Protein AF-A0A2D8C4B6-F1 (afdb_monomer)

Solvent-accessible surface area (backbone atoms only — not comparable to full-atom values): 29744 Å² total; per-residue (Å²): 131,62,69,65,59,53,53,49,54,47,50,56,59,67,65,56,64,78,70,74,74,51,71,46,60,62,66,51,91,71,86,24,43,54,84,73,37,39,62,54,29,17,54,45,27,72,69,41,35,65,36,34,26,53,53,53,36,48,62,48,42,48,58,98,50,59,65,84,66,37,66,82,27,47,24,57,49,52,38,45,37,72,76,62,70,50,77,62,52,63,80,53,50,50,68,47,99,85,73,47,79,45,44,67,30,56,78,80,38,37,78,52,48,49,70,76,39,32,59,29,40,44,50,40,58,74,41,15,62,63,54,37,63,67,43,50,62,37,50,52,44,34,73,71,36,56,98,87,34,67,63,20,55,52,22,51,51,52,53,35,54,56,35,34,28,40,39,83,30,42,68,39,46,11,25,32,51,35,24,46,46,72,53,34,50,44,53,64,49,66,80,56,37,71,80,50,55,92,59,45,77,85,62,70,52,55,43,64,49,99,86,67,50,61,40,73,61,79,41,45,51,67,43,98,86,42,41,29,51,71,38,80,67,16,54,53,49,52,52,49,51,55,50,40,51,42,53,53,8,58,75,67,75,38,50,57,57,48,34,17,47,50,44,50,30,53,50,30,37,52,52,21,47,36,65,45,43,65,62,51,32,39,36,29,38,62,90,72,51,75,45,81,45,81,35,69,66,57,76,72,72,60,95,78,64,86,60,73,52,58,66,50,45,76,73,38,55,74,70,56,42,19,41,56,54,38,59,61,59,35,43,85,72,39,67,47,50,55,82,64,46,64,65,58,44,55,60,59,51,72,78,70,64,81,86,85,80,89,86,92,87,88,85,82,87,80,84,90,78,83,81,81,78,75,76,79,88,78,82,80,87,84,73,88,78,60,69,43,89,38,30,29,32,38,48,36,48,59,96,71,21,33,51,34,37,26,52,68,86,57,96,71,39,44,41,53,44,40,43,61,25,43,80,91,49,54,65,72,53,30,35,46,51,31,30,29,60,48,27,56,32,44,69,32,79,69,39,72,46,81,98,53,70,57,89,52,35,41,41,26,34,24,33,79,60,61,80,68,84,42,65,28,94,65,37,70,49,73,47,76,38,36,67,81,56,49,76,74,47,61,51,52,69,71,54,53,53,52,44,33,51,69,72,68,75,54,82,86,82,80,83,78,84,81,79,83,81,85,132

Secondary structure (DSSP, 8-state):
--HHHHHHHHHHHHS---PPPPEEETTSPP-SSHHHHHHHHHHHHTT-HHHHHHHHHHHHHTTT--HHHHTTTHHHHHHHHHHHSS---TT-EEE-TTS-EEESS-TTTGGGG-THHHHHHHHHHHTHHHHHHHHHHHHHHHHHS-TT-HHHHHHHHHHHHHHHHSTTTHHHHHHHHHHHHHS-S----TTTHHHHGGGSGGG-SEEE-TT--EEEPP-EEEPTTS-EEE-HHHHHHHHHHHHHHHHHHHHHT--HHHHHHHHHHHHHHHHHHHHH-SSPEEEE-TTS-EEEEP--SSTT--TT--SSHHHHHHHHTTT--HHHHHHTT-HHHHTS--TTHHHHHHHHHTTS--S-----------------PPPP---------PEEEEEEEEEEEETTEEEEEEETT-TT-EE-S--EEETTS-HHHHHHHHHHHHHSPPEEEEEEEEEEEETTEEEEEEEE-S------TTEEEEEEEEHHHHTTS-B-HHHHHHHHHHTT-S-------------

Foldseek 3Di:
DDPVVVVVVVVVVVVVPVDPFAAAELLDDFDQQLVPALVLLQCQLLVDLLSVLLLLLLLLLPPPDQLVLCLVQSLVVLVCCVQAVADDDQPPWDQDPVRDTDGPRPPSNVSSCDDQSVLLSRCSSNCSVVLSVVLNVLSVQLVPDDPPDPSNVVSLLVQLVSLCQGFRQFQQSSQCSSCSNRVFGHHDDQLNCVVLVVLQVPCLQWDADPVRRIDGDGQADQDPSRGGDGDPVSSVNNVSSLVSLCSLQVLSVHHRSVSSVSNLSSVLQVSLCLQQDQAWYWYQHNVGDIDTRGNPSNVDDDPPPPDVPPVCCVVPHNNDGSNNSSVSSNCVSRVPNDPCCVVVVCVVVVVPDDDDDDDDDDDDDDDDDDPDDDDDDDDDDDDPQDFDPAKEFEQEDDPQWTKWFAFDDDPQWIGGFITTDTPPDDRVRRRQVRCCQAWVWGWAPWAWLPPADDDRYTYTYTYTPDDGGDGDNGTDDMDTDHLVRVVVINHDPSVNVSNCSNVVNDDDDDPDPDDDDDD

Sequence (519 aa):
MNPIIKKWKQFLKEQEEQEPAPVLDLSKELDSGFCDFNPLINQYAQSSPDGLAEMLIFVVATQQMRWYDVVPKFPLLMQHLREKDILLDPEDAFVNDQGKTIYNIPKSIAQLTLGPRKNAIQYMWENREGIYSTLKPMFSTYNKGGEDSLAKEEALFNIYLEFIKLPGLGLPKAAFAAQLIVGRLGCIDSINLNLYKGLDPEGQLITYDKTGRPSFKTPGKTKKTGIVQITKGGVKLAQKYVQFLKHIAEMTGTTEASVSKQLWNSWVELVALKINKKDDITVIMPGGKEYTVPNDYSKNISKADVNPSAAFRKKYIGRITGKDISRQHDPRKMFEGAKKWDKYVKGLINEALPFGGYEPAAIGGVSNRGVELQPHPGNMETGVEEDTTQSIKAVMHQNGKVLLLKCNEDKRGWDLPGGHIKEDENSLQALRREVFEETGLQIINPKIIHGYRHKNKIFAEGGFGGGEVQLSEEHDSHAFMSLEEIKKQPISEAFLKAIELALGEAEETRKVKIKIIMG

Structure (mmCIF, N/CA/C/O backbone):
data_AF-A0A2D8C4B6-F1
#
_entry.id   AF-A0A2D8C4B6-F1
#
loop_
_atom_site.group_PDB
_atom_site.id
_atom_site.type_symbol
_atom_site.label_atom_id
_atom_site.label_alt_id
_atom_site.label_comp_id
_atom_site.label_asym_id
_atom_site.label_entity_id
_atom_site.label_seq_id
_atom_site.pdbx_PDB_ins_code
_atom_site.Cartn_x
_atom_site.Cartn_y
_atom_site.Cartn_z
_atom_site.occupancy
_atom_site.B_iso_or_equiv
_atom_site.auth_seq_id
_atom_site.auth_comp_id
_atom_site.auth_asym_id
_atom_site.auth_atom_id
_atom_site.pdbx_PDB_model_num
ATOM 1 N N . MET A 1 1 ? 20.238 -52.961 0.044 1.00 52.50 1 MET A N 1
ATOM 2 C CA . MET A 1 1 ? 19.467 -51.954 -0.727 1.00 52.50 1 MET A CA 1
ATOM 3 C C . MET A 1 1 ? 19.339 -52.457 -2.163 1.00 52.50 1 MET A C 1
ATOM 5 O O . MET A 1 1 ? 20.360 -52.802 -2.741 1.00 52.50 1 MET A O 1
ATOM 9 N N . ASN A 1 2 ? 18.121 -52.598 -2.697 1.00 68.00 2 ASN A N 1
ATOM 10 C CA . ASN A 1 2 ? 17.860 -53.267 -3.982 1.00 68.00 2 ASN A CA 1
ATOM 11 C C . ASN A 1 2 ? 18.578 -52.544 -5.159 1.00 68.00 2 ASN A C 1
ATOM 13 O O . ASN A 1 2 ? 18.395 -51.331 -5.303 1.00 68.00 2 ASN A O 1
ATOM 17 N N . PRO A 1 3 ? 19.372 -53.244 -5.999 1.00 66.00 3 PRO A N 1
ATOM 18 C CA . PRO A 1 3 ? 20.084 -52.665 -7.148 1.00 66.00 3 PRO A CA 1
ATOM 19 C C . PRO A 1 3 ? 19.178 -51.908 -8.128 1.00 66.00 3 PRO A C 1
ATOM 21 O O . PRO A 1 3 ? 19.590 -50.900 -8.702 1.00 66.00 3 PRO A O 1
ATOM 24 N N . ILE A 1 4 ? 17.923 -52.346 -8.260 1.00 56.72 4 ILE A N 1
ATOM 25 C CA . ILE A 1 4 ? 16.900 -51.713 -9.097 1.00 56.72 4 ILE A CA 1
ATOM 26 C C . ILE A 1 4 ? 16.508 -50.354 -8.514 1.00 56.72 4 ILE A C 1
ATOM 28 O O . ILE A 1 4 ? 16.446 -49.376 -9.244 1.00 56.72 4 ILE A O 1
ATOM 32 N N . ILE A 1 5 ? 16.353 -50.247 -7.190 1.00 57.09 5 ILE A N 1
ATOM 33 C CA . ILE A 1 5 ? 16.050 -48.974 -6.513 1.00 57.09 5 ILE A CA 1
ATOM 34 C C . ILE A 1 5 ? 17.219 -47.988 -6.655 1.00 57.09 5 ILE A C 1
ATOM 36 O O . ILE A 1 5 ? 16.997 -46.786 -6.783 1.00 57.09 5 ILE A O 1
ATOM 40 N N . LYS A 1 6 ? 18.469 -48.473 -6.667 1.00 71.31 6 LYS A N 1
ATOM 41 C CA . LYS A 1 6 ? 19.652 -47.623 -6.880 1.00 71.31 6 LYS A CA 1
ATOM 42 C C . LYS A 1 6 ? 19.709 -47.091 -8.317 1.00 71.31 6 LYS A C 1
ATOM 44 O O . LYS A 1 6 ? 19.886 -45.890 -8.490 1.00 71.31 6 LYS A O 1
ATOM 49 N N . LYS A 1 7 ? 19.474 -47.950 -9.319 1.00 66.69 7 LYS A N 1
ATOM 50 C CA . LYS A 1 7 ? 19.364 -47.542 -10.731 1.00 66.69 7 LYS A CA 1
ATOM 51 C C . LYS A 1 7 ? 18.173 -46.619 -10.984 1.00 66.69 7 LYS A C 1
ATOM 53 O O . LYS A 1 7 ? 18.315 -45.665 -11.728 1.00 66.69 7 LYS A O 1
ATOM 58 N N . TRP A 1 8 ? 17.038 -46.843 -10.326 1.00 52.38 8 TRP A N 1
ATOM 59 C CA . TRP A 1 8 ? 15.847 -46.000 -10.469 1.00 52.38 8 TRP A CA 1
ATOM 60 C C . TRP A 1 8 ? 16.046 -44.613 -9.845 1.00 52.38 8 TRP A C 1
ATOM 62 O O . TRP A 1 8 ? 15.687 -43.608 -10.443 1.00 52.38 8 TRP A O 1
ATOM 72 N N . LYS A 1 9 ? 16.708 -44.529 -8.682 1.00 63.41 9 LYS A N 1
ATOM 73 C CA . LYS A 1 9 ? 17.109 -43.242 -8.086 1.00 63.41 9 LYS A CA 1
ATOM 74 C C . LYS A 1 9 ? 18.158 -42.504 -8.915 1.00 63.41 9 LYS A C 1
ATOM 76 O O . LYS A 1 9 ? 18.138 -41.283 -8.931 1.00 63.41 9 LYS A O 1
ATOM 81 N N . GLN A 1 10 ? 19.069 -43.229 -9.561 1.00 63.97 10 GLN A N 1
ATOM 82 C CA . GLN A 1 10 ? 20.065 -42.651 -10.459 1.00 63.97 10 GLN A CA 1
ATOM 83 C C . GLN A 1 10 ? 19.419 -42.151 -11.758 1.00 63.97 10 GLN A C 1
ATOM 85 O O . GLN A 1 10 ? 19.652 -41.011 -12.125 1.00 63.97 10 GLN A O 1
ATOM 90 N N . PHE A 1 11 ? 18.510 -42.929 -12.349 1.00 58.88 11 PHE A N 1
ATOM 91 C CA . PHE A 1 11 ? 17.679 -42.520 -13.481 1.00 58.88 11 PHE A CA 1
ATOM 92 C C . PHE A 1 11 ? 16.847 -41.271 -13.156 1.00 58.88 11 PHE A C 1
ATOM 94 O O . PHE A 1 11 ? 16.858 -40.326 -13.926 1.00 58.88 11 PHE A O 1
ATOM 101 N N . LEU A 1 12 ? 16.203 -41.195 -11.984 1.00 53.97 12 LEU A N 1
ATOM 102 C CA . LEU A 1 12 ? 15.509 -39.972 -11.555 1.00 53.97 12 LEU A CA 1
ATOM 103 C C . LEU A 1 12 ? 16.442 -38.763 -11.385 1.00 53.97 12 LEU A C 1
ATOM 105 O O . LEU A 1 12 ? 16.010 -37.640 -11.604 1.00 53.97 12 LEU A O 1
ATOM 109 N N . LYS A 1 13 ? 17.699 -38.990 -10.991 1.00 54.69 13 LYS A N 1
ATOM 110 C CA . LYS A 1 13 ? 18.729 -37.947 -10.867 1.00 54.69 13 LYS A CA 1
ATOM 111 C C . LYS A 1 13 ? 19.281 -37.500 -12.223 1.00 54.69 13 LYS A C 1
ATOM 113 O O . LYS A 1 13 ? 19.708 -36.367 -12.356 1.00 54.69 13 LYS A O 1
ATOM 118 N N . GLU A 1 14 ? 19.304 -38.404 -13.197 1.00 46.69 14 GLU A N 1
ATOM 119 C CA . GLU A 1 14 ? 19.725 -38.155 -14.581 1.00 46.69 14 GLU A CA 1
ATOM 120 C C . GLU A 1 14 ? 18.584 -37.541 -15.419 1.00 46.69 14 GLU A C 1
ATOM 122 O O . GLU A 1 14 ? 18.853 -36.880 -16.413 1.00 46.69 14 GLU A O 1
ATOM 127 N N . GLN A 1 15 ? 17.324 -37.723 -15.001 1.00 43.22 15 GLN A N 1
ATOM 128 C CA . GLN A 1 15 ? 16.123 -37.074 -15.553 1.00 43.22 15 GLN A CA 1
ATOM 129 C C . GLN A 1 15 ? 15.807 -35.716 -14.893 1.00 43.22 15 GLN A C 1
ATOM 131 O O . GLN A 1 15 ? 14.904 -35.017 -15.349 1.00 43.22 15 GLN A O 1
ATOM 136 N N . GLU A 1 16 ? 16.545 -35.308 -13.852 1.00 44.22 16 GLU A N 1
ATOM 137 C CA . GLU A 1 16 ? 16.685 -33.888 -13.499 1.00 44.22 16 GLU A CA 1
ATOM 138 C C . GLU A 1 16 ? 17.575 -33.228 -14.567 1.00 44.22 16 GLU A C 1
ATOM 140 O O . GLU A 1 16 ? 18.715 -32.846 -14.302 1.00 44.22 16 GLU A O 1
ATOM 145 N N . GLU A 1 17 ? 17.074 -33.115 -15.804 1.00 44.41 17 GLU A N 1
ATOM 146 C CA . GLU A 1 17 ? 17.587 -32.107 -16.731 1.00 44.41 17 GLU A CA 1
ATOM 147 C C . GLU A 1 17 ? 17.590 -30.788 -15.958 1.00 44.41 17 GLU A C 1
ATOM 149 O O . GLU A 1 17 ? 16.560 -30.386 -15.407 1.00 44.41 17 GLU A O 1
ATOM 154 N N . GLN A 1 18 ? 18.759 -30.151 -15.844 1.00 47.94 18 GLN A N 1
ATOM 155 C CA . GLN A 1 18 ? 18.836 -28.788 -15.340 1.00 47.94 18 GLN A CA 1
ATOM 156 C C . GLN A 1 18 ? 17.936 -27.952 -16.241 1.00 47.94 18 GLN A C 1
ATOM 158 O O . GLN A 1 18 ? 18.320 -27.610 -17.360 1.00 47.94 18 GLN A O 1
ATOM 163 N N . GLU A 1 19 ? 16.717 -27.674 -15.769 1.00 55.88 19 GLU A N 1
ATOM 164 C CA . GLU A 1 19 ? 15.856 -26.698 -16.410 1.00 55.88 19 GLU A CA 1
ATOM 165 C C . GLU A 1 19 ? 16.716 -25.451 -16.635 1.00 55.88 19 GLU A C 1
ATOM 167 O O . GLU A 1 19 ? 17.432 -25.038 -15.712 1.00 55.88 19 GLU A O 1
ATOM 172 N N . PRO A 1 20 ? 16.703 -24.874 -17.848 1.00 61.69 20 PRO A N 1
ATOM 173 C CA . PRO A 1 20 ? 17.529 -23.718 -18.141 1.00 61.69 20 PRO A CA 1
ATOM 174 C C . PRO A 1 20 ? 17.276 -22.645 -17.084 1.00 61.69 20 PRO A C 1
ATOM 176 O O . PRO A 1 20 ? 16.135 -22.463 -16.634 1.00 61.69 20 PRO A O 1
ATOM 179 N N . ALA A 1 21 ? 18.353 -21.969 -16.673 1.00 71.06 21 ALA A N 1
ATOM 180 C CA . ALA A 1 21 ? 18.285 -20.926 -15.661 1.00 71.06 21 ALA A CA 1
ATOM 181 C C . ALA A 1 21 ? 17.137 -19.957 -15.992 1.00 71.06 21 ALA A C 1
ATOM 183 O O . ALA A 1 21 ? 16.945 -19.619 -17.163 1.00 71.06 21 ALA A O 1
ATOM 184 N N . PRO A 1 22 ? 16.333 -19.535 -15.003 1.00 86.94 22 PRO A N 1
ATOM 185 C CA . PRO A 1 22 ? 15.197 -18.673 -15.280 1.00 86.94 22 PRO A CA 1
ATOM 186 C C . PRO A 1 22 ? 15.663 -17.341 -15.871 1.00 86.94 22 PRO A C 1
ATOM 188 O O . PRO A 1 22 ? 16.424 -16.617 -15.234 1.00 86.94 22 PRO A O 1
ATOM 191 N N . VAL A 1 23 ? 15.180 -17.015 -17.074 1.00 90.25 23 VAL A N 1
ATOM 192 C CA . VAL A 1 23 ? 15.501 -15.769 -17.784 1.00 90.25 23 VAL A CA 1
ATOM 193 C C . VAL A 1 23 ? 14.272 -14.863 -17.854 1.00 90.25 23 VAL A C 1
ATOM 195 O O . VAL A 1 23 ? 13.198 -15.300 -18.265 1.00 90.25 23 VAL A O 1
ATOM 198 N N . LEU A 1 24 ? 14.448 -13.590 -17.499 1.00 90.19 24 LEU A N 1
ATOM 199 C CA . LEU A 1 24 ? 13.513 -12.499 -17.760 1.00 90.19 24 LEU A CA 1
ATOM 200 C C . LEU A 1 24 ? 14.126 -11.549 -18.789 1.00 90.19 24 LEU A C 1
ATOM 202 O O . LEU A 1 24 ? 15.085 -10.839 -18.498 1.00 90.19 24 LEU A O 1
ATOM 206 N N . ASP A 1 25 ? 13.561 -11.518 -19.987 1.00 89.25 25 ASP A N 1
ATOM 207 C CA . ASP A 1 25 ? 14.059 -10.695 -21.085 1.00 89.25 25 ASP A CA 1
ATOM 208 C C . ASP A 1 25 ? 13.227 -9.416 -21.222 1.00 89.25 25 ASP A C 1
ATOM 210 O O . ASP A 1 25 ? 12.123 -9.433 -21.764 1.00 89.25 25 ASP A O 1
ATOM 214 N N . LEU A 1 26 ? 13.754 -8.306 -20.701 1.00 85.31 26 LEU A N 1
ATOM 215 C CA . LEU A 1 26 ? 13.101 -6.995 -20.712 1.00 85.31 26 LEU A CA 1
ATOM 216 C C . LEU A 1 26 ? 13.246 -6.263 -22.051 1.00 85.31 26 LEU A C 1
ATOM 218 O O . LEU A 1 26 ? 12.665 -5.190 -22.208 1.00 85.31 26 LEU A O 1
ATOM 222 N N . SER A 1 27 ? 14.004 -6.817 -23.006 1.00 80.31 27 SER A N 1
ATOM 223 C CA . SER A 1 27 ? 14.026 -6.314 -24.385 1.00 80.31 27 SER A CA 1
ATOM 224 C C . SER A 1 27 ? 12.769 -6.703 -25.167 1.00 80.31 27 SER A C 1
ATOM 226 O O . SER A 1 27 ? 12.462 -6.092 -26.190 1.00 80.31 27 SER A O 1
ATOM 228 N N . LYS A 1 28 ? 12.025 -7.702 -24.680 1.00 83.94 28 LYS A N 1
ATOM 229 C CA . LYS A 1 28 ? 10.774 -8.161 -25.279 1.00 83.94 28 LYS A CA 1
ATOM 230 C C . LYS A 1 28 ? 9.586 -7.421 -24.691 1.00 83.94 28 LYS A C 1
ATOM 232 O O . LYS A 1 28 ? 9.580 -7.039 -23.520 1.00 83.94 28 LYS A O 1
ATOM 237 N N . GLU A 1 29 ? 8.542 -7.275 -25.501 1.00 80.31 29 GLU A N 1
ATOM 238 C CA . GLU A 1 29 ? 7.258 -6.832 -24.981 1.00 80.31 29 GLU A CA 1
ATOM 239 C C . GLU A 1 29 ? 6.691 -7.911 -24.053 1.00 80.31 29 GLU A C 1
ATOM 241 O O . GLU A 1 29 ? 6.531 -9.074 -24.426 1.00 80.31 29 GLU A O 1
ATOM 246 N N . LEU A 1 30 ? 6.401 -7.504 -22.823 1.00 83.06 30 LEU A N 1
ATOM 247 C CA . LEU A 1 30 ? 5.712 -8.319 -21.837 1.00 83.06 30 LEU A CA 1
ATOM 248 C C . LEU A 1 30 ? 4.261 -7.841 -21.791 1.00 83.06 30 LEU A C 1
ATOM 250 O O . LEU A 1 30 ? 4.031 -6.643 -21.630 1.00 83.06 30 LEU A O 1
ATOM 254 N N . ASP A 1 31 ? 3.290 -8.747 -21.880 1.00 78.81 31 ASP A N 1
ATOM 255 C CA . ASP A 1 31 ? 1.899 -8.451 -21.525 1.00 78.81 31 ASP A CA 1
ATOM 256 C C . ASP A 1 31 ? 1.499 -9.252 -20.292 1.00 78.81 31 ASP A C 1
ATOM 258 O O . ASP A 1 31 ? 1.074 -10.405 -20.361 1.00 78.81 31 ASP A O 1
ATOM 262 N N . SER A 1 32 ? 1.625 -8.609 -19.140 1.00 77.62 32 SER A N 1
ATOM 263 C CA . SER A 1 32 ? 1.235 -9.197 -17.869 1.00 77.62 32 SER A CA 1
ATOM 264 C C . SER A 1 32 ? -0.043 -8.572 -17.304 1.00 77.62 32 SER A C 1
ATOM 266 O O . SER A 1 32 ? -0.360 -8.782 -16.135 1.00 77.62 32 SER A O 1
ATOM 268 N N . GLY A 1 33 ? -0.814 -7.829 -18.108 1.00 83.06 33 GLY A N 1
AT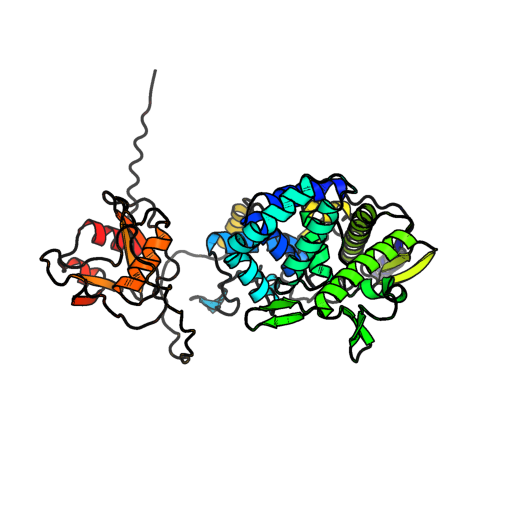OM 269 C CA . GLY A 1 33 ? -2.146 -7.350 -17.727 1.00 83.06 33 GLY A CA 1
ATOM 270 C C . GLY A 1 33 ? -2.201 -6.031 -16.950 1.00 83.06 33 GLY A C 1
ATOM 271 O O . GLY A 1 33 ? -3.226 -5.753 -16.333 1.00 83.06 33 GLY A O 1
ATOM 272 N N . PHE A 1 34 ? -1.164 -5.186 -16.971 1.00 88.31 34 PHE A N 1
ATOM 273 C CA . PHE A 1 34 ? -1.253 -3.840 -16.375 1.00 88.31 34 PHE A CA 1
ATOM 274 C C . PHE A 1 34 ? -2.485 -3.069 -16.878 1.00 88.31 34 PHE A C 1
ATOM 276 O O . PHE A 1 34 ? -3.273 -2.574 -16.078 1.00 88.31 34 PHE A O 1
ATOM 283 N N . CYS A 1 35 ? -2.700 -3.037 -18.197 1.00 88.19 35 CYS A N 1
ATOM 284 C CA . CYS A 1 35 ? -3.837 -2.351 -18.817 1.00 88.19 35 CYS A CA 1
ATOM 285 C C . CYS A 1 35 ? -5.193 -3.003 -18.492 1.00 88.19 35 CYS A C 1
ATOM 287 O O . CYS A 1 35 ? -6.210 -2.319 -18.527 1.00 88.19 35 CYS A O 1
ATOM 289 N N . ASP A 1 36 ? -5.207 -4.292 -18.138 1.00 86.12 36 ASP A N 1
ATOM 290 C CA . ASP A 1 36 ? -6.426 -5.012 -17.754 1.00 86.12 36 ASP A CA 1
ATOM 291 C C . ASP A 1 36 ? -6.842 -4.685 -16.310 1.00 86.12 36 ASP A C 1
ATOM 293 O O . ASP A 1 36 ? -8.030 -4.580 -16.003 1.00 86.12 36 ASP A O 1
ATOM 297 N N . PHE A 1 37 ? -5.867 -4.552 -15.401 1.00 85.88 37 PHE A N 1
ATOM 298 C CA . PHE A 1 37 ? -6.120 -4.493 -13.958 1.00 85.88 37 PHE A CA 1
ATOM 299 C C . PHE A 1 37 ? -5.926 -3.106 -13.345 1.00 85.88 37 PHE A C 1
ATOM 301 O O . PHE A 1 37 ? -6.662 -2.763 -12.422 1.00 85.88 37 PHE A O 1
ATOM 308 N N . ASN A 1 38 ? -5.000 -2.285 -13.848 1.00 91.19 38 ASN A N 1
ATOM 309 C CA . ASN A 1 38 ? -4.770 -0.944 -13.311 1.00 91.19 38 ASN A CA 1
ATOM 310 C C . ASN A 1 38 ? -6.031 -0.063 -13.345 1.00 91.19 38 ASN A C 1
ATOM 312 O O . ASN A 1 38 ? -6.340 0.511 -12.305 1.00 91.19 38 ASN A O 1
ATOM 316 N N . PRO A 1 39 ? -6.841 -0.025 -14.425 1.00 90.25 39 PRO A N 1
ATOM 317 C CA . PRO A 1 39 ? -8.082 0.753 -14.418 1.00 90.25 39 PRO A CA 1
ATOM 318 C C . PRO A 1 39 ? -9.057 0.347 -13.303 1.00 90.25 39 PRO A C 1
ATOM 320 O O . PRO A 1 39 ? -9.707 1.209 -12.716 1.00 90.25 39 PRO A O 1
ATOM 323 N N . LEU A 1 40 ? -9.124 -0.948 -12.966 1.00 87.81 40 LEU A N 1
ATOM 324 C CA . LEU A 1 40 ? -9.969 -1.454 -11.879 1.00 87.81 40 LEU A CA 1
ATOM 325 C C . LEU A 1 40 ? -9.452 -0.992 -10.511 1.00 87.81 40 LEU A C 1
ATOM 327 O O . LEU A 1 40 ? -10.242 -0.583 -9.661 1.00 87.81 40 LEU A O 1
ATOM 331 N N . ILE A 1 41 ? -8.132 -1.039 -10.306 1.00 89.19 41 ILE A N 1
ATOM 332 C CA . ILE A 1 41 ? -7.482 -0.584 -9.068 1.00 89.19 41 ILE A CA 1
ATOM 333 C C . ILE A 1 41 ? -7.659 0.928 -8.910 1.00 89.19 41 ILE A C 1
ATOM 335 O O . ILE A 1 41 ? -8.090 1.375 -7.849 1.00 89.19 41 ILE A O 1
ATOM 339 N N . ASN A 1 42 ? -7.415 1.696 -9.977 1.00 90.75 42 ASN A N 1
ATOM 340 C CA . ASN A 1 42 ? -7.594 3.147 -10.017 1.00 90.75 42 ASN A CA 1
ATOM 341 C C . ASN A 1 42 ? -9.026 3.524 -9.619 1.00 90.75 42 ASN A C 1
ATOM 343 O O . ASN A 1 42 ? -9.232 4.344 -8.725 1.00 90.75 42 ASN A O 1
ATOM 347 N N . GLN A 1 43 ? -10.019 2.892 -10.256 1.00 90.25 43 GLN A N 1
ATOM 348 C CA . GLN A 1 43 ? -11.432 3.145 -9.983 1.00 90.25 43 GLN A CA 1
ATOM 349 C C . GLN A 1 43 ? -11.788 2.834 -8.527 1.00 90.25 43 GLN A C 1
ATOM 351 O O . GLN A 1 43 ? -12.480 3.622 -7.886 1.00 90.25 43 GLN A O 1
ATOM 356 N N . TYR A 1 44 ? -11.307 1.708 -7.995 1.00 90.62 44 TYR A N 1
ATOM 357 C CA . TYR A 1 44 ? -11.553 1.322 -6.610 1.00 90.62 44 TYR A CA 1
ATOM 358 C C . TYR A 1 44 ? -10.930 2.310 -5.620 1.00 90.62 44 TYR A C 1
ATOM 360 O O . TYR A 1 44 ? -11.626 2.845 -4.757 1.00 90.62 44 TYR A O 1
ATOM 368 N N . ALA A 1 45 ? -9.639 2.603 -5.782 1.00 93.12 45 ALA A N 1
ATOM 369 C CA . ALA A 1 45 ? -8.891 3.462 -4.874 1.00 93.12 45 ALA A CA 1
ATOM 370 C C . ALA A 1 45 ? -9.427 4.900 -4.846 1.00 93.12 45 ALA A C 1
ATOM 372 O O . ALA A 1 45 ? -9.384 5.556 -3.813 1.00 93.12 45 ALA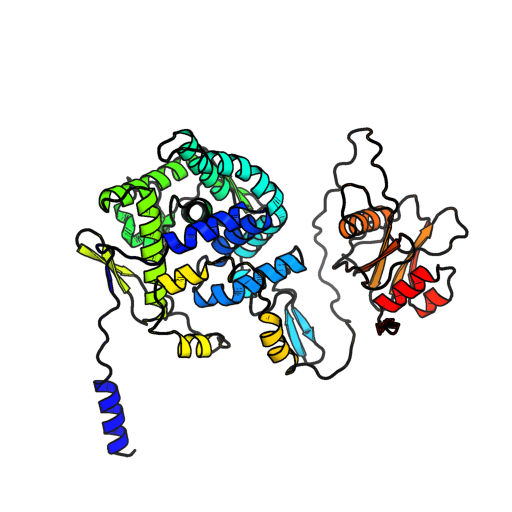 A O 1
ATOM 373 N N . GLN A 1 46 ? -9.964 5.394 -5.964 1.00 94.75 46 GLN A N 1
ATOM 374 C CA . GLN A 1 46 ? -10.538 6.738 -6.045 1.00 94.75 46 GLN A CA 1
ATOM 375 C C . GLN A 1 46 ? -12.035 6.792 -5.691 1.00 94.75 46 GLN A C 1
ATOM 377 O O . GLN A 1 46 ? -12.617 7.872 -5.729 1.00 94.75 46 GLN A O 1
ATOM 382 N N . SER A 1 47 ? -12.680 5.661 -5.376 1.00 92.31 47 SER A N 1
ATOM 383 C CA . SER A 1 47 ? -14.130 5.621 -5.127 1.00 92.31 47 SER A CA 1
ATOM 384 C C . SER A 1 47 ? -14.531 6.089 -3.727 1.00 92.31 47 SER A C 1
ATOM 386 O O . SER A 1 47 ? -15.621 6.637 -3.550 1.00 92.31 47 SER A O 1
ATOM 388 N N . SER A 1 48 ? -13.668 5.884 -2.729 1.00 93.69 48 SER A N 1
ATOM 389 C CA . SER A 1 48 ? -13.967 6.166 -1.327 1.00 93.69 48 SER A CA 1
ATOM 390 C C . SER A 1 48 ? -12.694 6.327 -0.482 1.00 93.69 48 SER A C 1
ATOM 392 O O . SER A 1 48 ? -11.623 5.861 -0.887 1.00 93.69 48 SER A O 1
ATOM 394 N N . PRO A 1 49 ? -12.809 6.942 0.710 1.00 94.69 49 PRO A N 1
ATOM 395 C CA . PRO A 1 49 ? -11.740 6.981 1.709 1.00 94.69 49 PRO A CA 1
ATOM 396 C C . PRO A 1 49 ? -11.184 5.596 2.048 1.00 94.69 49 PRO A C 1
ATOM 398 O O . PRO A 1 49 ? -9.968 5.398 2.039 1.00 94.69 49 PRO A O 1
ATOM 401 N N . ASP A 1 50 ? -12.071 4.622 2.261 1.00 91.12 50 ASP A N 1
ATOM 402 C CA . ASP A 1 50 ? -11.703 3.226 2.495 1.00 91.12 50 ASP A CA 1
ATOM 403 C C . ASP A 1 50 ? -10.910 2.651 1.318 1.00 91.12 50 ASP A C 1
ATOM 405 O O . ASP A 1 50 ? -9.829 2.105 1.516 1.00 91.12 50 ASP A O 1
ATOM 409 N N . GLY A 1 51 ? -11.403 2.804 0.083 1.00 91.44 51 GLY A N 1
ATOM 410 C CA . GLY A 1 51 ? -10.736 2.260 -1.101 1.00 91.44 51 GLY A CA 1
ATOM 411 C C . GLY A 1 51 ? -9.314 2.801 -1.270 1.00 91.44 51 GLY A C 1
ATOM 412 O O . GLY A 1 51 ? -8.389 2.046 -1.583 1.00 91.44 51 GLY A O 1
ATOM 413 N N . LEU A 1 52 ? -9.120 4.096 -1.003 1.00 95.50 52 LEU A N 1
ATOM 414 C CA . LEU A 1 52 ? -7.801 4.720 -1.026 1.00 95.50 52 LEU A CA 1
ATOM 415 C C . LEU A 1 52 ? -6.890 4.160 0.072 1.00 95.50 52 LEU A C 1
ATOM 417 O O . LEU A 1 52 ? -5.742 3.802 -0.204 1.00 95.50 52 LEU A O 1
ATOM 421 N N . ALA A 1 53 ? -7.391 4.076 1.306 1.00 94.94 53 ALA A N 1
ATOM 422 C CA . ALA A 1 53 ? -6.626 3.573 2.441 1.00 94.94 53 ALA A CA 1
ATOM 423 C C . ALA A 1 53 ? -6.200 2.118 2.241 1.00 94.94 53 ALA A C 1
ATOM 425 O O . ALA A 1 53 ? -5.038 1.792 2.468 1.00 94.94 53 ALA A O 1
ATOM 426 N N . GLU A 1 54 ? -7.087 1.254 1.753 1.00 92.62 54 GLU A N 1
ATOM 427 C CA . GLU A 1 54 ? -6.766 -0.150 1.491 1.00 92.62 54 GLU A CA 1
ATOM 428 C C . GLU A 1 54 ? -5.667 -0.306 0.439 1.00 92.62 54 GLU A C 1
ATOM 430 O O . GLU A 1 54 ? -4.750 -1.107 0.624 1.00 92.62 54 GLU A O 1
ATOM 435 N N . MET A 1 55 ? -5.694 0.496 -0.629 1.00 94.62 55 MET A N 1
ATOM 436 C CA . MET A 1 55 ? -4.635 0.489 -1.639 1.00 94.62 55 MET A CA 1
ATOM 437 C C . MET A 1 55 ? -3.295 0.952 -1.037 1.00 94.62 55 MET A C 1
ATOM 439 O O . MET A 1 55 ? -2.260 0.309 -1.225 1.00 94.62 55 MET A O 1
ATOM 443 N N . LEU A 1 56 ? -3.290 2.027 -0.245 1.00 95.62 56 LEU A N 1
ATOM 444 C CA . LEU A 1 56 ? -2.071 2.522 0.407 1.00 95.62 56 LEU A CA 1
ATOM 445 C C . LEU A 1 56 ? -1.512 1.511 1.421 1.00 95.62 56 LEU A C 1
ATOM 447 O O . LEU A 1 56 ? -0.307 1.241 1.442 1.00 95.62 56 LEU A O 1
ATOM 451 N N . ILE A 1 57 ? -2.388 0.886 2.206 1.00 94.00 57 ILE A N 1
ATOM 452 C CA . ILE A 1 57 ? -2.032 -0.181 3.142 1.00 94.00 57 ILE A CA 1
ATOM 453 C C . ILE A 1 57 ? -1.487 -1.391 2.385 1.00 94.00 57 ILE A C 1
ATOM 455 O O . ILE A 1 57 ? -0.514 -1.996 2.833 1.00 94.00 57 ILE A O 1
ATOM 459 N N . PHE A 1 58 ? -2.037 -1.719 1.218 1.00 91.38 58 PHE A N 1
ATOM 460 C CA . PHE A 1 58 ? -1.521 -2.782 0.365 1.00 91.38 58 PHE A CA 1
ATOM 461 C C . PHE A 1 58 ? -0.064 -2.536 -0.050 1.00 91.38 58 PHE A C 1
ATOM 463 O O . PHE A 1 58 ? 0.790 -3.421 0.083 1.00 91.38 58 PHE A O 1
ATOM 470 N N . VAL A 1 59 ? 0.261 -1.308 -0.459 1.00 92.25 59 VAL A N 1
ATOM 471 C CA . VAL A 1 59 ? 1.638 -0.903 -0.781 1.00 92.25 59 VAL A CA 1
ATOM 472 C C . VAL A 1 59 ? 2.585 -1.060 0.413 1.00 92.25 59 VAL A C 1
ATOM 474 O O . VAL A 1 59 ? 3.737 -1.453 0.228 1.00 92.25 59 VAL A O 1
ATOM 477 N N . VAL A 1 60 ? 2.134 -0.775 1.636 1.00 90.94 60 VAL A N 1
ATOM 478 C CA . VAL A 1 60 ? 2.949 -0.926 2.856 1.00 90.94 60 VAL A CA 1
ATOM 479 C C . VAL A 1 60 ? 3.083 -2.392 3.273 1.00 90.94 60 VAL A C 1
ATOM 481 O O . VAL A 1 60 ? 4.188 -2.865 3.551 1.00 90.94 60 VAL A O 1
ATOM 484 N N . ALA A 1 61 ? 1.979 -3.137 3.281 1.00 86.50 61 ALA A N 1
ATOM 485 C CA . ALA A 1 61 ? 1.922 -4.538 3.690 1.00 86.50 61 ALA A CA 1
ATOM 486 C C . ALA A 1 61 ? 2.767 -5.450 2.782 1.00 86.50 61 ALA A C 1
ATOM 488 O O . ALA A 1 61 ? 3.255 -6.489 3.226 1.00 86.50 61 ALA A O 1
ATOM 489 N N . THR A 1 62 ? 2.972 -5.060 1.520 1.00 84.25 62 THR A N 1
ATOM 490 C CA . THR A 1 62 ? 3.782 -5.806 0.541 1.00 84.25 62 THR A CA 1
ATOM 491 C C . THR A 1 62 ? 5.289 -5.571 0.654 1.00 84.25 62 THR A C 1
ATOM 493 O O . THR A 1 62 ? 6.073 -6.299 0.040 1.00 84.25 62 THR A O 1
ATOM 496 N N . GLN A 1 63 ? 5.743 -4.583 1.427 1.00 83.94 63 GLN A N 1
ATOM 497 C CA . GLN A 1 63 ? 7.165 -4.245 1.491 1.00 83.94 63 GLN A CA 1
ATOM 498 C C . GLN A 1 63 ? 7.980 -5.367 2.126 1.00 83.94 63 GLN A C 1
ATOM 500 O O . GLN A 1 63 ? 7.696 -5.770 3.250 1.00 83.94 63 GLN A O 1
ATOM 505 N N . GLN A 1 64 ? 9.026 -5.826 1.429 1.00 76.75 64 GLN A N 1
ATOM 506 C CA . GLN A 1 64 ? 9.932 -6.886 1.900 1.00 76.75 64 GLN A CA 1
ATOM 507 C C . GLN A 1 64 ? 9.197 -8.178 2.309 1.00 76.75 64 GLN A C 1
ATOM 509 O O . GLN A 1 64 ? 9.643 -8.907 3.192 1.00 76.75 64 GLN A O 1
ATOM 514 N N . MET A 1 65 ? 8.055 -8.457 1.675 1.00 77.88 65 MET A N 1
ATOM 515 C CA . MET A 1 65 ? 7.275 -9.672 1.887 1.00 77.88 65 MET A CA 1
ATOM 516 C C . MET A 1 65 ? 7.265 -10.519 0.621 1.00 77.88 65 MET A C 1
ATOM 518 O O . MET A 1 65 ? 7.274 -10.006 -0.499 1.00 77.88 65 MET A O 1
ATOM 522 N N . ARG A 1 66 ? 7.195 -11.840 0.794 1.00 77.44 66 ARG A N 1
ATOM 523 C CA . ARG A 1 66 ? 6.959 -12.746 -0.332 1.00 77.44 66 ARG A CA 1
ATOM 524 C C . ARG A 1 66 ? 5.500 -12.637 -0.745 1.00 77.44 66 ARG A C 1
ATOM 526 O O . ARG A 1 66 ? 4.604 -12.581 0.093 1.00 77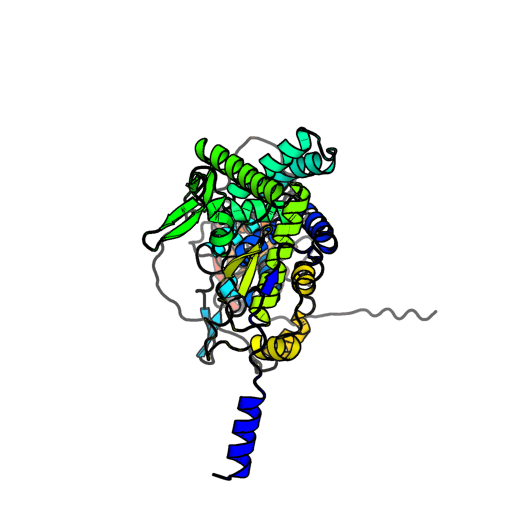.44 66 ARG A O 1
ATOM 533 N N . TRP A 1 67 ? 5.256 -12.656 -2.042 1.00 77.19 67 TRP A N 1
ATOM 534 C CA . TRP A 1 67 ? 3.941 -12.390 -2.604 1.00 77.19 67 TRP A CA 1
ATOM 535 C C . TRP A 1 67 ? 2.844 -13.329 -2.075 1.00 77.19 67 TRP A C 1
ATOM 537 O O . TRP A 1 67 ? 1.785 -12.883 -1.634 1.00 77.19 67 TRP A O 1
ATOM 547 N N . TYR A 1 68 ? 3.129 -14.632 -2.004 1.00 70.44 68 TYR A N 1
ATOM 548 C CA . TYR A 1 68 ? 2.199 -15.629 -1.462 1.00 70.44 68 TYR A CA 1
ATOM 549 C C . TYR A 1 68 ? 2.020 -15.555 0.062 1.00 70.44 68 TYR A C 1
ATOM 551 O O . TYR A 1 68 ? 1.111 -16.195 0.587 1.00 70.44 68 TYR A O 1
ATOM 559 N N . ASP A 1 69 ? 2.860 -14.803 0.781 1.00 72.38 69 ASP A N 1
ATOM 560 C CA . ASP A 1 69 ? 2.584 -14.478 2.177 1.00 72.38 69 ASP A CA 1
ATOM 561 C C . ASP A 1 69 ? 1.550 -13.360 2.266 1.00 72.38 69 ASP A C 1
ATOM 563 O O . ASP A 1 69 ? 0.714 -13.410 3.152 1.00 72.38 69 ASP A O 1
ATOM 567 N N . VAL A 1 70 ? 1.553 -12.389 1.353 1.00 74.94 70 VAL A N 1
ATOM 568 C CA . VAL A 1 70 ? 0.668 -11.219 1.436 1.00 74.94 70 VAL A CA 1
ATOM 569 C C . VAL A 1 70 ? -0.735 -11.523 0.933 1.00 74.94 70 VAL A C 1
ATOM 571 O O . VAL A 1 70 ? -1.700 -11.329 1.668 1.00 74.94 70 VAL A O 1
ATOM 574 N N . VAL A 1 71 ? -0.859 -12.040 -0.292 1.00 74.38 71 VAL A N 1
ATOM 575 C CA . VAL A 1 71 ? -2.147 -12.199 -0.993 1.00 74.38 71 VAL A CA 1
ATOM 576 C C . VAL A 1 71 ? -3.235 -12.905 -0.168 1.00 74.38 71 VAL A C 1
ATOM 578 O O . VAL A 1 71 ? -4.342 -12.378 -0.098 1.00 74.38 71 VAL A O 1
ATOM 581 N N . PRO A 1 72 ? -2.992 -14.060 0.487 1.00 69.38 72 PRO A N 1
ATOM 582 C CA . PRO A 1 72 ? -4.041 -14.723 1.266 1.00 69.38 72 PRO A CA 1
ATOM 583 C C . PRO A 1 72 ? -4.347 -14.033 2.604 1.00 69.38 72 PRO A C 1
ATOM 585 O O . PRO A 1 72 ? -5.409 -14.268 3.175 1.00 69.38 72 PRO A O 1
ATOM 588 N N . LYS A 1 73 ? -3.422 -13.218 3.124 1.00 76.06 73 LYS A N 1
ATOM 589 C CA . LYS A 1 73 ? -3.524 -12.562 4.436 1.00 76.06 73 LYS A CA 1
ATOM 590 C C . LYS A 1 73 ? -4.121 -11.160 4.339 1.00 76.06 73 LYS A C 1
ATOM 592 O O . LYS A 1 73 ? -4.726 -10.691 5.295 1.00 76.06 73 LYS A O 1
ATOM 597 N N . PHE A 1 74 ? -3.964 -10.495 3.198 1.00 79.81 74 PHE A N 1
ATOM 598 C CA . PHE A 1 74 ? -4.374 -9.108 3.027 1.00 79.81 74 PHE A CA 1
ATOM 599 C C . PHE A 1 74 ? -5.890 -8.878 3.190 1.00 79.81 74 PHE A C 1
ATOM 601 O O . PHE A 1 74 ? -6.254 -7.999 3.968 1.00 79.81 74 PHE A O 1
ATOM 608 N N . PRO A 1 75 ? -6.792 -9.690 2.595 1.00 76.19 75 PRO A N 1
ATOM 609 C CA . PRO A 1 75 ? -8.231 -9.512 2.807 1.00 76.19 75 PRO A CA 1
ATOM 610 C C . PRO A 1 75 ? -8.644 -9.662 4.278 1.00 76.19 75 PRO A C 1
ATOM 612 O O . PRO A 1 75 ? -9.578 -9.009 4.731 1.00 76.19 75 PRO A O 1
ATOM 615 N N . LEU A 1 76 ? -7.933 -10.508 5.034 1.00 73.25 76 LEU A N 1
ATOM 616 C CA . LEU A 1 76 ? -8.169 -10.713 6.466 1.00 73.25 76 LEU A CA 1
ATOM 617 C C . LEU A 1 76 ? -7.731 -9.496 7.289 1.00 73.25 76 LEU A C 1
ATOM 619 O O . LEU A 1 76 ? -8.395 -9.134 8.254 1.00 73.25 76 LEU A O 1
ATOM 623 N N . LEU A 1 77 ? -6.630 -8.854 6.892 1.00 80.50 77 LEU A N 1
ATOM 624 C CA . LEU A 1 77 ? -6.191 -7.595 7.482 1.00 80.50 77 LEU A CA 1
ATOM 625 C C . LEU A 1 77 ? -7.224 -6.485 7.258 1.00 80.50 77 LEU A C 1
ATOM 627 O O . LEU A 1 77 ? -7.552 -5.771 8.200 1.00 80.50 77 LEU A O 1
ATOM 631 N N . MET A 1 78 ? -7.761 -6.363 6.040 1.00 83.75 78 MET A N 1
ATOM 632 C CA . MET A 1 78 ? -8.765 -5.336 5.731 1.00 83.75 78 MET A CA 1
ATOM 633 C C . MET A 1 78 ? -10.076 -5.606 6.462 1.00 83.75 78 MET A C 1
ATOM 635 O O . MET A 1 78 ? -10.665 -4.691 7.026 1.00 83.75 78 MET A O 1
ATOM 639 N N . GLN A 1 79 ? -10.501 -6.871 6.533 1.00 75.19 79 GLN A N 1
ATOM 640 C CA . GLN A 1 79 ? -11.659 -7.262 7.333 1.00 75.19 79 GLN A CA 1
ATOM 641 C C . GLN A 1 79 ? -11.475 -6.890 8.811 1.00 75.19 79 GLN A C 1
ATOM 643 O O . GLN A 1 79 ? -12.370 -6.290 9.395 1.00 75.19 79 GLN A O 1
ATOM 648 N N . HIS A 1 80 ? -10.312 -7.186 9.400 1.00 74.25 80 HIS A N 1
ATOM 649 C CA . HIS A 1 80 ? -10.014 -6.815 10.783 1.00 74.25 80 HIS A CA 1
ATOM 650 C C . HIS A 1 80 ? -10.110 -5.303 11.006 1.00 74.25 80 HIS A C 1
ATOM 652 O O . HIS A 1 80 ? -10.785 -4.867 11.934 1.00 74.25 80 HIS A O 1
ATOM 658 N N . LEU A 1 81 ? -9.482 -4.507 10.136 1.00 78.44 81 LEU A N 1
ATOM 659 C CA . LEU A 1 81 ? -9.535 -3.047 10.219 1.00 78.44 81 LEU A CA 1
ATOM 660 C C . LEU A 1 81 ? -10.965 -2.513 10.067 1.00 78.44 81 LEU A C 1
ATOM 662 O O . LEU A 1 81 ? -11.363 -1.639 10.822 1.00 78.44 81 LEU A O 1
ATOM 666 N N . ARG A 1 82 ? -11.780 -3.081 9.173 1.00 76.25 82 ARG A N 1
ATOM 667 C CA . ARG A 1 82 ? -13.198 -2.703 9.025 1.00 76.25 82 ARG A CA 1
ATOM 668 C C . ARG A 1 82 ? -14.050 -3.063 10.242 1.00 76.25 82 ARG A C 1
ATOM 670 O O . ARG A 1 82 ? -14.974 -2.331 10.571 1.00 76.25 82 ARG A O 1
ATOM 677 N N . GLU A 1 83 ? -13.769 -4.190 10.890 1.00 68.00 83 GLU A N 1
ATOM 678 C CA . GLU A 1 83 ? -14.532 -4.666 12.051 1.00 68.00 83 GLU A CA 1
ATOM 679 C C . GLU A 1 83 ? -14.128 -3.982 13.361 1.00 68.00 83 GLU A C 1
ATOM 681 O O . GLU A 1 83 ? -14.957 -3.831 14.258 1.00 68.00 83 GLU A O 1
ATOM 686 N N . LYS A 1 84 ? -12.847 -3.636 13.509 1.00 61.78 84 LYS A N 1
ATOM 687 C CA . LYS A 1 84 ? -12.274 -3.121 14.761 1.00 61.78 84 LYS A CA 1
ATOM 688 C C . LYS A 1 84 ? -11.959 -1.633 14.721 1.00 61.78 84 LYS A C 1
ATOM 690 O O . LYS A 1 84 ? -11.816 -1.040 15.781 1.00 61.78 84 LYS A O 1
ATOM 695 N N . ASP A 1 85 ? -11.827 -1.059 13.528 1.00 64.31 85 ASP A N 1
ATOM 696 C CA . ASP A 1 85 ? -11.377 0.314 13.245 1.00 64.31 85 ASP A CA 1
ATOM 697 C C . ASP A 1 85 ? -9.981 0.667 13.798 1.00 64.31 85 ASP A C 1
ATOM 699 O O . ASP A 1 85 ? -9.499 1.784 13.643 1.00 64.31 85 ASP A O 1
ATOM 703 N N . ILE A 1 86 ? -9.290 -0.312 14.390 1.00 61.12 86 ILE A N 1
ATOM 704 C CA . ILE A 1 86 ? -7.925 -0.224 14.900 1.00 61.12 86 ILE A CA 1
ATOM 705 C C . ILE A 1 86 ? -7.174 -1.528 14.628 1.00 61.12 86 ILE A C 1
ATOM 707 O O . ILE A 1 86 ? -7.760 -2.608 14.540 1.00 61.12 86 ILE A O 1
ATOM 711 N N . LEU A 1 87 ? -5.854 -1.431 14.527 1.00 58.75 87 LEU A N 1
ATOM 712 C CA . LEU A 1 87 ? -4.936 -2.553 14.438 1.00 58.75 87 LEU A CA 1
ATOM 713 C C . LEU A 1 87 ? -4.519 -2.961 15.858 1.00 58.75 87 LEU A C 1
ATOM 715 O O . LEU A 1 87 ? -3.706 -2.283 16.489 1.00 58.75 87 LEU A O 1
ATOM 719 N N . LEU A 1 88 ? -5.086 -4.056 16.371 1.00 51.66 88 LEU A N 1
ATOM 720 C CA . LEU A 1 88 ? -4.790 -4.544 17.728 1.00 51.66 88 LEU A CA 1
ATOM 721 C C . LEU A 1 88 ? -3.315 -4.980 17.878 1.00 51.66 88 LEU A C 1
ATOM 723 O O . LEU A 1 88 ? -2.630 -5.227 16.886 1.00 51.66 88 LEU A O 1
ATOM 727 N N . ASP A 1 89 ? -2.772 -5.072 19.096 1.00 51.44 89 ASP A N 1
ATOM 728 C CA . ASP A 1 89 ? -1.371 -5.476 19.253 1.00 51.44 89 ASP A CA 1
ATOM 729 C C . ASP A 1 89 ? -1.187 -6.981 18.965 1.00 51.44 89 ASP A C 1
ATOM 731 O O . ASP A 1 89 ? -1.895 -7.805 19.549 1.00 51.44 89 ASP A O 1
ATOM 735 N N . PRO A 1 90 ? -0.250 -7.402 18.091 1.00 43.28 90 PRO A N 1
ATOM 736 C CA . PRO A 1 90 ? 0.136 -8.810 18.006 1.00 43.28 90 PRO A CA 1
ATOM 737 C C . PRO A 1 90 ? 0.736 -9.364 19.311 1.00 43.28 90 PRO A C 1
ATOM 739 O O . PRO A 1 90 ? 0.776 -10.585 19.457 1.00 43.28 90 PRO A O 1
ATOM 742 N N . GLU A 1 91 ? 1.206 -8.512 20.228 1.00 43.44 91 GLU A N 1
ATOM 743 C CA . GLU A 1 91 ? 1.722 -8.917 21.546 1.00 43.44 91 GLU A CA 1
ATOM 744 C C . GLU A 1 91 ? 0.632 -9.114 22.605 1.00 43.44 91 GLU A C 1
ATOM 746 O O . GLU A 1 91 ? 0.882 -9.785 23.607 1.00 43.44 91 GLU A O 1
ATOM 751 N N . ASP A 1 92 ? -0.591 -8.637 22.358 1.00 42.34 92 ASP A N 1
ATOM 752 C CA . ASP A 1 92 ? -1.733 -8.935 23.214 1.00 42.34 92 ASP A CA 1
ATOM 753 C C . ASP A 1 92 ? -2.199 -10.366 22.927 1.00 42.34 92 ASP A C 1
ATOM 755 O O . ASP A 1 92 ? -3.119 -10.633 22.142 1.00 42.34 92 ASP A O 1
ATOM 759 N N . ALA A 1 93 ? -1.480 -11.315 23.512 1.00 42.78 93 ALA A N 1
ATOM 760 C CA . ALA A 1 93 ? -1.800 -12.718 23.446 1.00 42.78 93 ALA A CA 1
ATOM 761 C C . ALA A 1 93 ? -2.195 -13.215 24.835 1.00 42.78 93 ALA A C 1
ATOM 763 O O . ALA A 1 93 ? -1.419 -13.113 25.782 1.00 42.78 93 ALA A O 1
ATOM 764 N N . PHE A 1 94 ? -3.392 -13.776 24.961 1.00 42.31 94 PHE A N 1
ATOM 765 C CA . PHE A 1 94 ? -3.852 -14.398 26.197 1.00 42.31 94 PHE A CA 1
ATOM 766 C C . PHE A 1 94 ? -3.793 -15.918 26.073 1.00 42.31 94 PHE A C 1
ATOM 768 O O . PHE A 1 94 ? -3.871 -16.476 24.981 1.00 42.31 94 PHE A O 1
ATOM 775 N N . VAL A 1 95 ? -3.610 -16.615 27.187 1.00 41.59 95 VAL A N 1
ATOM 776 C CA . VAL A 1 95 ? -3.595 -18.080 27.220 1.00 41.59 95 VAL A CA 1
ATOM 777 C C . VAL A 1 95 ? -4.992 -18.541 27.616 1.00 41.59 95 VAL A C 1
ATOM 779 O O . VAL A 1 95 ? -5.511 -18.086 28.628 1.00 41.59 95 VAL A O 1
ATOM 782 N N . ASN A 1 96 ? -5.621 -19.390 26.803 1.00 42.66 96 ASN A N 1
ATOM 783 C CA . ASN A 1 96 ? -6.919 -19.966 27.155 1.00 42.66 96 ASN A CA 1
ATOM 784 C C . ASN A 1 96 ? -6.776 -21.067 28.223 1.00 42.66 96 ASN A C 1
ATOM 786 O O . ASN A 1 96 ? -5.670 -21.524 28.515 1.00 42.66 96 ASN A O 1
ATOM 790 N N . ASP A 1 97 ? -7.901 -21.569 28.724 1.00 35.19 97 ASP A N 1
ATOM 791 C CA . ASP A 1 97 ? -7.957 -22.573 29.804 1.00 35.19 97 ASP A CA 1
ATOM 792 C C . ASP A 1 97 ? -7.306 -23.924 29.448 1.00 35.19 97 ASP A C 1
ATOM 794 O O . ASP A 1 97 ? -7.070 -24.769 30.306 1.00 35.19 97 ASP A O 1
ATOM 798 N N . GLN A 1 98 ? -6.977 -24.133 28.170 1.00 43.59 98 GLN A N 1
ATOM 799 C CA . GLN A 1 98 ? -6.265 -25.306 27.659 1.00 43.59 98 GLN A CA 1
ATOM 800 C C . GLN A 1 98 ? -4.751 -25.063 27.508 1.00 43.59 98 GLN A C 1
ATOM 802 O O . GLN A 1 98 ? -4.045 -25.893 26.934 1.00 43.59 98 GLN A O 1
ATOM 807 N N . GLY A 1 99 ? -4.236 -23.917 27.966 1.00 37.69 99 GLY A N 1
ATOM 808 C CA . GLY A 1 99 ? -2.823 -23.552 27.844 1.00 37.69 99 GLY A CA 1
ATOM 809 C C . GLY A 1 99 ? -2.417 -23.058 26.449 1.00 37.69 99 GLY A C 1
ATOM 810 O O . GLY A 1 99 ? -1.226 -22.976 26.147 1.00 37.69 99 GLY A O 1
ATOM 811 N N . LYS A 1 100 ? -3.376 -22.729 25.571 1.00 38.38 100 LYS A N 1
ATOM 812 C CA . LYS A 1 100 ? -3.119 -22.289 24.192 1.00 38.38 100 LYS A CA 1
ATOM 813 C C . LYS A 1 100 ? -3.125 -20.765 24.092 1.00 38.38 100 LYS A C 1
ATOM 815 O O . LYS A 1 100 ? -4.116 -20.115 24.403 1.00 38.38 100 LYS A O 1
ATOM 820 N N . THR A 1 101 ? -2.035 -20.203 23.578 1.00 44.06 101 THR A N 1
ATOM 821 C CA . THR A 1 101 ? -1.905 -18.770 23.280 1.00 44.06 101 THR A CA 1
ATOM 822 C C . THR A 1 101 ? -2.840 -18.342 22.137 1.00 44.06 101 THR A C 1
ATOM 824 O O . THR A 1 101 ? -2.745 -18.857 21.018 1.00 44.06 101 THR A O 1
ATOM 827 N N . ILE A 1 102 ? -3.718 -17.381 22.413 1.00 40.53 102 ILE A N 1
ATOM 828 C CA . ILE A 1 102 ? -4.649 -16.716 21.498 1.00 40.53 102 ILE A CA 1
ATOM 829 C C . ILE A 1 102 ? -4.183 -15.273 21.317 1.00 40.53 102 ILE A C 1
ATOM 831 O O . ILE A 1 102 ? -3.997 -14.568 22.295 1.00 40.53 102 ILE A O 1
ATOM 835 N N . TYR A 1 103 ? -3.997 -14.841 20.072 1.00 45.12 103 TYR A N 1
ATOM 836 C CA . TYR A 1 103 ? -3.496 -13.508 19.722 1.00 45.12 103 TYR A CA 1
ATOM 837 C C . TYR A 1 103 ? -4.653 -12.571 19.328 1.00 45.12 103 TYR A C 1
ATOM 839 O O . TYR A 1 103 ? -5.545 -13.006 18.593 1.00 45.12 103 TYR A O 1
ATOM 847 N N . ASN A 1 104 ? -4.611 -11.295 19.734 1.00 48.66 104 ASN A N 1
ATOM 848 C CA . ASN A 1 104 ? -5.605 -10.269 19.361 1.00 48.66 104 ASN A CA 1
ATOM 849 C C . ASN A 1 104 ? -5.647 -9.973 17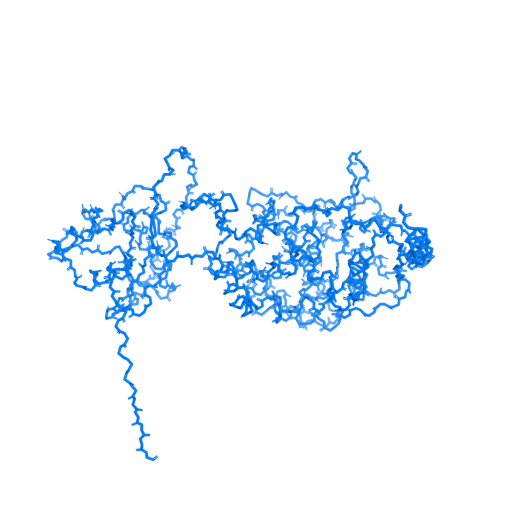.854 1.00 48.66 104 ASN A C 1
ATOM 851 O O . ASN A 1 104 ? -6.701 -9.668 17.290 1.00 48.66 104 ASN A O 1
ATOM 855 N N . ILE A 1 105 ? -4.509 -10.121 17.181 1.00 50.88 105 ILE A N 1
ATOM 856 C CA . ILE A 1 105 ? -4.436 -10.264 15.731 1.00 50.88 105 ILE A CA 1
ATOM 857 C C . ILE A 1 105 ? -4.279 -11.754 15.416 1.00 50.88 105 ILE A C 1
ATOM 859 O O . ILE A 1 105 ? -3.349 -12.371 15.939 1.00 50.88 105 ILE A O 1
ATOM 863 N N . PRO A 1 106 ? -5.082 -12.354 14.513 1.00 54.47 106 PRO A N 1
ATOM 864 C CA . PRO A 1 106 ? -4.841 -13.721 14.073 1.00 54.47 106 PRO A CA 1
ATOM 865 C C . PRO A 1 106 ? -3.368 -13.914 13.692 1.00 54.47 106 PRO A C 1
ATOM 867 O O . PRO A 1 106 ? -2.833 -13.173 12.865 1.00 54.47 106 PRO A O 1
ATOM 870 N N . LYS A 1 107 ? -2.699 -14.936 14.243 1.00 55.69 107 LYS A N 1
ATOM 871 C CA . LYS A 1 107 ? -1.297 -15.272 13.906 1.00 55.69 107 LYS A CA 1
ATOM 872 C C . LYS A 1 107 ? -1.065 -15.348 12.389 1.00 55.69 107 LYS A C 1
ATOM 874 O O . LYS A 1 107 ? 0.037 -15.105 11.901 1.00 55.69 107 LYS A O 1
ATOM 879 N N . SER A 1 108 ? -2.127 -15.665 11.647 1.00 56.50 108 SER A N 1
ATOM 880 C CA . SER A 1 108 ? -2.163 -15.665 10.193 1.00 56.50 108 SER A CA 1
ATOM 881 C C . SER A 1 108 ? -1.912 -14.300 9.557 1.00 56.50 108 SER A C 1
ATOM 883 O O . SER A 1 108 ? -1.350 -14.330 8.478 1.00 56.50 108 SER A O 1
ATOM 885 N N . ILE A 1 109 ? -2.244 -13.149 10.158 1.00 67.06 109 ILE A N 1
ATOM 886 C CA . ILE A 1 109 ? -2.018 -11.805 9.576 1.00 67.06 109 ILE A CA 1
ATOM 887 C C . ILE A 1 109 ? -0.964 -10.966 10.309 1.00 67.06 109 ILE A C 1
ATOM 889 O O . ILE A 1 109 ? -0.459 -10.013 9.722 1.00 67.06 109 ILE A O 1
ATOM 893 N N . ALA A 1 110 ? -0.557 -11.354 11.524 1.00 66.81 110 ALA A N 1
ATOM 894 C CA . ALA A 1 110 ? 0.421 -10.622 12.341 1.00 66.81 110 ALA A CA 1
ATOM 895 C C . ALA A 1 110 ? 1.730 -10.287 11.598 1.00 66.81 110 ALA A C 1
ATOM 897 O O . ALA A 1 110 ? 2.325 -9.239 11.815 1.00 66.81 110 ALA A O 1
ATOM 898 N N . GLN A 1 111 ? 2.165 -11.138 10.661 1.00 70.25 111 GLN A N 1
ATOM 899 C CA . GLN A 1 111 ? 3.362 -10.892 9.844 1.00 70.25 111 GLN A CA 1
ATOM 900 C C . GLN A 1 111 ? 3.260 -9.640 8.953 1.00 70.25 111 GLN A C 1
ATOM 902 O O . GLN A 1 111 ? 4.281 -9.003 8.683 1.00 70.25 111 GLN A O 1
ATOM 907 N N . LEU A 1 112 ? 2.050 -9.282 8.502 1.00 72.62 112 LEU A N 1
ATOM 908 C CA . LEU A 1 112 ? 1.809 -8.073 7.702 1.00 72.62 112 LEU A CA 1
ATOM 909 C C . LEU A 1 112 ? 1.909 -6.797 8.542 1.00 72.62 112 LEU A C 1
ATOM 911 O O . LEU A 1 112 ? 2.182 -5.726 8.008 1.00 72.62 112 LEU A O 1
ATOM 915 N N . THR A 1 113 ? 1.742 -6.924 9.856 1.00 72.75 113 THR A N 1
ATOM 916 C CA . THR A 1 113 ? 1.616 -5.819 10.807 1.00 72.75 113 THR A CA 1
ATOM 917 C C . THR A 1 113 ? 2.825 -5.709 11.738 1.00 72.75 113 THR A C 1
ATOM 919 O O . THR A 1 113 ? 2.718 -5.143 12.819 1.00 72.75 113 THR A O 1
ATOM 922 N N . LEU A 1 114 ? 3.988 -6.247 11.348 1.00 70.88 114 LEU A N 1
ATOM 923 C CA . LEU A 1 114 ? 5.216 -6.172 12.152 1.00 70.88 114 LEU A CA 1
ATOM 924 C C . LEU A 1 114 ? 6.003 -4.878 11.927 1.00 70.88 114 LEU A C 1
ATOM 926 O O . LEU A 1 114 ? 6.138 -4.394 10.797 1.00 70.88 114 LEU A O 1
ATOM 930 N N . GLY A 1 115 ? 6.621 -4.398 13.008 1.00 71.88 115 GLY A N 1
ATOM 931 C CA . GLY A 1 115 ? 7.590 -3.307 12.984 1.00 71.88 115 GLY A CA 1
ATOM 932 C C . GLY A 1 115 ? 6.993 -1.984 12.483 1.00 71.88 115 GLY A C 1
ATOM 933 O O . GLY A 1 115 ? 5.820 -1.707 12.729 1.00 71.88 115 GLY A O 1
ATOM 934 N N . PRO A 1 116 ? 7.762 -1.162 11.743 1.00 73.12 116 PRO A N 1
ATOM 935 C CA . PRO A 1 116 ? 7.304 0.144 11.257 1.00 73.12 116 PRO A CA 1
ATOM 936 C C . PRO A 1 116 ? 6.047 0.106 10.369 1.00 73.12 116 PRO A C 1
ATOM 938 O O . PRO A 1 116 ? 5.368 1.124 10.240 1.00 73.12 116 PRO A O 1
ATOM 941 N N . ARG A 1 117 ? 5.712 -1.055 9.779 1.00 82.56 117 ARG A N 1
ATOM 942 C CA . ARG A 1 117 ? 4.492 -1.234 8.972 1.00 82.56 117 ARG A CA 1
ATOM 943 C C . ARG A 1 117 ? 3.226 -1.095 9.813 1.00 82.56 117 ARG A C 1
ATOM 945 O O . ARG A 1 117 ? 2.269 -0.520 9.316 1.00 82.56 117 ARG A O 1
ATOM 952 N N . LYS A 1 118 ? 3.239 -1.544 11.077 1.00 82.06 118 LYS A N 1
ATOM 953 C CA . LYS A 1 118 ? 2.117 -1.402 12.026 1.00 82.06 118 LYS A CA 1
ATOM 954 C C . LYS A 1 118 ? 1.613 0.036 12.062 1.00 82.06 118 LYS A C 1
ATOM 956 O O . LYS A 1 118 ? 0.464 0.310 11.737 1.00 82.06 118 LYS A O 1
ATOM 961 N N . ASN A 1 119 ? 2.525 0.948 12.383 1.00 83.12 119 ASN A N 1
ATOM 962 C CA . ASN A 1 119 ? 2.215 2.360 12.574 1.00 83.12 119 ASN A CA 1
ATOM 963 C C . ASN A 1 119 ? 1.776 3.017 11.264 1.00 83.12 119 ASN A C 1
ATOM 965 O O . ASN A 1 119 ? 0.877 3.848 11.269 1.00 83.12 119 ASN A O 1
ATOM 969 N N . ALA A 1 120 ? 2.388 2.634 10.140 1.00 89.00 120 ALA A N 1
ATOM 970 C CA . ALA A 1 120 ? 1.994 3.144 8.834 1.00 89.00 120 ALA A CA 1
ATOM 971 C C . ALA A 1 120 ? 0.574 2.707 8.445 1.00 89.00 120 ALA A C 1
ATOM 973 O O . ALA A 1 120 ? -0.213 3.534 7.993 1.00 89.00 120 ALA A O 1
ATOM 974 N N . ILE A 1 121 ? 0.241 1.432 8.666 1.00 90.38 121 ILE A N 1
ATOM 975 C CA . ILE A 1 121 ? -1.087 0.876 8.391 1.00 90.38 121 ILE A CA 1
ATOM 976 C C . ILE A 1 121 ? -2.140 1.538 9.281 1.00 90.38 121 ILE A C 1
ATOM 978 O O . ILE A 1 121 ? -3.152 2.004 8.764 1.00 90.38 121 ILE A O 1
ATOM 982 N N . GLN A 1 122 ? -1.876 1.630 10.589 1.00 86.44 122 GLN A N 1
ATOM 983 C CA . GLN A 1 122 ? -2.773 2.282 11.543 1.00 86.44 122 GLN A CA 1
ATOM 984 C C . GLN A 1 122 ? -3.036 3.735 11.141 1.00 86.44 122 GLN A C 1
ATOM 986 O O . GLN A 1 122 ? -4.184 4.138 10.998 1.00 86.44 122 GLN A O 1
ATOM 991 N N . TYR A 1 123 ? -1.971 4.488 10.850 1.00 90.50 123 TYR A N 1
ATOM 992 C CA . TYR A 1 123 ? -2.079 5.881 10.434 1.00 90.50 123 TYR A CA 1
ATOM 993 C C . TYR A 1 123 ? -2.935 6.046 9.172 1.00 90.50 123 TYR A C 1
ATOM 995 O O . TYR A 1 123 ? -3.816 6.903 9.135 1.00 90.50 123 TYR A O 1
ATOM 1003 N N . MET A 1 124 ? -2.688 5.233 8.139 1.00 93.56 124 MET A N 1
ATOM 1004 C CA . MET A 1 124 ? -3.449 5.289 6.886 1.00 93.56 124 MET A CA 1
ATOM 1005 C C . MET A 1 124 ? -4.928 4.969 7.100 1.00 93.56 124 MET A C 1
ATOM 1007 O O . MET A 1 124 ? -5.769 5.594 6.461 1.00 93.56 124 MET A O 1
ATOM 1011 N N . TRP A 1 125 ? -5.239 4.027 7.994 1.00 92.69 125 TRP A N 1
ATOM 1012 C CA . TRP A 1 125 ? -6.615 3.662 8.308 1.00 92.69 125 TRP A CA 1
ATOM 1013 C C . TRP A 1 125 ? -7.332 4.762 9.095 1.00 92.69 125 TRP A C 1
ATOM 1015 O O . TRP A 1 125 ? -8.379 5.234 8.661 1.00 92.69 125 TRP A O 1
ATOM 1025 N N . GLU A 1 126 ? -6.756 5.230 10.202 1.00 89.56 126 GLU A N 1
ATOM 1026 C CA . GLU A 1 126 ? -7.353 6.262 11.066 1.00 89.56 126 GLU A CA 1
ATOM 1027 C C . GLU A 1 126 ? -7.548 7.601 10.343 1.00 89.56 126 GLU A C 1
ATOM 1029 O O . GLU A 1 126 ? -8.518 8.311 10.586 1.00 89.56 126 GLU A O 1
ATOM 1034 N N . ASN A 1 127 ? -6.638 7.953 9.429 1.00 92.38 127 ASN A N 1
ATOM 1035 C CA . ASN A 1 127 ? -6.634 9.252 8.750 1.00 92.38 127 ASN A CA 1
ATOM 1036 C C . ASN A 1 127 ? -7.212 9.186 7.326 1.00 92.38 127 ASN A C 1
ATOM 1038 O O . ASN A 1 127 ? -7.060 10.142 6.560 1.00 92.38 127 ASN A O 1
ATOM 1042 N N . ARG A 1 128 ? -7.861 8.075 6.949 1.00 94.94 128 ARG A N 1
ATOM 1043 C CA . ARG A 1 128 ? -8.329 7.809 5.576 1.00 94.94 128 ARG A CA 1
ATOM 1044 C C . ARG A 1 128 ? -9.201 8.918 4.990 1.00 94.94 128 ARG A C 1
ATOM 1046 O O . ARG A 1 128 ? -8.997 9.305 3.842 1.00 94.94 128 ARG A O 1
ATOM 1053 N N . GLU A 1 129 ? -10.095 9.489 5.794 1.00 95.25 129 GLU A N 1
ATOM 1054 C CA . GLU A 1 129 ? -10.971 10.602 5.401 1.00 95.25 129 GLU A CA 1
ATOM 1055 C C . GLU A 1 129 ? -10.177 11.870 5.046 1.00 95.25 129 GLU A C 1
ATOM 1057 O O . GLU A 1 129 ? -10.368 12.482 3.991 1.00 95.25 129 GLU A O 1
ATOM 1062 N N . GLY A 1 130 ? -9.218 12.247 5.897 1.00 95.56 130 GLY A N 1
ATOM 1063 C CA . GLY A 1 130 ? -8.356 13.412 5.681 1.00 95.56 130 GLY A CA 1
ATOM 1064 C C . GLY A 1 130 ? -7.417 13.237 4.485 1.00 95.56 130 GLY A C 1
ATOM 1065 O O . GLY A 1 130 ? -7.236 14.150 3.676 1.00 95.56 130 GLY A O 1
ATOM 1066 N N . ILE A 1 131 ? -6.855 12.036 4.328 1.00 96.25 131 ILE A N 1
ATOM 1067 C CA . ILE A 1 131 ? -6.000 11.688 3.187 1.00 96.25 131 ILE A CA 1
ATOM 1068 C C . ILE A 1 131 ? -6.812 11.766 1.887 1.00 96.25 131 ILE A C 1
ATOM 1070 O O . ILE A 1 131 ? -6.382 12.399 0.919 1.00 96.25 131 ILE A O 1
ATOM 1074 N N . TYR A 1 132 ? -8.007 11.175 1.869 1.00 97.69 132 TYR A N 1
ATOM 1075 C CA . TYR A 1 132 ? -8.873 11.163 0.695 1.00 97.69 132 TYR A CA 1
ATOM 1076 C C . TYR A 1 132 ? -9.374 12.555 0.319 1.00 97.69 132 TYR A C 1
ATOM 1078 O O . TYR A 1 132 ? -9.291 12.936 -0.849 1.00 97.69 132 TYR A O 1
ATOM 1086 N N . SER A 1 133 ? -9.837 13.348 1.287 1.00 97.06 133 SER A N 1
ATOM 1087 C CA . SER A 1 133 ? -10.301 14.718 1.035 1.00 97.06 133 SER A CA 1
ATOM 1088 C C . SER A 1 133 ? -9.198 15.611 0.457 1.00 97.06 133 SER A C 1
ATOM 1090 O O . SER A 1 133 ? -9.463 16.381 -0.466 1.00 97.06 133 SER A O 1
ATOM 1092 N N . THR A 1 134 ? -7.951 15.439 0.910 1.00 96.88 134 THR A N 1
ATOM 1093 C CA . THR A 1 134 ? -6.776 16.148 0.375 1.00 96.88 134 THR A CA 1
ATOM 1094 C C . THR A 1 134 ? -6.491 15.782 -1.085 1.00 96.88 134 THR A C 1
ATOM 1096 O O . THR A 1 134 ? -6.184 16.650 -1.902 1.00 96.88 134 THR A O 1
ATOM 1099 N N . LEU A 1 135 ? -6.595 14.498 -1.437 1.00 97.62 135 LEU A N 1
ATOM 1100 C CA . LEU A 1 135 ? -6.201 13.984 -2.753 1.00 97.62 135 LEU A CA 1
ATOM 1101 C C . LEU A 1 135 ? -7.309 14.060 -3.811 1.00 97.62 135 LEU A C 1
ATOM 1103 O O . LEU A 1 135 ? -7.017 14.207 -4.999 1.00 97.62 135 LEU A O 1
ATOM 1107 N N . LYS A 1 136 ? -8.581 13.994 -3.408 1.00 96.62 136 LYS A N 1
ATOM 1108 C CA . LYS A 1 136 ? -9.740 13.966 -4.316 1.00 96.62 136 LYS A CA 1
ATOM 1109 C C . LYS A 1 136 ? -9.757 15.113 -5.344 1.00 96.62 136 LYS A C 1
ATOM 1111 O O . LYS A 1 136 ? -10.020 14.829 -6.518 1.00 96.62 136 LYS A O 1
ATOM 1116 N N . PRO A 1 137 ? -9.448 16.381 -4.996 1.00 96.38 137 PRO A N 1
ATOM 1117 C CA . PRO A 1 137 ? -9.349 17.451 -5.988 1.00 96.38 137 PRO A CA 1
ATOM 1118 C C . PRO A 1 137 ? -8.246 17.195 -7.023 1.00 96.38 137 PRO A C 1
ATOM 1120 O O . PRO A 1 137 ? -8.460 17.419 -8.212 1.00 96.38 137 PRO A O 1
ATOM 1123 N N . MET A 1 138 ? -7.096 16.666 -6.593 1.00 96.25 138 MET A N 1
ATOM 1124 C CA . MET A 1 138 ? -5.971 16.349 -7.478 1.00 96.25 138 MET A CA 1
ATOM 1125 C C . MET A 1 138 ? -6.328 15.209 -8.435 1.00 96.25 138 MET A C 1
ATOM 1127 O O . MET A 1 138 ? -6.038 15.304 -9.625 1.00 96.25 138 MET A O 1
ATOM 1131 N N . PHE A 1 139 ? -7.030 14.177 -7.954 1.00 95.00 139 PHE A N 1
ATOM 1132 C CA . PHE A 1 139 ? -7.563 13.108 -8.804 1.00 95.00 139 PHE A CA 1
ATOM 1133 C C . PHE A 1 139 ? -8.545 13.647 -9.846 1.00 95.00 139 PHE A C 1
ATOM 1135 O O . PHE A 1 139 ? -8.436 13.318 -11.024 1.00 95.00 139 PHE A O 1
ATOM 1142 N N . SER A 1 140 ? -9.465 14.532 -9.446 1.00 93.75 140 SER A N 1
ATOM 1143 C CA . SER A 1 140 ? -10.385 15.182 -10.387 1.00 93.75 140 SER A CA 1
ATOM 1144 C C . SER A 1 140 ? -9.630 15.962 -11.467 1.00 93.75 140 SER A C 1
ATOM 1146 O O . SER A 1 140 ? -9.968 15.842 -12.644 1.00 93.75 140 SER A O 1
ATOM 1148 N N . THR A 1 141 ? -8.614 16.747 -11.098 1.00 94.06 141 THR A N 1
ATOM 1149 C CA . THR A 1 141 ? -7.783 17.484 -12.065 1.00 94.06 141 THR A CA 1
ATOM 1150 C C . THR A 1 141 ? -7.043 16.533 -13.002 1.00 94.06 141 THR A C 1
ATOM 1152 O O . THR A 1 141 ? -7.097 16.706 -14.218 1.00 94.06 141 THR A O 1
ATOM 1155 N N . TYR A 1 142 ? -6.417 15.490 -12.455 1.00 93.38 142 TYR A N 1
ATOM 1156 C CA . TYR A 1 142 ? -5.681 14.494 -13.228 1.00 93.38 142 TYR A CA 1
ATOM 1157 C C . TYR A 1 142 ? -6.575 13.769 -14.249 1.00 93.38 142 TYR A C 1
ATOM 1159 O O . TYR A 1 142 ? -6.211 13.637 -15.418 1.00 93.38 142 TYR A O 1
ATOM 1167 N N . ASN A 1 143 ? -7.769 13.343 -13.827 1.00 91.50 143 ASN A N 1
ATOM 1168 C CA . ASN A 1 143 ? -8.703 12.585 -14.662 1.00 91.50 143 ASN A CA 1
ATOM 1169 C C . ASN A 1 143 ? -9.386 13.446 -15.739 1.00 91.50 143 ASN A C 1
ATOM 1171 O O . ASN A 1 143 ? -9.765 12.919 -16.780 1.00 91.50 143 ASN A O 1
ATOM 1175 N N . LYS A 1 144 ? -9.561 14.755 -15.500 1.00 88.88 144 LYS A N 1
ATOM 1176 C CA . LYS A 1 144 ? -10.152 15.695 -16.473 1.00 88.88 144 LYS A CA 1
ATOM 1177 C C . LYS A 1 144 ? -9.133 16.253 -17.469 1.00 88.88 144 LYS A C 1
ATOM 1179 O O . LYS A 1 144 ? -9.529 16.733 -18.528 1.00 88.88 144 LYS A O 1
ATOM 1184 N N . GLY A 1 145 ? -7.845 16.235 -17.128 1.00 77.25 145 GLY A N 1
ATOM 1185 C CA . GLY A 1 145 ? -6.782 16.750 -17.984 1.00 77.25 145 GLY A CA 1
ATOM 1186 C C . GLY A 1 145 ? -6.540 15.875 -19.218 1.00 77.25 145 GLY A C 1
ATOM 1187 O O . GLY A 1 145 ? -6.471 14.644 -19.122 1.00 77.25 145 GLY A O 1
ATOM 1188 N N . GLY A 1 146 ? -6.346 16.522 -20.373 1.00 74.56 146 GLY A N 1
ATOM 1189 C CA . GLY A 1 146 ? -5.809 15.866 -21.570 1.00 74.56 146 GLY A CA 1
ATOM 1190 C C . GLY A 1 146 ? -4.423 15.264 -21.303 1.00 74.56 146 GLY A C 1
ATOM 1191 O O . GLY A 1 146 ? -3.742 15.696 -20.368 1.00 74.56 146 GLY A O 1
ATOM 1192 N N . GLU A 1 147 ? -4.024 14.264 -22.098 1.00 68.06 147 GLU A N 1
ATOM 1193 C CA . GLU A 1 147 ? -2.792 13.475 -21.896 1.00 68.06 147 GLU A CA 1
ATOM 1194 C C . GLU A 1 147 ? -1.528 14.325 -21.700 1.00 68.06 147 GLU A C 1
ATOM 1196 O O . GLU A 1 147 ? -0.740 13.992 -20.820 1.00 68.06 147 GLU A O 1
ATOM 1201 N N . ASP A 1 148 ? -1.423 15.469 -22.383 1.00 69.81 148 ASP A N 1
ATOM 1202 C CA . ASP A 1 148 ? -0.259 16.370 -22.329 1.00 69.81 148 ASP A CA 1
ATOM 1203 C C . ASP A 1 148 ? -0.530 17.705 -21.611 1.00 69.81 148 ASP A C 1
ATOM 1205 O O . ASP A 1 148 ? 0.185 18.694 -21.789 1.00 69.81 148 ASP A O 1
ATOM 1209 N N . SER A 1 149 ? -1.600 17.787 -20.816 1.00 85.69 149 SER A N 1
ATOM 1210 C CA . SER A 1 149 ? -1.929 19.039 -20.128 1.00 85.69 149 SER A CA 1
ATOM 1211 C C . SER A 1 149 ? -1.013 19.283 -18.925 1.00 85.69 149 SER A C 1
ATOM 1213 O O . SER A 1 149 ? -0.857 18.419 -18.062 1.00 85.69 149 SER A O 1
ATOM 1215 N N . LEU A 1 150 ? -0.470 20.503 -18.816 1.00 88.38 150 LEU A N 1
ATOM 1216 C CA . LEU A 1 150 ? 0.345 20.932 -17.670 1.00 88.38 150 LEU A CA 1
ATOM 1217 C C . LEU A 1 150 ? -0.364 20.657 -16.332 1.00 88.38 150 LEU A C 1
ATOM 1219 O O . LEU A 1 150 ? 0.249 20.162 -15.393 1.00 88.38 150 LEU A O 1
ATOM 1223 N N . ALA A 1 151 ? -1.679 20.884 -16.283 1.00 88.31 151 ALA A N 1
ATOM 1224 C CA . ALA A 1 151 ? -2.504 20.619 -15.108 1.00 88.31 151 ALA A CA 1
ATOM 1225 C C . ALA A 1 151 ? -2.496 19.138 -14.676 1.00 88.31 151 ALA A C 1
ATOM 1227 O O . ALA A 1 151 ? -2.552 18.845 -13.482 1.00 88.31 151 ALA A O 1
ATOM 1228 N N . LYS A 1 152 ? -2.413 18.194 -15.625 1.00 90.44 152 LYS A N 1
ATOM 1229 C CA . LYS A 1 152 ? -2.345 16.755 -15.333 1.00 90.44 152 LYS A CA 1
ATOM 1230 C C . LYS A 1 152 ? -0.993 16.365 -14.747 1.00 90.44 152 LYS A C 1
ATOM 1232 O O . LYS A 1 152 ? -0.952 15.613 -13.776 1.00 90.44 152 LYS A O 1
ATOM 1237 N N . GLU A 1 153 ? 0.092 16.910 -15.288 1.00 91.06 153 GLU A N 1
ATOM 1238 C CA . GLU A 1 153 ? 1.450 16.692 -14.775 1.00 91.06 153 GLU A CA 1
ATOM 1239 C C . GLU A 1 153 ? 1.643 17.319 -13.385 1.00 91.06 153 GLU A C 1
ATOM 1241 O O . GLU A 1 153 ? 2.212 16.693 -12.489 1.00 91.06 153 GLU A O 1
ATOM 1246 N N . GLU A 1 154 ? 1.095 18.515 -13.157 1.00 92.25 154 GLU A N 1
ATOM 1247 C CA . GLU A 1 154 ? 1.076 19.152 -11.836 1.00 92.25 154 GLU A CA 1
ATOM 1248 C C . GLU A 1 154 ? 0.264 18.337 -10.825 1.00 92.25 154 GLU A C 1
ATOM 1250 O O . GLU A 1 154 ? 0.725 18.099 -9.706 1.00 92.25 154 GLU A O 1
ATOM 1255 N N . ALA A 1 155 ? -0.923 17.860 -11.212 1.00 94.69 155 ALA A N 1
ATOM 1256 C CA . ALA A 1 155 ? -1.741 17.003 -10.361 1.00 94.69 155 ALA A CA 1
ATOM 1257 C C . ALA A 1 155 ? -1.018 15.694 -10.015 1.00 94.69 155 ALA A C 1
ATOM 1259 O O . ALA A 1 155 ? -0.972 15.322 -8.844 1.00 94.69 155 ALA A O 1
ATOM 1260 N N . LEU A 1 156 ? -0.399 15.034 -11.001 1.00 95.19 156 LEU A N 1
ATOM 1261 C CA . LEU A 1 156 ? 0.402 13.825 -10.794 1.00 95.19 156 LEU A CA 1
ATOM 1262 C C . LEU A 1 156 ? 1.537 14.065 -9.795 1.00 95.19 156 LEU A C 1
ATOM 1264 O O . LEU A 1 156 ? 1.725 13.280 -8.863 1.00 95.19 156 LEU A O 1
ATOM 1268 N N . PHE A 1 157 ? 2.288 15.155 -9.967 1.00 96.12 157 PHE A N 1
ATOM 1269 C CA . PHE A 1 157 ? 3.409 15.460 -9.087 1.00 96.12 157 PHE A CA 1
ATOM 1270 C C . PHE A 1 157 ? 2.945 15.804 -7.665 1.00 96.12 157 PHE A C 1
ATOM 1272 O O . PHE A 1 157 ? 3.557 15.351 -6.699 1.00 96.12 157 PHE A O 1
ATOM 1279 N N . ASN A 1 158 ? 1.833 16.526 -7.515 1.00 96.75 158 ASN A N 1
ATOM 1280 C CA . ASN A 1 158 ? 1.255 16.828 -6.204 1.00 96.75 158 ASN A CA 1
ATOM 1281 C C . ASN A 1 158 ? 0.744 15.568 -5.494 1.00 96.75 158 ASN A C 1
ATOM 1283 O O . ASN A 1 158 ? 1.052 15.374 -4.320 1.00 96.75 158 ASN A O 1
ATOM 1287 N N . ILE A 1 159 ? 0.067 14.665 -6.211 1.00 97.56 159 ILE A N 1
ATOM 1288 C CA . ILE A 1 159 ? -0.334 13.346 -5.692 1.00 97.56 159 ILE A CA 1
ATOM 1289 C C . ILE A 1 159 ? 0.896 12.585 -5.182 1.00 97.56 159 ILE A C 1
ATOM 1291 O O . ILE A 1 159 ? 0.900 12.065 -4.065 1.00 97.56 159 ILE A O 1
ATOM 1295 N N . TYR A 1 160 ? 1.969 12.562 -5.974 1.00 97.81 160 TYR A N 1
ATOM 1296 C CA . TYR A 1 160 ? 3.216 11.907 -5.593 1.00 97.81 160 TYR A CA 1
ATOM 1297 C C . TYR A 1 160 ? 3.840 12.525 -4.330 1.00 97.81 160 TYR A C 1
ATOM 1299 O O . TYR A 1 160 ? 4.265 11.794 -3.432 1.00 97.81 160 TYR A O 1
ATOM 1307 N N . LEU A 1 161 ? 3.855 13.857 -4.214 1.00 96.62 161 LEU A N 1
ATOM 1308 C CA . LEU A 1 161 ? 4.335 14.545 -3.014 1.00 96.62 161 LEU A CA 1
ATOM 1309 C C . LEU A 1 161 ? 3.486 14.231 -1.779 1.00 96.62 161 LEU A C 1
ATOM 1311 O O . LEU A 1 161 ? 4.059 14.021 -0.712 1.00 96.62 161 LEU A O 1
ATOM 1315 N N . GLU A 1 162 ? 2.159 14.165 -1.893 1.00 97.12 162 GLU A N 1
ATOM 1316 C CA . GLU A 1 162 ? 1.302 13.771 -0.769 1.00 97.12 162 GLU A CA 1
ATOM 1317 C C . GLU A 1 162 ? 1.583 12.331 -0.323 1.00 97.12 162 GLU A C 1
ATOM 1319 O O . GLU A 1 162 ? 1.739 12.080 0.872 1.00 97.12 162 GLU A O 1
ATOM 1324 N N . PHE A 1 163 ? 1.777 11.393 -1.255 1.00 97.12 163 PHE A N 1
ATOM 1325 C CA . PHE A 1 163 ? 2.156 10.024 -0.894 1.00 97.12 163 PHE A CA 1
ATOM 1326 C C . PHE A 1 163 ? 3.524 9.939 -0.219 1.00 97.12 163 PHE A C 1
ATOM 1328 O O . PHE A 1 163 ? 3.689 9.163 0.719 1.00 97.12 163 PHE A O 1
ATOM 1335 N N . ILE A 1 164 ? 4.503 10.759 -0.610 1.00 95.69 164 ILE A N 1
ATOM 1336 C CA . ILE A 1 164 ? 5.807 10.786 0.070 1.00 95.69 164 ILE A CA 1
ATOM 1337 C C . ILE A 1 164 ? 5.668 11.164 1.556 1.00 95.69 164 ILE A C 1
ATOM 1339 O O . ILE A 1 164 ? 6.473 10.708 2.374 1.00 95.69 164 ILE A O 1
ATOM 1343 N N . LYS A 1 165 ? 4.674 11.986 1.921 1.00 94.56 165 LYS A N 1
ATOM 1344 C CA . LYS A 1 165 ? 4.435 12.385 3.319 1.00 94.56 165 LYS A CA 1
ATOM 1345 C C . LYS A 1 165 ? 3.922 11.231 4.178 1.00 94.56 165 LYS A C 1
ATOM 1347 O O . LYS A 1 165 ? 4.082 11.276 5.401 1.00 94.56 165 LYS A O 1
ATOM 1352 N N . LEU A 1 166 ? 3.317 10.215 3.562 1.00 94.81 166 LEU A N 1
ATOM 1353 C CA . LEU A 1 166 ? 2.731 9.095 4.282 1.00 94.81 166 LEU A CA 1
ATOM 1354 C C . LEU A 1 166 ? 3.818 8.169 4.858 1.00 94.81 166 LEU A C 1
ATOM 1356 O O . LEU A 1 166 ? 4.824 7.882 4.194 1.00 94.81 166 LEU A O 1
ATOM 1360 N N . PRO A 1 167 ? 3.625 7.676 6.095 1.00 91.56 167 PRO A N 1
ATOM 1361 C CA . PRO A 1 167 ? 4.578 6.793 6.751 1.00 91.56 167 PRO A CA 1
ATOM 1362 C C . PRO A 1 167 ? 4.841 5.536 5.916 1.00 91.56 167 PRO A C 1
ATOM 1364 O O . PRO A 1 167 ? 3.930 4.900 5.395 1.00 91.56 167 PRO A O 1
ATOM 1367 N N . GLY A 1 168 ? 6.115 5.161 5.807 1.00 88.12 168 GLY A N 1
ATOM 1368 C CA . GLY A 1 168 ? 6.531 3.915 5.164 1.00 88.12 168 GLY A CA 1
ATOM 1369 C C . GLY A 1 168 ? 6.579 3.933 3.634 1.00 88.12 168 GLY A C 1
ATOM 1370 O O . GLY A 1 168 ? 7.060 2.957 3.070 1.00 88.12 168 GLY A O 1
ATOM 1371 N N . LEU A 1 169 ? 6.153 4.996 2.938 1.00 92.19 169 LEU A N 1
ATOM 1372 C CA . LEU A 1 169 ? 6.202 5.015 1.468 1.00 92.19 169 LEU A CA 1
ATOM 1373 C C . LEU A 1 169 ? 7.575 5.451 0.915 1.00 92.19 169 LEU A C 1
ATOM 1375 O O . LEU A 1 169 ? 8.203 4.735 0.130 1.00 92.19 169 LEU A O 1
ATOM 1379 N N . GLY A 1 170 ? 8.085 6.614 1.325 1.00 91.38 170 GLY A N 1
ATOM 1380 C CA . GLY A 1 170 ? 9.302 7.177 0.720 1.00 91.38 170 GLY A CA 1
ATOM 1381 C C . GLY A 1 170 ? 9.167 7.379 -0.801 1.00 91.38 170 GLY A C 1
ATOM 1382 O O . GLY A 1 170 ? 8.069 7.314 -1.339 1.00 91.38 170 GLY A O 1
ATOM 1383 N N . LEU A 1 171 ? 10.274 7.618 -1.514 1.00 92.62 171 LEU A N 1
ATOM 1384 C CA . LEU A 1 171 ? 10.240 7.903 -2.961 1.00 92.62 171 LEU A CA 1
ATOM 1385 C C . LEU A 1 171 ? 9.655 6.742 -3.800 1.00 92.62 171 LEU A C 1
ATOM 1387 O O . LEU A 1 171 ? 8.610 6.919 -4.425 1.00 92.62 171 LEU A O 1
ATOM 1391 N N . PRO A 1 172 ? 10.248 5.530 -3.804 1.00 92.31 172 PRO A N 1
ATOM 1392 C CA . PRO A 1 172 ? 9.829 4.495 -4.747 1.00 92.31 172 PRO A CA 1
ATOM 1393 C C . PRO A 1 172 ? 8.428 3.939 -4.467 1.00 92.31 172 PRO A C 1
ATOM 1395 O O . PRO A 1 172 ? 7.721 3.588 -5.409 1.00 92.31 172 PRO A O 1
ATOM 1398 N N . LYS A 1 173 ? 7.989 3.848 -3.201 1.00 93.38 173 LYS A N 1
ATOM 1399 C CA . LYS A 1 173 ? 6.649 3.317 -2.896 1.00 93.38 173 LYS A CA 1
ATOM 1400 C C . LYS A 1 173 ? 5.557 4.373 -2.989 1.00 93.38 173 LYS A C 1
ATOM 1402 O O . LYS A 1 173 ? 4.433 4.007 -3.307 1.00 93.38 173 LYS A O 1
ATOM 1407 N N . ALA A 1 174 ? 5.871 5.658 -2.821 1.00 96.00 174 ALA A N 1
ATOM 1408 C CA . ALA A 1 174 ? 4.933 6.715 -3.191 1.00 96.00 174 ALA A CA 1
ATOM 1409 C C . ALA A 1 174 ? 4.695 6.738 -4.711 1.00 96.00 174 ALA A C 1
ATOM 1411 O O . ALA A 1 174 ? 3.557 6.876 -5.150 1.00 96.00 174 ALA A O 1
ATOM 1412 N N . ALA A 1 175 ? 5.738 6.511 -5.516 1.00 95.62 175 ALA A N 1
ATOM 1413 C CA . ALA A 1 175 ? 5.594 6.371 -6.964 1.00 95.62 175 ALA A CA 1
ATOM 1414 C C . ALA A 1 175 ? 4.832 5.091 -7.346 1.00 95.62 175 ALA A C 1
ATOM 1416 O O . ALA A 1 175 ? 4.046 5.104 -8.287 1.00 95.62 175 ALA A O 1
ATOM 1417 N N . PHE A 1 176 ? 4.997 4.003 -6.584 1.00 94.94 176 PHE A N 1
ATOM 1418 C CA . PHE A 1 176 ? 4.174 2.801 -6.744 1.00 94.94 176 PHE A CA 1
ATOM 1419 C C . PHE A 1 176 ? 2.694 3.047 -6.426 1.00 94.94 176 PHE A C 1
ATOM 1421 O O . PHE A 1 176 ? 1.827 2.610 -7.172 1.00 94.94 176 PHE A O 1
ATOM 1428 N N . ALA A 1 177 ? 2.397 3.773 -5.345 1.00 96.44 177 ALA A N 1
ATOM 1429 C CA . ALA A 1 177 ? 1.031 4.160 -5.007 1.00 96.44 177 ALA A CA 1
ATOM 1430 C C . ALA A 1 177 ? 0.408 5.030 -6.113 1.00 96.44 177 ALA A C 1
ATOM 1432 O O . ALA A 1 177 ? -0.728 4.792 -6.513 1.00 96.44 177 ALA A O 1
ATOM 1433 N N . ALA A 1 178 ? 1.168 5.977 -6.674 1.00 96.50 178 ALA A N 1
ATOM 1434 C CA . ALA A 1 178 ? 0.735 6.748 -7.838 1.00 96.50 178 ALA A CA 1
ATOM 1435 C C . ALA A 1 178 ? 0.484 5.850 -9.062 1.00 96.50 178 ALA A C 1
ATOM 1437 O O . ALA A 1 178 ? -0.565 5.963 -9.694 1.00 96.50 178 ALA A O 1
ATOM 1438 N N . GLN A 1 179 ? 1.367 4.889 -9.339 1.00 95.19 179 GLN A N 1
ATOM 1439 C CA . GLN A 1 179 ? 1.171 3.921 -10.419 1.00 95.19 179 GLN A CA 1
ATOM 1440 C C . GLN A 1 179 ? -0.135 3.140 -10.243 1.00 95.19 179 GLN A C 1
ATOM 1442 O O . GLN A 1 179 ? -0.871 2.963 -11.207 1.00 95.19 179 GLN A O 1
ATOM 1447 N N . LEU A 1 180 ? -0.454 2.717 -9.020 1.00 93.06 180 LEU A N 1
ATOM 1448 C CA . LEU A 1 180 ? -1.666 1.957 -8.714 1.00 93.06 180 LEU A CA 1
ATOM 1449 C C . LEU A 1 180 ? -2.960 2.776 -8.701 1.00 93.06 180 LEU A C 1
ATOM 1451 O O . LEU A 1 180 ? -4.015 2.177 -8.857 1.00 93.06 180 LEU A O 1
ATOM 1455 N N . ILE A 1 181 ? -2.905 4.090 -8.460 1.00 93.88 181 ILE A N 1
ATOM 1456 C CA . ILE A 1 181 ? -4.107 4.938 -8.358 1.00 93.88 181 ILE A CA 1
ATOM 1457 C C . ILE A 1 181 ? -4.381 5.695 -9.653 1.00 93.88 181 ILE A C 1
ATOM 1459 O O . ILE A 1 181 ? -5.542 5.896 -10.006 1.00 93.88 181 ILE A O 1
ATOM 1463 N N . VAL A 1 182 ? -3.335 6.171 -10.331 1.00 93.00 182 VAL A N 1
ATOM 1464 C CA . VAL A 1 182 ? -3.448 7.034 -11.517 1.00 93.00 182 VAL A CA 1
ATOM 1465 C C . VAL A 1 182 ? -2.729 6.475 -12.747 1.00 93.00 182 VAL A C 1
ATOM 1467 O O . VAL A 1 182 ? -2.731 7.114 -13.793 1.00 93.00 182 VAL A O 1
ATOM 1470 N N . GLY A 1 183 ? -2.117 5.291 -12.658 1.00 92.31 183 GLY A N 1
ATOM 1471 C CA . GLY A 1 183 ? -1.508 4.607 -13.807 1.00 92.31 183 GLY A CA 1
ATOM 1472 C C . GLY A 1 183 ? -0.171 5.182 -14.293 1.00 92.31 183 GLY A C 1
ATOM 1473 O O . GLY A 1 183 ? 0.327 4.755 -15.332 1.00 92.31 183 GLY A O 1
ATOM 1474 N N . ARG A 1 184 ? 0.418 6.141 -13.565 1.00 93.19 184 ARG A N 1
ATOM 1475 C CA . ARG A 1 184 ? 1.672 6.836 -13.917 1.00 93.19 184 ARG A CA 1
ATOM 1476 C C . ARG A 1 184 ? 2.738 6.683 -12.837 1.00 93.19 184 ARG A C 1
ATOM 1478 O O . ARG A 1 184 ? 2.409 6.487 -11.671 1.00 93.19 184 ARG A O 1
ATOM 1485 N N . LEU A 1 185 ? 4.001 6.884 -13.220 1.00 94.00 185 LEU A N 1
ATOM 1486 C CA . LEU A 1 185 ? 5.198 6.602 -12.419 1.00 94.00 185 LEU A CA 1
ATOM 1487 C C . LEU A 1 185 ? 5.403 5.089 -12.215 1.00 94.00 185 LEU A C 1
ATOM 1489 O O . LEU A 1 185 ? 4.807 4.244 -12.878 1.00 94.00 185 LEU A O 1
ATOM 1493 N N . GLY A 1 186 ? 6.288 4.707 -11.304 1.00 90.19 186 GLY A N 1
ATOM 1494 C CA . GLY A 1 186 ? 6.510 3.303 -11.008 1.00 90.19 186 GLY A CA 1
ATOM 1495 C C . GLY A 1 186 ? 7.472 3.093 -9.861 1.00 90.19 186 GLY A C 1
ATOM 1496 O O . GLY A 1 186 ? 8.163 4.011 -9.426 1.00 90.19 186 GLY A O 1
ATOM 1497 N N . CYS A 1 187 ? 7.494 1.860 -9.366 1.00 89.06 187 CYS A N 1
ATOM 1498 C CA . CYS A 1 187 ? 8.420 1.451 -8.325 1.00 89.06 187 CYS A CA 1
ATOM 1499 C C . CYS A 1 187 ? 9.724 0.954 -8.942 1.00 89.06 187 CYS A C 1
ATOM 1501 O O . CYS A 1 187 ? 9.718 0.044 -9.765 1.00 89.06 187 CYS A O 1
ATOM 1503 N N . ILE A 1 188 ? 10.842 1.436 -8.413 1.00 83.38 188 ILE A N 1
ATOM 1504 C CA . ILE A 1 188 ? 12.129 0.747 -8.498 1.00 83.38 188 ILE A CA 1
ATOM 1505 C C . ILE A 1 188 ? 12.426 0.250 -7.092 1.00 83.38 188 ILE A C 1
ATOM 1507 O O . ILE A 1 188 ? 12.713 1.040 -6.194 1.00 83.38 188 ILE A O 1
ATOM 1511 N N . ASP A 1 189 ? 12.236 -1.045 -6.850 1.00 71.81 189 ASP A N 1
ATOM 1512 C CA . ASP A 1 189 ? 12.550 -1.619 -5.543 1.00 71.81 189 ASP A CA 1
ATOM 1513 C C . ASP A 1 189 ? 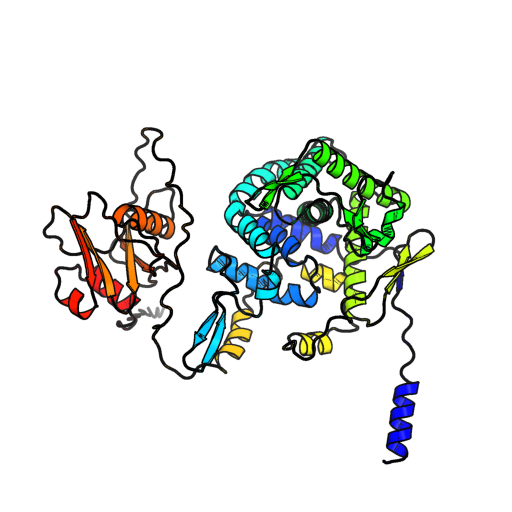14.070 -1.719 -5.321 1.00 71.81 189 ASP A C 1
ATOM 1515 O O . ASP A 1 189 ? 14.866 -1.615 -6.252 1.00 71.81 189 ASP A O 1
ATOM 1519 N N . SER A 1 190 ? 14.492 -1.912 -4.071 1.00 64.81 190 SER A N 1
ATOM 1520 C CA . SER A 1 190 ? 15.913 -1.954 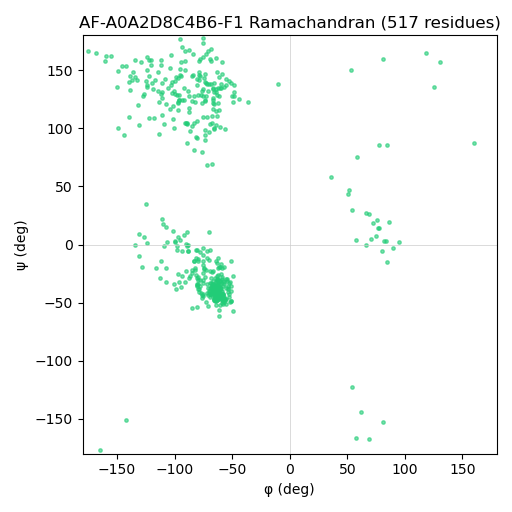-3.703 1.00 64.81 190 SER A CA 1
ATOM 1521 C C . SER A 1 190 ? 16.669 -3.161 -4.269 1.00 64.81 190 SER A C 1
ATOM 1523 O O . SER A 1 190 ? 17.889 -3.105 -4.391 1.00 64.81 190 SER A O 1
ATOM 1525 N N . ILE A 1 191 ? 15.971 -4.253 -4.600 1.00 61.88 191 ILE A N 1
ATOM 1526 C CA . ILE A 1 191 ? 16.578 -5.457 -5.186 1.00 61.88 191 ILE A CA 1
ATOM 1527 C C . ILE A 1 191 ? 16.914 -5.175 -6.655 1.00 61.88 191 ILE A C 1
ATOM 1529 O O . ILE A 1 191 ? 18.026 -5.439 -7.111 1.00 61.88 191 ILE A O 1
ATOM 1533 N N . ASN A 1 192 ? 15.971 -4.553 -7.357 1.00 70.44 192 ASN A N 1
ATOM 1534 C CA . ASN A 1 192 ? 16.060 -4.153 -8.752 1.00 70.44 192 ASN A CA 1
ATOM 1535 C C . ASN A 1 192 ? 16.845 -2.854 -8.945 1.00 70.44 192 ASN A C 1
ATOM 1537 O O . ASN A 1 192 ? 17.286 -2.569 -10.053 1.00 70.44 192 ASN A O 1
ATOM 1541 N N . LEU A 1 193 ? 17.109 -2.094 -7.880 1.00 75.12 193 LEU A N 1
ATOM 1542 C CA . LEU A 1 193 ? 17.922 -0.878 -7.934 1.00 75.12 193 LEU A CA 1
ATOM 1543 C C . LEU A 1 193 ? 19.312 -1.140 -8.528 1.00 75.12 193 LEU A C 1
ATOM 1545 O O . LEU A 1 193 ? 19.860 -0.283 -9.211 1.00 75.12 193 LEU A O 1
ATOM 1549 N N . ASN A 1 194 ? 19.852 -2.348 -8.351 1.00 74.00 194 ASN A N 1
ATOM 1550 C CA . ASN A 1 194 ? 21.110 -2.759 -8.973 1.00 74.00 194 ASN A CA 1
ATOM 1551 C C . ASN A 1 194 ? 21.058 -2.841 -10.506 1.00 74.00 194 ASN A C 1
ATOM 1553 O O . ASN A 1 194 ? 22.094 -2.628 -11.136 1.00 74.00 194 ASN A O 1
ATOM 1557 N N . LEU A 1 195 ? 19.890 -3.122 -11.096 1.00 74.62 195 LEU A N 1
ATOM 1558 C CA . LEU A 1 195 ? 19.687 -3.144 -12.550 1.00 74.62 195 LEU A CA 1
ATOM 1559 C C . LEU A 1 195 ? 19.801 -1.733 -13.137 1.00 74.62 195 LEU A C 1
ATOM 1561 O O . LEU A 1 195 ? 20.358 -1.540 -14.214 1.00 74.62 195 LEU A O 1
ATOM 1565 N N . TYR A 1 196 ? 19.315 -0.744 -12.383 1.00 76.25 196 TYR A N 1
ATOM 1566 C CA . TYR A 1 196 ? 19.180 0.644 -12.826 1.00 76.25 196 TYR A CA 1
ATOM 1567 C C . TYR A 1 196 ? 20.215 1.593 -12.202 1.00 76.25 196 TYR A C 1
ATOM 1569 O O . TYR A 1 196 ? 20.200 2.786 -12.484 1.00 76.25 196 TYR A O 1
ATOM 1577 N N . LYS A 1 197 ? 21.150 1.094 -11.379 1.00 70.69 197 LYS A N 1
ATOM 1578 C CA . LYS A 1 197 ? 22.118 1.932 -10.639 1.00 70.69 197 LYS A CA 1
ATOM 1579 C C . LYS A 1 197 ? 23.002 2.803 -11.533 1.00 70.69 197 LYS A C 1
ATOM 1581 O O . LYS A 1 197 ? 23.418 3.873 -11.112 1.00 70.69 197 LYS A O 1
ATOM 1586 N N . GLY A 1 198 ? 23.289 2.346 -12.755 1.00 68.81 198 GLY A N 1
ATOM 1587 C CA . GLY A 1 198 ? 24.075 3.102 -13.737 1.00 68.81 198 GLY A CA 1
ATOM 1588 C C . GLY A 1 198 ? 23.329 4.295 -14.336 1.00 68.81 198 GLY A C 1
ATOM 1589 O O . GLY A 1 198 ? 23.922 5.043 -15.102 1.00 68.81 198 GLY A O 1
ATOM 1590 N N . LEU A 1 199 ? 22.046 4.450 -14.002 1.00 70.50 199 LEU A N 1
ATOM 1591 C CA . LEU A 1 199 ? 21.153 5.467 -14.543 1.00 70.50 199 LEU A CA 1
ATOM 1592 C C . LEU A 1 199 ? 20.799 6.543 -13.524 1.00 70.50 199 LEU A C 1
ATOM 1594 O O . LEU A 1 199 ? 20.034 7.432 -13.869 1.00 70.50 199 LEU A O 1
ATOM 1598 N N . ASP A 1 200 ? 21.295 6.459 -12.282 1.00 72.12 200 ASP A N 1
ATOM 1599 C CA . ASP A 1 200 ? 21.152 7.547 -11.309 1.00 72.12 200 ASP A CA 1
ATOM 1600 C C . ASP A 1 200 ? 22.025 8.712 -11.785 1.00 72.12 200 ASP A C 1
ATOM 1602 O O . ASP A 1 200 ? 23.255 8.618 -11.669 1.00 72.12 200 ASP A O 1
ATOM 1606 N N . PRO A 1 201 ? 21.433 9.780 -12.356 1.00 56.62 201 PRO A N 1
ATOM 1607 C CA . PRO A 1 201 ? 22.217 10.881 -12.876 1.00 56.62 201 PRO A CA 1
ATOM 1608 C C . PRO A 1 201 ? 22.967 11.505 -11.692 1.00 56.62 201 PRO A C 1
ATOM 1610 O O . PRO A 1 201 ? 22.377 12.086 -10.782 1.00 56.62 201 PRO A O 1
ATOM 1613 N N . GLU A 1 202 ? 24.289 11.323 -11.686 1.00 59.88 202 GLU A N 1
ATOM 1614 C CA . GLU A 1 202 ? 25.233 11.937 -10.744 1.00 59.88 202 GLU A CA 1
ATOM 1615 C C . GLU A 1 202 ? 25.215 11.393 -9.292 1.00 59.88 202 GLU A C 1
ATOM 1617 O O . GLU A 1 202 ? 25.707 12.061 -8.380 1.00 59.88 202 GLU A O 1
ATOM 1622 N N . GLY A 1 203 ? 24.671 10.194 -9.027 1.00 67.25 203 GLY A N 1
ATOM 1623 C CA . GLY A 1 203 ? 24.649 9.620 -7.661 1.00 67.25 203 GLY A CA 1
ATOM 1624 C C . GLY A 1 203 ? 23.763 10.414 -6.686 1.00 67.25 203 GLY A C 1
ATOM 1625 O O . GLY A 1 203 ? 24.010 10.519 -5.472 1.00 67.25 203 GLY A O 1
ATOM 1626 N N . GLN A 1 204 ? 22.755 11.091 -7.232 1.00 79.06 204 GLN A N 1
ATOM 1627 C CA . GLN A 1 204 ? 21.974 12.070 -6.499 1.00 79.06 204 GLN A CA 1
ATOM 1628 C C . GLN A 1 204 ? 20.763 11.463 -5.806 1.00 79.06 204 GLN A C 1
ATOM 1630 O O . GLN A 1 204 ? 20.331 12.048 -4.809 1.00 79.06 204 GLN A O 1
ATOM 1635 N N . LEU A 1 205 ? 20.271 10.310 -6.258 1.00 86.00 205 LEU A N 1
ATOM 1636 C CA . LEU A 1 205 ? 19.120 9.616 -5.681 1.00 86.00 205 LEU A CA 1
ATOM 1637 C C . LEU A 1 205 ? 19.509 8.457 -4.773 1.00 86.00 205 LEU A C 1
ATOM 1639 O O . LEU A 1 205 ? 18.805 8.203 -3.794 1.00 86.00 205 LEU A O 1
ATOM 1643 N N . ILE A 1 206 ? 20.603 7.770 -5.090 1.00 85.81 206 ILE A N 1
ATOM 1644 C CA . ILE A 1 206 ? 21.000 6.528 -4.436 1.00 85.81 206 ILE A CA 1
ATOM 1645 C C . ILE A 1 206 ? 22.120 6.801 -3.427 1.00 85.81 206 ILE A C 1
ATOM 1647 O O . ILE A 1 206 ?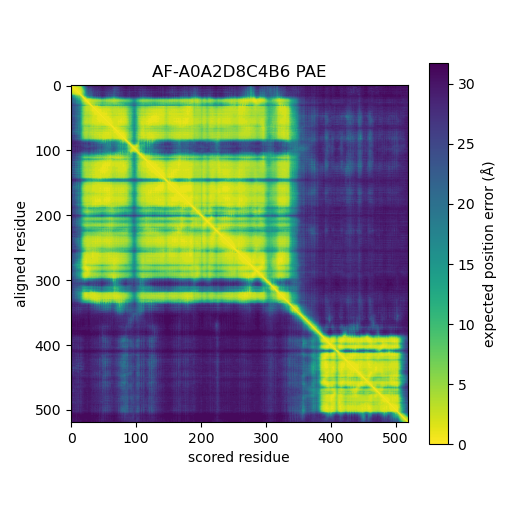 23.035 7.592 -3.648 1.00 85.81 206 ILE A O 1
ATOM 1651 N N . THR A 1 207 ? 22.037 6.138 -2.283 1.00 86.31 207 THR A N 1
ATOM 1652 C CA . THR A 1 207 ? 23.090 6.032 -1.271 1.00 86.31 207 THR A CA 1
ATOM 1653 C C . THR A 1 207 ? 23.455 4.578 -1.057 1.00 86.31 207 THR A C 1
ATOM 1655 O O . THR A 1 207 ? 22.654 3.694 -1.341 1.00 86.31 207 THR A O 1
ATOM 1658 N N . TYR A 1 208 ? 24.646 4.333 -0.521 1.00 84.06 208 TYR A N 1
ATOM 1659 C CA . TYR A 1 208 ? 25.129 2.991 -0.224 1.00 84.06 208 TYR A CA 1
ATOM 1660 C C . TYR A 1 208 ? 25.378 2.863 1.273 1.00 84.06 208 TYR A C 1
ATOM 1662 O O . TYR A 1 208 ? 25.968 3.754 1.888 1.00 84.06 208 TYR A O 1
ATOM 1670 N N . ASP A 1 209 ? 24.909 1.768 1.865 1.00 83.38 209 ASP A N 1
ATOM 1671 C CA . ASP A 1 209 ? 25.255 1.446 3.245 1.00 83.38 209 ASP A CA 1
ATOM 1672 C C . ASP A 1 209 ? 26.699 0.918 3.359 1.00 83.38 209 ASP A C 1
ATOM 1674 O O . ASP A 1 209 ? 27.409 0.736 2.368 1.00 83.38 209 ASP A O 1
ATOM 1678 N N . LYS A 1 210 ? 27.144 0.636 4.591 1.00 84.56 210 LYS A N 1
ATOM 1679 C CA . LYS A 1 210 ? 28.499 0.119 4.868 1.00 84.56 210 LYS A CA 1
ATOM 1680 C C . LYS A 1 210 ? 28.792 -1.230 4.197 1.00 84.56 210 LYS A C 1
ATOM 1682 O O . LYS A 1 210 ? 29.951 -1.604 4.078 1.00 84.56 210 LYS A O 1
ATOM 1687 N N . THR A 1 211 ? 27.755 -1.964 3.796 1.00 81.19 211 THR A N 1
ATOM 1688 C CA . THR A 1 211 ? 27.853 -3.253 3.098 1.00 81.19 211 THR A CA 1
ATOM 1689 C C . THR A 1 211 ? 27.762 -3.102 1.577 1.00 81.19 211 THR A C 1
ATOM 1691 O O . THR A 1 211 ? 27.756 -4.100 0.861 1.00 81.19 211 THR A O 1
ATOM 1694 N N . GLY A 1 212 ? 27.689 -1.864 1.072 1.00 77.56 212 GLY A N 1
ATOM 1695 C CA . GLY A 1 212 ? 27.553 -1.561 -0.348 1.00 77.56 212 GLY A CA 1
ATOM 1696 C C . GLY A 1 212 ? 26.143 -1.787 -0.896 1.00 77.56 212 GLY A C 1
ATOM 1697 O O . GLY A 1 212 ? 25.970 -1.823 -2.114 1.00 77.56 212 GLY A O 1
ATOM 1698 N N . ARG A 1 213 ? 25.122 -1.946 -0.042 1.00 78.94 213 ARG A N 1
ATOM 1699 C CA . ARG A 1 213 ? 23.736 -2.104 -0.506 1.00 78.94 213 ARG A CA 1
ATOM 1700 C C . ARG A 1 213 ? 23.148 -0.740 -0.869 1.00 78.94 213 ARG A C 1
ATOM 1702 O O . ARG A 1 213 ? 23.215 0.172 -0.039 1.00 78.94 213 ARG A O 1
ATOM 1709 N N . PRO A 1 214 ? 22.564 -0.588 -2.072 1.00 83.12 214 PRO A N 1
ATOM 1710 C CA . PRO A 1 214 ? 21.982 0.674 -2.495 1.00 83.12 214 PRO A CA 1
ATOM 1711 C C . PRO A 1 214 ? 20.607 0.905 -1.852 1.00 83.12 214 PRO A C 1
ATOM 1713 O O . PRO A 1 214 ? 19.805 -0.017 -1.687 1.00 83.12 214 PRO A O 1
ATOM 1716 N N . SER A 1 215 ? 20.306 2.159 -1.538 1.00 85.06 215 SER A N 1
ATOM 1717 C CA . SER A 1 215 ? 19.007 2.624 -1.054 1.00 85.06 215 SER A CA 1
ATOM 1718 C C . SER A 1 215 ? 18.716 4.031 -1.573 1.00 85.06 215 SER A C 1
ATOM 1720 O O . SER A 1 215 ? 19.633 4.794 -1.866 1.00 85.06 215 SER A O 1
ATOM 1722 N N . PHE A 1 216 ? 17.441 4.394 -1.699 1.00 87.94 216 PHE A N 1
ATOM 1723 C CA . PHE A 1 216 ? 17.071 5.763 -2.057 1.00 87.94 216 PHE A CA 1
ATOM 1724 C C . PHE A 1 216 ? 17.261 6.715 -0.874 1.00 87.94 216 PHE A C 1
ATOM 1726 O O . PHE A 1 216 ? 16.950 6.370 0.267 1.00 87.94 216 PHE A O 1
ATOM 1733 N N . LYS A 1 217 ? 17.705 7.943 -1.159 1.00 89.62 217 LYS A N 1
ATOM 1734 C CA . LYS A 1 217 ? 17.784 9.024 -0.170 1.00 89.62 217 LYS A CA 1
ATOM 1735 C C . LYS A 1 217 ? 16.404 9.364 0.390 1.00 89.62 217 LYS A C 1
ATOM 1737 O O . LYS A 1 217 ? 15.404 9.393 -0.329 1.00 89.62 217 LYS A O 1
ATOM 1742 N N . THR A 1 218 ? 16.366 9.697 1.675 1.00 87.56 218 THR A N 1
ATOM 1743 C CA . THR A 1 218 ? 15.130 10.079 2.363 1.00 87.56 218 THR A CA 1
ATOM 1744 C C . THR A 1 218 ? 14.733 11.521 2.010 1.00 87.56 218 THR A C 1
ATOM 1746 O O . THR A 1 218 ? 15.547 12.431 2.175 1.00 87.56 218 THR A O 1
ATOM 1749 N N . PRO A 1 219 ? 13.486 11.781 1.572 1.00 87.62 219 PRO A N 1
ATOM 1750 C CA . PRO A 1 219 ? 13.051 13.115 1.141 1.00 87.62 219 PRO A CA 1
ATOM 1751 C C . PRO A 1 219 ? 12.731 14.079 2.299 1.00 87.62 219 PRO A C 1
ATOM 1753 O O . PRO A 1 219 ? 12.478 15.268 2.097 1.00 87.62 219 PRO A O 1
ATOM 1756 N N . GLY A 1 220 ? 12.736 13.614 3.543 1.00 88.31 220 GLY A N 1
ATOM 1757 C CA . GLY A 1 220 ? 12.311 14.440 4.662 1.00 88.31 220 GLY A CA 1
ATOM 1758 C C . GLY A 1 220 ? 12.712 13.893 6.016 1.00 88.31 220 GLY A C 1
ATOM 1759 O O . GLY A 1 220 ? 13.397 12.877 6.123 1.00 88.31 220 GLY A O 1
ATOM 1760 N N . LYS A 1 221 ? 12.269 14.601 7.055 1.00 85.00 221 LYS A N 1
ATOM 1761 C CA . LYS A 1 221 ? 12.393 14.150 8.441 1.00 85.00 221 LYS A CA 1
ATOM 1762 C C . LYS A 1 221 ? 11.092 13.479 8.858 1.00 85.00 221 LYS A C 1
ATOM 1764 O O . LYS A 1 221 ? 10.021 14.066 8.710 1.00 85.00 221 LYS A O 1
ATOM 1769 N N . THR A 1 222 ? 11.196 12.274 9.394 1.00 83.88 222 THR A N 1
ATOM 1770 C CA . THR A 1 222 ? 10.060 11.557 9.973 1.00 83.88 222 THR A CA 1
ATOM 1771 C C . THR A 1 222 ? 9.736 12.159 11.339 1.00 83.88 222 THR A C 1
ATOM 1773 O O . THR A 1 222 ? 10.601 12.225 12.213 1.00 83.88 222 THR A O 1
ATOM 1776 N N . LYS A 1 223 ? 8.503 12.640 11.522 1.00 81.56 223 LYS A N 1
ATOM 1777 C CA . LYS A 1 223 ? 7.991 13.109 12.816 1.00 81.56 223 LYS A CA 1
ATOM 1778 C C . LYS A 1 223 ? 7.777 11.921 13.762 1.00 81.56 223 LYS A C 1
ATOM 1780 O O . LYS A 1 223 ? 7.712 10.777 13.319 1.00 81.56 223 LYS A O 1
ATOM 1785 N N . LYS A 1 224 ? 7.584 12.188 15.062 1.00 73.06 224 LYS A N 1
ATOM 1786 C CA . LYS A 1 224 ? 7.220 11.149 16.052 1.00 73.06 224 LYS A CA 1
ATOM 1787 C C . LYS A 1 224 ? 5.969 10.355 15.647 1.00 73.06 224 LYS A C 1
ATOM 1789 O O . LYS A 1 224 ? 5.881 9.175 15.948 1.00 73.06 224 LYS A O 1
ATOM 1794 N N . THR A 1 225 ? 5.056 10.989 14.914 1.00 67.25 225 THR A N 1
ATOM 1795 C CA . THR A 1 225 ? 3.830 10.388 14.370 1.00 67.25 225 THR A CA 1
ATOM 1796 C C . THR A 1 225 ? 4.060 9.483 13.151 1.00 67.25 225 THR A C 1
ATOM 1798 O O . THR A 1 225 ? 3.109 8.934 12.615 1.00 67.25 225 THR A O 1
ATOM 1801 N N . GLY A 1 226 ? 5.293 9.355 12.648 1.00 74.00 226 GLY A N 1
ATOM 1802 C CA . GLY A 1 226 ? 5.605 8.618 11.416 1.00 74.00 226 GLY A CA 1
ATOM 1803 C C . GLY A 1 226 ? 5.421 9.426 10.125 1.00 74.00 226 GLY A C 1
ATOM 1804 O O . GLY A 1 226 ? 5.962 9.043 9.090 1.00 74.00 226 GLY A O 1
ATOM 1805 N N . ILE A 1 227 ? 4.734 10.572 10.183 1.00 83.69 227 ILE A N 1
ATOM 1806 C CA . ILE A 1 227 ? 4.540 11.470 9.035 1.00 83.69 227 ILE A CA 1
ATOM 1807 C C . ILE A 1 227 ? 5.884 12.038 8.580 1.00 83.69 227 ILE A C 1
ATOM 1809 O O . ILE A 1 227 ? 6.671 12.540 9.389 1.00 83.69 227 ILE A O 1
ATOM 1813 N N . VAL A 1 228 ? 6.130 12.026 7.274 1.00 86.25 228 VAL A N 1
ATOM 1814 C CA . VAL A 1 228 ? 7.328 12.618 6.684 1.00 86.25 228 VAL A CA 1
ATOM 1815 C C . VAL A 1 228 ? 7.080 14.092 6.385 1.00 86.25 228 VAL A C 1
ATOM 1817 O O . VAL A 1 228 ? 6.261 14.462 5.546 1.00 86.25 228 VAL A O 1
ATOM 1820 N N . GLN A 1 229 ? 7.847 14.962 7.040 1.00 90.06 229 GLN A N 1
ATOM 1821 C CA . GLN A 1 229 ? 7.914 16.369 6.673 1.00 90.06 229 GLN A CA 1
ATOM 1822 C C . GLN A 1 229 ? 8.915 16.544 5.529 1.00 90.06 229 GLN A C 1
ATOM 1824 O O . GLN A 1 229 ? 10.133 16.497 5.737 1.00 90.06 229 GLN A O 1
ATOM 1829 N N . ILE A 1 230 ? 8.393 16.739 4.317 1.00 90.81 230 ILE A N 1
ATOM 1830 C CA . ILE A 1 230 ? 9.202 16.944 3.112 1.00 90.81 230 ILE A CA 1
ATOM 1831 C C . ILE A 1 230 ? 9.973 18.263 3.227 1.00 90.81 230 ILE A C 1
ATOM 1833 O O . ILE A 1 230 ? 9.421 19.309 3.566 1.00 90.81 230 ILE A O 1
ATOM 1837 N N . THR A 1 231 ? 11.273 18.211 2.942 1.00 90.81 231 THR A N 1
ATOM 1838 C CA . THR A 1 231 ? 12.132 19.405 2.894 1.00 90.81 231 THR A CA 1
ATOM 1839 C C . THR A 1 231 ? 12.170 19.991 1.480 1.00 90.81 231 THR A C 1
ATOM 1841 O O . THR A 1 231 ? 11.845 19.306 0.513 1.00 90.81 231 THR A O 1
ATOM 1844 N N . LYS A 1 232 ? 12.674 21.224 1.308 1.00 89.94 232 LYS A N 1
ATOM 1845 C CA . LYS A 1 232 ? 12.960 21.769 -0.039 1.00 89.94 232 LYS A CA 1
ATOM 1846 C C . LYS A 1 232 ? 13.873 20.838 -0.858 1.00 89.94 232 LYS A C 1
ATOM 1848 O O . LYS A 1 232 ? 13.676 20.678 -2.058 1.00 89.94 232 LYS A O 1
ATOM 1853 N N . GLY A 1 233 ? 14.851 20.197 -0.209 1.00 89.62 233 GLY A N 1
ATOM 1854 C CA . GLY A 1 233 ? 15.695 19.169 -0.833 1.00 89.62 233 GLY A CA 1
ATOM 1855 C C . GLY A 1 233 ? 14.930 17.885 -1.172 1.00 89.62 233 GLY A C 1
ATOM 1856 O O . GLY A 1 233 ? 15.196 17.269 -2.195 1.00 89.62 233 GLY A O 1
ATOM 1857 N N . GLY A 1 234 ? 13.935 17.528 -0.363 1.00 90.88 234 GLY A N 1
ATOM 1858 C CA . GLY A 1 234 ? 13.008 16.425 -0.603 1.00 90.88 234 GLY A CA 1
ATOM 1859 C C . GLY A 1 234 ? 12.178 16.563 -1.865 1.00 90.88 234 GLY A C 1
ATOM 1860 O O . GLY A 1 234 ? 12.075 15.611 -2.629 1.00 90.88 234 GLY A O 1
ATOM 1861 N N . VAL A 1 235 ? 11.643 17.760 -2.118 1.00 93.56 235 VAL A N 1
ATOM 1862 C CA . VAL A 1 235 ? 10.930 18.052 -3.372 1.00 93.56 235 VAL A CA 1
ATOM 1863 C C . VAL A 1 235 ? 11.871 17.876 -4.566 1.00 93.56 235 VAL A C 1
ATOM 1865 O O . VAL A 1 235 ? 11.509 17.222 -5.540 1.00 93.56 235 VAL A O 1
ATOM 1868 N N . LYS A 1 236 ? 13.119 18.359 -4.465 1.00 92.75 236 LYS A N 1
ATOM 1869 C CA . LYS A 1 236 ? 14.139 18.133 -5.503 1.00 92.75 236 LYS A CA 1
ATOM 1870 C C . LYS A 1 236 ? 14.465 16.648 -5.688 1.00 92.75 236 LYS A C 1
ATOM 1872 O O . LYS A 1 236 ? 14.664 16.212 -6.814 1.00 92.75 236 LYS A O 1
ATOM 1877 N N . LEU A 1 237 ? 14.514 15.858 -4.612 1.00 92.81 237 LEU A N 1
ATOM 1878 C CA . LEU A 1 237 ? 14.693 14.404 -4.702 1.00 92.81 237 LEU A CA 1
ATOM 1879 C C . LEU A 1 237 ? 13.506 13.724 -5.399 1.00 92.81 237 LEU A C 1
ATOM 1881 O O . LEU A 1 237 ? 13.720 12.848 -6.231 1.00 92.81 237 LEU A O 1
ATOM 1885 N N . ALA A 1 238 ? 12.274 14.155 -5.120 1.00 93.88 238 ALA A N 1
ATOM 1886 C CA . ALA A 1 238 ? 11.085 13.668 -5.814 1.00 93.88 238 ALA A CA 1
ATOM 1887 C C . ALA A 1 238 ? 11.144 13.975 -7.321 1.00 93.88 238 ALA A C 1
ATOM 1889 O O . ALA A 1 238 ? 10.920 13.079 -8.130 1.00 93.88 238 ALA A O 1
ATOM 1890 N N . GLN A 1 239 ? 11.533 15.197 -7.704 1.00 92.94 239 GLN A N 1
ATOM 1891 C CA . GLN A 1 239 ? 11.733 15.580 -9.110 1.00 92.94 239 GLN A CA 1
ATOM 1892 C C . GLN A 1 239 ? 12.793 14.715 -9.793 1.00 92.94 239 GLN A C 1
ATOM 1894 O O . GLN A 1 239 ? 12.562 14.204 -10.886 1.00 92.94 239 GLN A O 1
ATOM 1899 N N . LYS A 1 240 ? 13.933 14.499 -9.127 1.00 91.44 240 LYS A N 1
ATOM 1900 C CA . LYS A 1 240 ? 14.994 13.626 -9.640 1.00 91.44 240 LYS A CA 1
ATOM 1901 C C . LYS A 1 240 ? 14.502 12.195 -9.831 1.00 91.44 240 LYS A C 1
ATOM 1903 O O . LYS A 1 240 ? 14.863 11.574 -10.818 1.00 91.44 240 LYS A O 1
ATOM 1908 N N . TYR A 1 241 ? 13.650 11.681 -8.942 1.00 92.38 241 TYR A N 1
ATOM 1909 C CA . TYR A 1 241 ? 13.073 10.346 -9.108 1.00 92.38 241 TYR A CA 1
ATOM 1910 C C . TYR A 1 241 ? 12.186 10.260 -10.358 1.00 92.38 241 TYR A C 1
ATOM 1912 O O . TYR A 1 241 ? 12.286 9.302 -11.114 1.00 92.38 241 TYR A O 1
ATOM 1920 N N . VAL A 1 242 ? 11.365 11.280 -10.624 1.00 91.75 242 VAL A N 1
ATOM 1921 C CA . VAL A 1 242 ? 10.569 11.349 -11.863 1.00 91.75 242 VAL A CA 1
ATOM 1922 C C . VAL A 1 242 ? 11.481 11.418 -13.094 1.00 91.75 242 VAL A C 1
ATOM 1924 O O . VAL A 1 242 ? 11.267 10.685 -14.053 1.00 91.75 242 VAL A O 1
ATOM 1927 N N . GLN A 1 243 ? 12.539 12.236 -13.058 1.00 89.38 243 GLN A N 1
ATOM 1928 C CA . GLN A 1 243 ? 13.542 12.297 -14.132 1.00 89.38 243 GLN A CA 1
ATOM 1929 C C . GLN A 1 243 ? 14.249 10.954 -14.340 1.00 89.38 243 GLN A C 1
ATOM 1931 O O . GLN A 1 243 ? 14.476 10.544 -15.469 1.00 89.38 243 GLN A O 1
ATOM 1936 N N . PHE A 1 244 ? 14.544 10.233 -13.263 1.00 88.81 244 PHE A N 1
ATOM 1937 C CA . PHE A 1 244 ? 15.123 8.897 -13.322 1.00 88.81 244 PHE A CA 1
ATOM 1938 C C . PHE A 1 244 ? 14.203 7.897 -14.035 1.00 88.81 244 PHE A C 1
ATOM 1940 O O . PHE A 1 244 ? 14.672 7.147 -14.887 1.00 88.81 244 PHE A O 1
ATOM 1947 N N . LEU A 1 245 ? 12.892 7.930 -13.767 1.00 90.06 245 LEU A N 1
ATOM 1948 C CA . LEU A 1 245 ? 11.920 7.128 -14.520 1.00 90.06 245 LEU A CA 1
ATOM 1949 C C . LEU A 1 245 ? 11.858 7.533 -16.000 1.00 90.06 245 LEU A C 1
ATOM 1951 O O . LEU A 1 245 ? 11.747 6.659 -16.856 1.00 90.06 245 LEU A O 1
ATOM 1955 N N . LYS A 1 246 ? 11.976 8.830 -16.311 1.00 88.12 246 LYS A N 1
ATOM 1956 C CA . LYS A 1 246 ? 12.044 9.324 -17.696 1.00 88.12 246 LYS A CA 1
ATOM 1957 C C . LYS A 1 246 ? 13.296 8.839 -18.422 1.00 88.12 246 LYS A C 1
ATOM 1959 O O . LYS A 1 246 ? 13.167 8.337 -19.527 1.00 88.12 246 LYS A O 1
ATOM 1964 N N . HIS A 1 247 ? 14.468 8.876 -17.789 1.00 86.25 247 HIS A N 1
ATOM 1965 C CA . HIS A 1 247 ? 15.693 8.321 -18.376 1.00 86.25 247 HIS A CA 1
ATOM 1966 C C . HIS A 1 247 ? 15.582 6.813 -18.626 1.00 86.25 247 HIS A C 1
ATOM 1968 O O . HIS A 1 247 ? 16.055 6.322 -19.649 1.00 86.25 247 HIS A O 1
ATOM 1974 N N . ILE A 1 248 ? 14.939 6.064 -17.716 1.00 85.25 248 ILE A N 1
ATOM 1975 C CA . ILE A 1 248 ? 14.629 4.651 -17.969 1.00 85.25 248 ILE A CA 1
ATOM 1976 C C . ILE A 1 248 ? 13.755 4.542 -19.220 1.00 85.25 248 ILE A C 1
ATOM 1978 O O . ILE A 1 248 ? 14.079 3.757 -20.104 1.00 85.25 248 ILE A O 1
ATOM 1982 N N . ALA A 1 249 ? 12.702 5.356 -19.319 1.00 86.62 249 ALA A N 1
ATOM 1983 C CA . ALA A 1 249 ? 11.797 5.348 -20.459 1.00 86.62 249 ALA A CA 1
ATOM 1984 C C . ALA A 1 249 ? 12.530 5.644 -21.783 1.00 86.62 249 ALA A C 1
ATOM 1986 O O . ALA A 1 249 ? 12.412 4.884 -22.740 1.00 86.62 249 ALA A O 1
ATOM 1987 N N . GLU A 1 250 ? 13.369 6.681 -21.815 1.00 85.12 250 GLU A N 1
ATOM 1988 C CA . GLU A 1 250 ? 14.171 7.076 -22.978 1.00 85.12 250 GLU A CA 1
ATOM 1989 C C . GLU A 1 250 ? 15.110 5.959 -23.441 1.00 85.12 250 GLU A C 1
ATOM 1991 O O . GLU A 1 250 ? 15.151 5.639 -24.628 1.00 85.12 250 GLU A O 1
ATOM 1996 N N . MET A 1 251 ? 15.820 5.311 -22.513 1.00 80.00 251 MET A N 1
ATOM 1997 C CA . MET A 1 251 ? 16.699 4.199 -22.873 1.00 80.00 251 MET A CA 1
ATOM 1998 C C . MET A 1 251 ? 15.947 2.974 -23.390 1.00 80.00 251 MET A C 1
ATOM 2000 O O . MET A 1 251 ? 16.494 2.215 -24.190 1.00 80.00 251 MET A O 1
ATOM 2004 N N . THR A 1 252 ? 14.725 2.737 -22.911 1.00 78.00 252 THR A N 1
ATOM 2005 C CA . THR A 1 252 ? 13.905 1.613 -23.374 1.00 78.00 252 THR A CA 1
ATOM 2006 C C . THR A 1 252 ? 13.050 1.959 -24.593 1.00 78.00 252 THR A C 1
ATOM 2008 O O . THR A 1 252 ? 12.350 1.083 -25.097 1.00 78.00 252 THR A O 1
ATOM 2011 N N . GLY A 1 253 ? 13.113 3.200 -25.094 1.00 81.44 253 GLY A N 1
ATOM 2012 C CA . GLY A 1 253 ? 12.285 3.675 -26.205 1.00 81.44 253 GLY A CA 1
ATOM 2013 C C . GLY A 1 253 ? 10.800 3.799 -25.846 1.00 81.44 253 GLY A C 1
ATOM 2014 O O . GLY A 1 253 ? 9.940 3.672 -26.715 1.00 81.44 253 GLY A O 1
ATOM 2015 N N . THR A 1 254 ? 10.483 4.006 -24.567 1.00 82.56 254 THR A N 1
ATOM 2016 C CA . THR A 1 254 ? 9.119 4.098 -24.036 1.00 82.56 254 THR A CA 1
ATOM 2017 C C . THR A 1 254 ? 8.792 5.515 -23.546 1.00 82.56 254 THR A C 1
ATOM 2019 O O . THR A 1 254 ? 9.671 6.323 -23.262 1.00 82.56 254 THR A O 1
ATOM 2022 N N . THR A 1 255 ? 7.503 5.849 -23.456 1.00 82.06 255 THR A N 1
ATOM 2023 C CA . THR A 1 255 ? 7.017 7.085 -22.813 1.00 82.06 255 THR A CA 1
ATOM 2024 C C . THR A 1 255 ? 6.812 6.871 -21.311 1.00 82.06 255 THR A C 1
ATOM 2026 O O . THR A 1 255 ? 6.759 5.734 -20.860 1.00 82.06 255 THR A O 1
ATOM 2029 N N . GLU A 1 256 ? 6.620 7.918 -20.501 1.00 77.56 256 GLU A N 1
ATOM 2030 C CA . GLU A 1 256 ? 6.437 7.768 -19.041 1.00 77.56 256 GLU A CA 1
ATOM 2031 C C . GLU A 1 256 ? 5.194 6.927 -18.652 1.00 77.56 256 GLU A C 1
ATOM 2033 O O . GLU A 1 256 ? 5.210 6.137 -17.705 1.00 77.56 256 GLU A O 1
ATOM 2038 N N . ALA A 1 257 ? 4.097 7.028 -19.404 1.00 79.81 257 ALA A N 1
ATOM 2039 C CA . ALA A 1 257 ? 2.952 6.135 -19.209 1.00 79.81 257 ALA A CA 1
ATOM 2040 C C . ALA A 1 257 ? 3.314 4.675 -19.547 1.00 79.81 257 ALA A C 1
ATOM 2042 O O . ALA A 1 257 ? 2.961 3.748 -18.818 1.00 79.81 257 ALA A O 1
ATOM 2043 N N . SER A 1 258 ? 4.096 4.470 -20.608 1.00 85.88 258 SER A N 1
ATOM 2044 C CA . SER A 1 258 ? 4.565 3.145 -21.014 1.00 85.88 258 SER A CA 1
ATOM 2045 C C . SER A 1 258 ? 5.630 2.573 -20.064 1.00 85.88 258 SER A C 1
ATOM 2047 O O . SER A 1 258 ? 5.587 1.383 -19.760 1.00 85.88 258 SER A O 1
ATOM 2049 N N . VAL A 1 259 ? 6.508 3.399 -19.477 1.00 88.00 259 VAL A N 1
ATOM 2050 C CA . VAL A 1 259 ? 7.483 2.949 -18.468 1.00 88.00 259 VAL A CA 1
ATOM 2051 C C . VAL A 1 259 ? 6.772 2.446 -17.217 1.00 88.00 259 VAL A C 1
ATOM 2053 O O . VAL A 1 259 ? 7.211 1.481 -16.603 1.00 88.00 259 VAL A O 1
ATOM 2056 N N . SER A 1 260 ? 5.615 3.028 -16.885 1.00 91.31 260 SER A N 1
ATOM 2057 C CA . SER A 1 260 ? 4.761 2.553 -15.792 1.00 91.31 260 SER A CA 1
ATOM 2058 C C . SER A 1 260 ? 4.306 1.108 -16.054 1.00 91.31 260 SER A C 1
ATOM 2060 O O . SER A 1 260 ? 4.556 0.215 -15.239 1.00 91.31 260 SER A O 1
ATOM 2062 N N . LYS A 1 261 ? 3.747 0.851 -17.247 1.00 90.56 261 LYS A N 1
ATOM 2063 C CA . LYS A 1 261 ? 3.396 -0.500 -17.722 1.00 90.56 261 LYS A CA 1
ATOM 2064 C C . LYS A 1 261 ? 4.614 -1.429 -17.718 1.00 90.56 261 LYS A C 1
ATOM 2066 O O . LYS A 1 261 ? 4.526 -2.543 -17.217 1.00 90.56 261 LYS A O 1
ATOM 2071 N N . GLN A 1 262 ? 5.757 -0.992 -18.240 1.00 88.31 262 GLN A N 1
ATOM 2072 C CA . GLN A 1 262 ? 6.961 -1.820 -18.334 1.00 88.31 262 GLN A CA 1
ATOM 2073 C C . GLN A 1 262 ? 7.493 -2.228 -16.955 1.00 88.31 262 GLN A C 1
ATOM 2075 O O . GLN A 1 262 ? 7.814 -3.397 -16.745 1.00 88.31 262 GLN A O 1
ATOM 2080 N N . LEU A 1 263 ? 7.558 -1.290 -16.007 1.00 88.94 263 LEU A N 1
ATOM 2081 C CA . LEU A 1 263 ? 8.004 -1.560 -14.640 1.00 88.94 263 LEU A CA 1
ATOM 2082 C C . LEU A 1 263 ? 7.053 -2.509 -13.915 1.00 88.94 263 LEU A C 1
ATOM 2084 O O . LEU A 1 263 ? 7.514 -3.431 -13.242 1.00 88.94 263 LEU A O 1
ATOM 2088 N N . TRP A 1 264 ? 5.741 -2.333 -14.100 1.00 90.19 264 TRP A N 1
ATOM 2089 C CA . TRP A 1 264 ? 4.755 -3.294 -13.615 1.00 90.19 264 TRP A CA 1
ATOM 2090 C C . TRP A 1 264 ? 5.005 -4.680 -14.202 1.00 90.19 264 TRP A C 1
ATOM 2092 O O . TRP A 1 264 ? 5.116 -5.655 -13.459 1.00 90.19 264 TRP A O 1
ATOM 2102 N N . ASN A 1 265 ? 5.139 -4.761 -15.528 1.00 89.44 265 ASN A N 1
ATOM 2103 C CA . ASN A 1 265 ? 5.268 -6.025 -16.235 1.00 89.44 265 ASN A CA 1
ATOM 2104 C C . ASN A 1 265 ? 6.541 -6.774 -15.842 1.00 89.44 265 ASN A C 1
ATOM 2106 O O . ASN A 1 265 ? 6.484 -7.959 -15.524 1.00 89.44 265 ASN A O 1
ATOM 2110 N N . SER A 1 266 ? 7.663 -6.059 -15.768 1.00 88.44 266 SER A N 1
ATOM 2111 C CA . SER A 1 266 ? 8.927 -6.584 -15.259 1.00 88.44 266 SER A CA 1
ATOM 2112 C C . SER A 1 266 ? 8.770 -7.140 -13.843 1.00 88.44 266 SER A C 1
ATOM 2114 O O . SER A 1 266 ? 9.178 -8.271 -13.576 1.00 88.44 266 SER A O 1
ATOM 2116 N N . TRP A 1 267 ? 8.136 -6.384 -12.942 1.00 89.12 267 TRP A N 1
ATOM 2117 C CA . TRP A 1 267 ? 7.971 -6.799 -11.554 1.00 89.12 267 TRP A CA 1
ATOM 2118 C C . TRP A 1 267 ? 7.096 -8.052 -11.408 1.00 89.12 267 TRP A C 1
ATOM 2120 O O . TRP A 1 267 ? 7.507 -8.996 -10.731 1.00 89.12 267 TRP A O 1
ATOM 2130 N N . VAL A 1 268 ? 5.922 -8.110 -12.048 1.00 87.81 268 VAL A N 1
ATOM 2131 C CA . VAL A 1 268 ? 5.028 -9.273 -11.902 1.00 87.81 268 VAL A CA 1
ATOM 2132 C C . VAL A 1 268 ? 5.601 -10.544 -12.526 1.00 87.81 268 VAL A C 1
ATOM 2134 O O . VAL A 1 268 ? 5.431 -11.621 -11.954 1.00 87.81 268 VAL A O 1
ATOM 2137 N N . GLU A 1 269 ? 6.322 -10.437 -13.645 1.00 89.31 269 GLU A N 1
ATOM 2138 C CA . GLU A 1 269 ? 7.007 -11.585 -14.247 1.00 89.31 269 GLU A CA 1
ATOM 2139 C C . GLU A 1 269 ? 8.174 -12.053 -13.376 1.00 89.31 269 GLU A C 1
ATOM 2141 O O . GLU A 1 269 ? 8.345 -13.250 -13.143 1.00 89.31 269 GLU A O 1
ATOM 2146 N N . LEU A 1 270 ? 8.935 -11.121 -12.794 1.00 88.62 270 LEU A N 1
ATOM 2147 C CA . LEU A 1 270 ? 9.995 -11.461 -11.850 1.00 88.62 270 LEU A CA 1
ATOM 2148 C C . LEU A 1 270 ? 9.439 -12.176 -10.608 1.00 88.62 270 LEU A C 1
ATOM 2150 O O . LEU A 1 270 ? 10.017 -13.164 -10.156 1.00 88.62 270 LEU A O 1
ATOM 2154 N N . VAL A 1 271 ? 8.310 -11.715 -10.061 1.00 86.00 271 VAL A N 1
ATOM 2155 C CA . VAL A 1 271 ? 7.621 -12.390 -8.948 1.00 86.00 271 VAL A CA 1
ATOM 2156 C C . VAL A 1 271 ? 7.163 -13.789 -9.364 1.00 86.00 271 VAL A C 1
ATOM 2158 O O . VAL A 1 271 ? 7.386 -14.743 -8.618 1.00 86.00 271 VAL A O 1
ATOM 2161 N N . ALA A 1 272 ? 6.569 -13.942 -10.549 1.00 84.50 272 ALA A N 1
ATOM 2162 C CA . ALA A 1 272 ? 6.146 -15.240 -11.069 1.00 84.50 272 ALA A CA 1
ATOM 2163 C C . ALA A 1 272 ? 7.329 -16.218 -11.199 1.00 84.50 272 ALA A C 1
ATOM 2165 O O . ALA A 1 272 ? 7.254 -17.348 -10.706 1.00 84.50 272 ALA A O 1
ATOM 2166 N N . LEU A 1 273 ? 8.455 -15.770 -11.766 1.00 87.31 273 LEU A N 1
ATOM 2167 C CA . LEU A 1 273 ? 9.688 -16.554 -11.869 1.00 87.31 273 LEU A CA 1
ATOM 2168 C C . LEU A 1 273 ? 10.230 -16.951 -10.493 1.00 87.31 273 LEU A C 1
ATOM 2170 O O . LEU A 1 273 ? 10.518 -18.127 -10.278 1.00 87.31 273 LEU A O 1
ATOM 2174 N N . LYS A 1 274 ? 10.288 -16.017 -9.534 1.00 85.12 274 LYS A N 1
ATOM 2175 C CA . LYS A 1 274 ? 10.720 -16.295 -8.152 1.00 85.12 274 LYS A CA 1
ATOM 2176 C C . LYS A 1 274 ? 9.851 -17.337 -7.446 1.00 85.12 274 LYS A C 1
ATOM 2178 O O . LYS A 1 274 ? 10.351 -18.092 -6.618 1.00 85.12 274 LYS A O 1
ATOM 2183 N N . ILE A 1 275 ? 8.553 -17.394 -7.751 1.00 79.38 275 ILE A N 1
ATOM 2184 C CA . ILE A 1 275 ? 7.652 -18.413 -7.193 1.00 79.38 275 ILE A CA 1
ATOM 2185 C C . ILE A 1 275 ? 7.850 -19.767 -7.883 1.00 79.38 275 ILE A C 1
ATOM 2187 O O . ILE A 1 275 ? 7.818 -20.806 -7.220 1.00 79.38 275 ILE A O 1
ATOM 2191 N N . ASN A 1 276 ? 8.015 -19.765 -9.206 1.00 79.44 276 ASN A N 1
ATOM 2192 C CA . ASN A 1 276 ? 8.082 -20.985 -10.005 1.00 79.44 276 ASN A CA 1
ATOM 2193 C C . ASN A 1 276 ? 9.439 -21.693 -9.925 1.00 79.44 276 ASN A C 1
ATOM 2195 O O . ASN A 1 276 ? 9.490 -22.910 -10.083 1.00 79.44 276 ASN A O 1
ATOM 2199 N N . LYS A 1 277 ? 10.527 -20.946 -9.725 1.00 83.25 277 LYS A N 1
ATOM 2200 C CA . LYS A 1 277 ? 11.905 -21.424 -9.881 1.00 83.25 277 LYS A CA 1
ATOM 2201 C C . LYS A 1 277 ? 12.664 -21.272 -8.566 1.00 83.25 277 LYS A C 1
ATOM 2203 O O . LYS A 1 277 ? 12.287 -20.467 -7.718 1.00 83.25 277 LYS A O 1
ATOM 2208 N N . LYS A 1 278 ? 13.702 -22.087 -8.357 1.00 79.75 278 LYS A N 1
ATOM 2209 C CA . LYS A 1 278 ? 14.514 -22.061 -7.124 1.00 79.75 278 LYS A CA 1
ATOM 2210 C C . LYS A 1 278 ? 15.775 -21.217 -7.271 1.00 79.75 278 LYS A C 1
ATOM 2212 O O . LYS A 1 278 ? 16.206 -20.611 -6.288 1.00 79.75 278 LYS A O 1
ATOM 2217 N N . ASP A 1 279 ? 16.323 -21.202 -8.478 1.00 85.69 279 ASP A N 1
ATOM 2218 C CA . ASP A 1 279 ? 17.566 -20.534 -8.839 1.00 85.69 279 ASP A CA 1
ATOM 2219 C C . ASP A 1 279 ? 17.391 -19.022 -8.955 1.00 85.69 279 ASP A C 1
ATOM 2221 O O . ASP A 1 279 ? 16.269 -18.512 -9.073 1.00 85.69 279 ASP A O 1
ATOM 2225 N N . ASP A 1 280 ? 18.522 -18.320 -8.898 1.00 88.62 280 ASP A N 1
ATOM 2226 C CA . ASP A 1 280 ? 18.601 -16.892 -9.181 1.00 88.62 280 ASP A CA 1
ATOM 2227 C C . ASP A 1 280 ? 18.207 -16.627 -10.653 1.00 88.62 280 ASP A C 1
ATOM 2229 O O . ASP A 1 280 ? 18.401 -17.470 -11.528 1.00 88.62 280 ASP A O 1
ATOM 2233 N N . ILE A 1 281 ? 17.610 -15.463 -10.914 1.00 90.19 281 ILE A N 1
ATOM 2234 C CA . ILE A 1 281 ? 17.007 -15.110 -12.204 1.00 90.19 281 ILE A CA 1
ATOM 2235 C C . ILE A 1 281 ? 17.988 -14.264 -13.011 1.00 90.19 281 ILE A C 1
ATOM 2237 O O . ILE A 1 281 ? 18.463 -13.239 -12.523 1.00 90.19 281 ILE A O 1
ATOM 2241 N N . THR A 1 282 ? 18.245 -14.641 -14.260 1.00 91.94 282 THR A N 1
ATOM 2242 C CA . THR A 1 282 ? 18.970 -13.797 -15.217 1.00 91.94 282 THR A CA 1
ATOM 2243 C C . THR A 1 282 ? 18.002 -12.801 -15.845 1.00 91.94 282 THR A C 1
ATOM 2245 O O . THR A 1 282 ? 17.003 -13.187 -16.442 1.00 91.94 282 THR A O 1
ATOM 2248 N N . VAL A 1 283 ? 18.286 -11.510 -15.722 1.00 90.00 283 VAL A N 1
ATOM 2249 C CA . VAL A 1 283 ? 17.518 -10.423 -16.332 1.00 90.00 283 VAL A CA 1
ATOM 2250 C C . VAL A 1 283 ? 18.321 -9.835 -17.486 1.00 90.00 283 VAL A C 1
ATOM 2252 O O . VAL A 1 283 ? 19.427 -9.339 -17.275 1.00 90.00 283 VAL A O 1
ATOM 2255 N N . ILE A 1 284 ? 17.757 -9.866 -18.691 1.00 89.25 284 ILE A N 1
ATOM 2256 C CA . ILE A 1 284 ? 18.338 -9.259 -19.893 1.00 89.25 284 ILE A CA 1
ATOM 2257 C C . ILE A 1 284 ? 17.695 -7.886 -20.077 1.00 89.25 284 ILE A C 1
ATOM 2259 O O . ILE A 1 284 ? 16.486 -7.782 -20.276 1.00 89.25 284 ILE A O 1
ATOM 2263 N N . MET A 1 285 ? 18.487 -6.822 -19.982 1.00 84.56 285 MET A N 1
ATOM 2264 C CA . MET A 1 285 ? 18.014 -5.454 -20.197 1.00 84.56 285 MET A CA 1
ATOM 2265 C C . MET A 1 285 ? 17.885 -5.140 -21.695 1.00 84.56 285 MET A C 1
ATOM 2267 O O . MET A 1 285 ? 18.597 -5.737 -22.510 1.00 84.56 285 MET A O 1
ATOM 2271 N N . PRO A 1 286 ? 17.068 -4.141 -22.077 1.00 79.94 286 PRO A N 1
ATOM 2272 C CA . PRO A 1 286 ? 17.153 -3.533 -23.403 1.00 79.94 286 PRO A CA 1
ATOM 2273 C C . PRO A 1 286 ? 18.605 -3.140 -23.719 1.00 79.94 286 PRO A C 1
ATOM 2275 O O . PRO A 1 286 ? 19.282 -2.527 -22.894 1.00 79.94 286 PRO A O 1
ATOM 2278 N N . GLY A 1 287 ? 19.114 -3.573 -24.876 1.00 79.69 287 GLY A N 1
ATOM 2279 C CA . GLY A 1 287 ? 20.539 -3.478 -25.229 1.00 79.69 287 GLY A CA 1
ATOM 2280 C C . GLY A 1 287 ? 21.375 -4.731 -24.921 1.00 79.69 287 GLY A C 1
ATOM 2281 O O . GLY A 1 287 ? 22.579 -4.724 -25.155 1.00 79.69 287 GLY A O 1
ATOM 2282 N N . GLY A 1 288 ? 20.761 -5.809 -24.416 1.00 83.50 288 GLY A N 1
ATOM 2283 C CA . GLY A 1 288 ? 21.371 -7.143 -24.305 1.00 83.50 288 GLY A CA 1
ATOM 2284 C C . GLY A 1 288 ? 22.247 -7.365 -23.071 1.00 83.50 288 GLY A C 1
ATOM 2285 O O . GLY A 1 288 ? 22.835 -8.431 -22.918 1.00 83.50 288 GLY A O 1
ATOM 2286 N N . LYS A 1 289 ? 22.351 -6.381 -22.173 1.00 85.44 289 LYS A N 1
ATOM 2287 C CA . LYS A 1 289 ? 23.152 -6.516 -20.953 1.00 85.44 289 LYS A CA 1
ATOM 2288 C C . LYS A 1 289 ? 22.442 -7.392 -19.925 1.00 85.44 289 LYS A C 1
ATOM 2290 O O . LYS A 1 289 ? 21.306 -7.107 -19.548 1.00 85.44 289 LYS A O 1
ATOM 2295 N N . GLU A 1 290 ? 23.148 -8.396 -19.421 1.00 88.81 290 GLU A N 1
ATOM 2296 C CA . GLU A 1 290 ? 22.619 -9.346 -18.445 1.00 88.81 290 GLU A CA 1
ATOM 2297 C C . GLU A 1 290 ? 22.963 -8.966 -17.002 1.00 88.81 290 GLU A C 1
ATOM 2299 O O . GLU A 1 290 ? 24.041 -8.446 -16.699 1.00 88.81 290 GLU A O 1
ATOM 2304 N N . TYR A 1 291 ? 22.034 -9.263 -16.099 1.00 86.38 291 TYR A N 1
ATOM 2305 C CA . TYR A 1 291 ? 22.180 -9.090 -14.661 1.00 86.38 291 TYR A CA 1
ATOM 2306 C C . TYR A 1 291 ? 21.582 -10.285 -13.926 1.00 86.38 291 TYR A C 1
ATOM 2308 O O . TYR A 1 291 ? 20.542 -10.801 -14.317 1.00 86.38 291 TYR A O 1
ATOM 2316 N N . THR A 1 292 ? 22.182 -10.686 -12.809 1.00 87.44 292 THR A N 1
ATOM 2317 C CA . THR A 1 292 ? 21.618 -11.733 -11.950 1.00 87.44 292 THR A CA 1
ATOM 2318 C C . THR A 1 292 ? 20.839 -11.110 -10.798 1.00 87.44 292 THR A C 1
ATOM 2320 O O . THR A 1 292 ? 21.387 -10.344 -10.002 1.00 87.44 292 THR A O 1
ATOM 2323 N N . VAL A 1 293 ? 19.560 -11.461 -10.687 1.00 85.62 293 VAL A N 1
ATOM 2324 C CA . VAL A 1 293 ? 18.691 -11.106 -9.566 1.00 85.62 293 VAL A CA 1
ATOM 2325 C C . VAL A 1 293 ? 18.564 -12.309 -8.632 1.00 85.62 293 VAL A C 1
ATOM 2327 O O . VAL A 1 2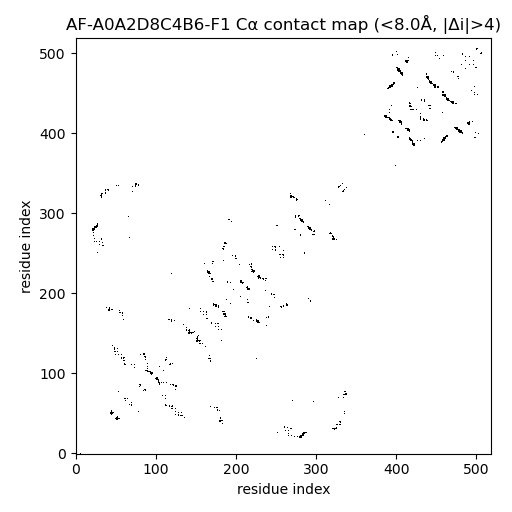93 ? 18.040 -13.347 -9.040 1.00 85.62 293 VAL A O 1
ATOM 2330 N N . PRO A 1 294 ? 18.976 -12.185 -7.358 1.00 84.69 294 PRO A N 1
ATOM 2331 C CA . PRO A 1 294 ? 18.841 -13.273 -6.406 1.00 84.69 294 PRO A CA 1
ATOM 2332 C C . PRO A 1 294 ? 17.386 -13.705 -6.205 1.00 84.69 294 PRO A C 1
ATOM 2334 O O . PRO A 1 294 ? 16.489 -12.871 -6.028 1.00 84.69 294 PRO A O 1
ATOM 2337 N N . ASN A 1 295 ? 17.164 -15.015 -6.144 1.00 84.50 295 ASN A N 1
ATOM 2338 C CA . ASN A 1 295 ? 15.898 -15.583 -5.721 1.00 84.50 295 ASN A CA 1
ATOM 2339 C C . ASN A 1 295 ? 15.860 -15.677 -4.195 1.00 84.50 295 ASN A C 1
ATOM 2341 O O . ASN A 1 295 ? 16.479 -16.530 -3.561 1.00 84.50 295 ASN A O 1
ATOM 2345 N N . ASP A 1 296 ? 15.148 -14.740 -3.591 1.00 77.44 296 ASP A N 1
ATOM 2346 C CA . ASP A 1 296 ? 14.938 -14.621 -2.153 1.00 77.44 296 ASP A CA 1
ATOM 2347 C C . ASP A 1 296 ? 13.714 -15.411 -1.657 1.00 77.44 296 ASP A C 1
ATOM 2349 O O . ASP A 1 296 ? 13.502 -15.538 -0.448 1.00 77.44 296 ASP A O 1
ATOM 2353 N N . TYR A 1 297 ? 12.930 -15.999 -2.565 1.00 73.69 297 TYR A N 1
ATOM 2354 C CA . TYR A 1 297 ? 11.759 -16.808 -2.219 1.00 73.69 297 TYR A CA 1
ATOM 2355 C C . TYR A 1 297 ? 12.174 -18.228 -1.811 1.00 73.69 297 TYR A C 1
ATOM 2357 O O . TYR A 1 297 ? 11.524 -18.839 -0.957 1.00 73.69 297 TYR A O 1
ATOM 2365 N N . SER A 1 298 ? 13.293 -18.727 -2.350 1.00 63.16 298 SER A N 1
ATOM 2366 C CA . SER A 1 298 ? 13.859 -20.044 -2.035 1.00 63.16 298 SER A CA 1
ATOM 2367 C C . SER A 1 298 ? 14.699 -20.074 -0.747 1.00 63.16 298 SER A C 1
ATOM 2369 O O . SER A 1 298 ? 14.773 -21.116 -0.096 1.00 63.16 298 SER A O 1
ATOM 2371 N N . LYS A 1 299 ? 15.283 -18.940 -0.331 1.00 57.97 299 LYS A N 1
ATOM 2372 C CA . LYS A 1 299 ? 16.298 -18.862 0.744 1.00 57.97 299 LYS A CA 1
ATOM 2373 C C . LYS A 1 299 ? 15.734 -18.811 2.180 1.00 57.97 299 LYS A C 1
ATOM 2375 O O . LYS A 1 299 ? 16.475 -19.065 3.120 1.00 57.97 299 LYS A O 1
ATOM 2380 N N . ASN A 1 300 ? 14.431 -18.556 2.362 1.00 51.00 300 ASN A N 1
ATOM 2381 C CA . ASN A 1 300 ? 13.792 -18.324 3.675 1.00 51.00 300 ASN A CA 1
ATOM 2382 C C . ASN A 1 300 ? 12.597 -19.260 3.972 1.00 51.00 300 ASN A C 1
ATOM 2384 O O . ASN A 1 300 ? 11.591 -18.838 4.545 1.00 51.00 300 ASN A O 1
ATOM 2388 N N . ILE A 1 301 ? 12.640 -20.520 3.532 1.00 51.22 301 ILE A N 1
ATOM 2389 C CA . ILE A 1 301 ? 11.599 -21.511 3.865 1.00 51.22 301 ILE A CA 1
ATOM 2390 C C . ILE A 1 301 ? 12.003 -22.211 5.168 1.00 51.22 301 ILE A C 1
ATOM 2392 O O . ILE A 1 301 ? 12.896 -23.058 5.160 1.00 51.22 301 ILE A O 1
ATOM 2396 N N . SER A 1 302 ? 11.360 -21.871 6.290 1.00 43.78 302 SER A N 1
ATOM 2397 C CA . SER A 1 302 ? 11.584 -22.596 7.546 1.00 43.78 302 SER A CA 1
ATOM 2398 C C . SER A 1 302 ? 10.797 -23.916 7.544 1.00 43.78 302 SER A C 1
ATOM 2400 O O . SER A 1 302 ? 9.703 -23.995 6.983 1.00 43.78 302 SER A O 1
ATOM 2402 N N . LYS A 1 303 ? 11.309 -24.964 8.209 1.00 42.97 303 LYS A N 1
ATOM 2403 C CA . LYS A 1 303 ? 10.556 -26.222 8.423 1.00 42.97 303 LYS A CA 1
ATOM 2404 C C . LYS A 1 303 ? 9.286 -26.027 9.277 1.00 42.97 303 LYS A C 1
ATOM 2406 O O . LYS A 1 303 ? 8.442 -26.916 9.291 1.00 42.97 303 LYS A O 1
ATOM 2411 N N . ALA A 1 304 ? 9.166 -24.896 9.981 1.00 40.09 304 ALA A N 1
ATOM 2412 C CA . ALA A 1 304 ? 8.085 -24.566 10.911 1.00 40.09 304 ALA A CA 1
ATOM 2413 C C . ALA A 1 304 ? 7.008 -23.644 10.305 1.00 40.09 304 ALA A C 1
ATOM 2415 O O . ALA A 1 304 ? 6.053 -23.282 10.995 1.00 40.09 304 ALA A O 1
ATOM 2416 N N . ASP A 1 305 ? 7.123 -23.275 9.025 1.00 43.44 305 ASP A N 1
ATOM 2417 C CA . ASP A 1 305 ? 6.064 -22.555 8.323 1.00 43.44 305 ASP A CA 1
ATOM 2418 C C . ASP A 1 305 ? 4.855 -23.499 8.212 1.00 43.44 305 ASP A C 1
ATOM 2420 O O . ASP A 1 305 ? 4.829 -24.386 7.355 1.00 43.44 305 ASP A O 1
ATOM 2424 N N . VAL A 1 306 ? 3.852 -23.329 9.086 1.00 40.59 306 VAL A N 1
ATOM 2425 C CA . VAL A 1 306 ? 2.549 -24.022 9.053 1.00 40.59 306 VAL A CA 1
ATOM 2426 C C . VAL A 1 306 ? 1.757 -23.567 7.825 1.00 40.59 306 VAL A C 1
ATOM 2428 O O . VAL A 1 306 ? 0.810 -22.806 7.891 1.00 40.59 306 VAL A O 1
ATOM 2431 N N . ASN A 1 307 ? 2.251 -23.978 6.670 1.00 43.06 307 ASN A N 1
ATOM 2432 C CA . ASN A 1 307 ? 1.589 -24.497 5.495 1.00 43.06 307 ASN A CA 1
ATOM 2433 C C . ASN A 1 307 ? 0.208 -23.977 5.018 1.00 43.06 307 ASN A C 1
ATOM 2435 O O . ASN A 1 307 ? -0.628 -24.802 4.652 1.00 43.06 307 ASN A O 1
ATOM 2439 N N . PRO A 1 308 ? 0.019 -22.671 4.729 1.00 44.66 308 PRO A N 1
ATOM 2440 C CA . PRO A 1 308 ? -0.731 -22.303 3.517 1.00 44.66 308 PRO A CA 1
ATOM 2441 C C . PRO A 1 308 ? 0.018 -22.765 2.243 1.00 44.66 308 PRO A C 1
ATOM 2443 O O . PRO A 1 308 ? -0.529 -22.825 1.142 1.00 44.66 308 PRO A O 1
ATOM 2446 N N . SER A 1 309 ? 1.297 -23.122 2.408 1.00 50.34 309 SER A N 1
ATOM 2447 C CA . SER A 1 309 ? 2.274 -23.326 1.355 1.00 50.34 309 SER A CA 1
ATOM 2448 C C . SER A 1 309 ? 2.122 -24.634 0.569 1.00 50.34 309 SER A C 1
ATOM 2450 O O . SER A 1 309 ? 2.353 -24.615 -0.620 1.00 50.34 309 SER A O 1
ATOM 2452 N N . ALA A 1 310 ? 1.678 -25.764 1.113 1.00 42.72 310 ALA A N 1
ATOM 2453 C CA . ALA A 1 310 ? 1.699 -27.024 0.365 1.00 42.72 310 ALA A CA 1
ATOM 2454 C C . ALA A 1 310 ? 0.534 -27.109 -0.608 1.00 42.72 310 ALA A C 1
ATOM 2456 O O . ALA A 1 310 ? 0.726 -27.564 -1.727 1.00 42.72 310 ALA A O 1
ATOM 2457 N N . ALA A 1 311 ? -0.648 -26.622 -0.226 1.00 43.88 311 ALA A N 1
ATOM 2458 C CA . ALA A 1 311 ? -1.802 -26.576 -1.117 1.00 43.88 311 ALA A CA 1
ATOM 2459 C C . ALA A 1 311 ? -1.597 -25.557 -2.253 1.00 43.88 311 ALA A C 1
ATOM 2461 O O . ALA A 1 311 ? -1.857 -25.878 -3.412 1.00 43.88 311 ALA A O 1
ATOM 2462 N N . PHE A 1 312 ? -1.073 -24.362 -1.944 1.00 49.12 312 PHE A N 1
ATOM 2463 C CA . PHE A 1 312 ? -0.730 -23.358 -2.956 1.00 49.12 312 PHE A CA 1
ATOM 2464 C C . PHE A 1 312 ? 0.419 -23.836 -3.855 1.00 49.12 312 PHE A C 1
ATOM 2466 O O . PHE A 1 312 ? 0.287 -23.824 -5.076 1.00 49.12 312 PHE A O 1
ATOM 2473 N N . ARG A 1 313 ? 1.512 -24.352 -3.274 1.00 50.38 313 ARG A N 1
ATOM 2474 C CA . ARG A 1 313 ? 2.662 -24.867 -4.030 1.00 50.38 313 ARG A CA 1
ATOM 2475 C C . ARG A 1 313 ? 2.282 -26.050 -4.921 1.00 50.38 313 ARG A C 1
ATOM 2477 O O . ARG A 1 313 ? 2.598 -26.026 -6.102 1.00 50.38 313 ARG A O 1
ATOM 2484 N N . LYS A 1 314 ? 1.540 -27.035 -4.399 1.00 49.34 314 LYS A N 1
ATOM 2485 C CA . LYS A 1 314 ? 1.076 -28.214 -5.156 1.00 49.34 314 LYS A CA 1
ATOM 2486 C C . LYS A 1 314 ? 0.138 -27.846 -6.309 1.00 49.34 314 LYS A C 1
ATOM 2488 O O . LYS A 1 314 ? 0.088 -28.570 -7.297 1.00 49.34 314 LYS A O 1
ATOM 2493 N N . LYS A 1 315 ? -0.623 -26.753 -6.180 1.00 48.69 315 LYS A N 1
ATOM 2494 C CA . LYS A 1 315 ? -1.599 -26.327 -7.190 1.00 48.69 315 LYS A CA 1
ATOM 2495 C C . LYS A 1 315 ? -1.022 -25.364 -8.235 1.00 48.69 315 LYS A C 1
ATOM 2497 O O . LYS A 1 315 ? -1.489 -25.402 -9.373 1.00 48.69 315 LYS A O 1
ATOM 2502 N N . TYR A 1 316 ? -0.055 -24.519 -7.867 1.00 51.12 316 TYR A N 1
ATOM 2503 C CA . TYR A 1 316 ? 0.323 -23.355 -8.679 1.00 51.12 316 TYR A CA 1
ATOM 2504 C C . TYR A 1 316 ? 1.824 -23.210 -9.005 1.00 51.12 316 TYR A C 1
ATOM 2506 O O . TYR A 1 316 ? 2.131 -22.512 -9.968 1.00 51.12 316 TYR A O 1
ATOM 2514 N N . ILE A 1 317 ? 2.767 -23.850 -8.291 1.00 59.41 317 ILE A N 1
ATOM 2515 C CA . ILE A 1 317 ? 4.197 -23.759 -8.670 1.00 59.41 317 ILE A CA 1
ATOM 2516 C C . ILE A 1 317 ? 4.413 -24.350 -10.068 1.00 59.41 317 ILE A C 1
ATOM 2518 O O . ILE A 1 317 ? 3.888 -25.415 -10.388 1.00 59.41 317 ILE A O 1
ATOM 2522 N N . GLY A 1 318 ? 5.185 -23.637 -10.890 1.00 60.66 318 GLY A N 1
ATOM 2523 C CA . GLY A 1 318 ? 5.467 -23.985 -12.284 1.00 60.66 318 GLY A CA 1
ATOM 2524 C C . GLY A 1 318 ? 4.367 -23.557 -13.258 1.00 60.66 318 GLY A C 1
ATOM 2525 O O . GLY A 1 318 ? 4.453 -23.874 -14.439 1.00 60.66 318 GLY A O 1
ATOM 2526 N N . ARG A 1 319 ? 3.319 -22.870 -12.779 1.00 69.31 319 ARG A N 1
ATOM 2527 C CA . ARG A 1 319 ? 2.150 -22.469 -13.584 1.00 69.31 319 ARG A CA 1
ATOM 2528 C C . ARG A 1 319 ? 1.707 -21.022 -13.368 1.00 69.31 319 ARG A C 1
ATOM 2530 O O . ARG A 1 319 ? 0.717 -20.617 -13.964 1.00 69.31 319 ARG A O 1
ATOM 2537 N N . ILE A 1 320 ? 2.378 -20.264 -12.499 1.00 75.81 320 ILE A N 1
ATOM 2538 C CA . ILE A 1 320 ? 2.028 -18.862 -12.238 1.00 75.81 320 ILE A CA 1
ATOM 2539 C C . ILE A 1 320 ? 2.664 -17.989 -13.313 1.00 75.81 320 ILE A C 1
ATOM 2541 O O . ILE A 1 320 ? 3.869 -18.069 -13.528 1.00 75.81 320 ILE A O 1
ATOM 2545 N N . THR A 1 321 ? 1.867 -17.145 -13.954 1.00 84.06 321 THR A N 1
ATOM 2546 C CA . THR A 1 321 ? 2.327 -16.126 -14.911 1.00 84.06 321 THR A CA 1
ATOM 2547 C C . THR A 1 321 ? 2.328 -14.739 -14.266 1.00 84.06 321 THR A C 1
ATOM 2549 O O . THR A 1 321 ? 1.635 -14.532 -13.265 1.00 84.06 321 THR A O 1
ATOM 2552 N N . GLY A 1 322 ? 3.027 -13.750 -14.836 1.00 82.69 322 GLY A N 1
ATOM 2553 C CA . GLY A 1 322 ? 2.884 -12.365 -14.376 1.00 82.69 322 GLY A CA 1
ATOM 2554 C C . GLY A 1 322 ? 1.436 -11.868 -14.460 1.00 82.69 322 GLY A C 1
ATOM 2555 O O . GLY A 1 322 ? 0.974 -11.160 -13.567 1.00 82.69 322 GLY A O 1
ATOM 2556 N N . LYS A 1 323 ? 0.654 -12.335 -15.442 1.00 83.12 323 LYS A N 1
ATOM 2557 C CA . LYS A 1 323 ? -0.786 -12.040 -15.532 1.00 83.12 323 LYS A CA 1
ATOM 2558 C C . LYS A 1 323 ? -1.596 -12.595 -14.357 1.00 83.12 323 LYS A C 1
ATOM 2560 O O . LYS A 1 323 ? -2.538 -11.944 -13.899 1.00 83.12 323 LYS A O 1
ATOM 2565 N N . ASP A 1 324 ? -1.226 -13.755 -13.811 1.00 79.62 324 ASP A N 1
ATOM 2566 C CA . ASP A 1 324 ? -1.840 -14.277 -12.585 1.00 79.62 324 ASP A CA 1
ATOM 2567 C C . ASP A 1 324 ? -1.547 -13.401 -11.368 1.00 79.62 324 ASP A C 1
ATOM 2569 O O . ASP A 1 324 ? -2.441 -13.192 -10.545 1.00 79.62 324 ASP A O 1
ATOM 2573 N N . ILE A 1 325 ? -0.321 -12.880 -11.272 1.00 82.25 325 ILE A N 1
ATOM 2574 C CA . ILE A 1 325 ? 0.088 -11.942 -10.221 1.00 82.25 325 ILE A CA 1
ATOM 2575 C C . ILE A 1 325 ? -0.692 -10.629 -10.361 1.00 82.25 325 ILE A C 1
ATOM 2577 O O . ILE A 1 325 ? -1.277 -10.157 -9.385 1.00 82.25 325 ILE A O 1
ATOM 2581 N N . SER A 1 326 ? -0.806 -10.071 -11.569 1.00 83.00 326 SER A N 1
ATOM 2582 C CA . SER A 1 326 ? -1.604 -8.863 -11.811 1.00 83.00 326 SER A CA 1
ATOM 2583 C C . SER A 1 326 ? -3.071 -9.064 -11.440 1.00 83.00 326 SER A C 1
ATOM 2585 O O . SER A 1 326 ? -3.646 -8.249 -10.724 1.00 83.00 326 SER A O 1
ATOM 2587 N N . ARG A 1 327 ? -3.662 -10.208 -11.807 1.00 78.19 327 ARG A N 1
ATOM 2588 C CA . ARG A 1 327 ? -5.044 -10.564 -11.450 1.00 78.19 327 ARG A CA 1
ATOM 2589 C C . ARG A 1 327 ? -5.288 -10.630 -9.943 1.00 78.19 327 ARG A C 1
ATOM 2591 O O . ARG A 1 327 ? -6.426 -10.483 -9.504 1.00 78.19 327 ARG A O 1
ATOM 2598 N N . GLN A 1 328 ? -4.258 -10.886 -9.143 1.00 77.44 328 GLN A N 1
ATOM 2599 C CA . GLN A 1 328 ? -4.371 -10.905 -7.684 1.00 77.44 328 GLN A CA 1
ATOM 2600 C C . GLN A 1 328 ? -4.475 -9.505 -7.068 1.00 77.44 328 GLN A C 1
ATOM 2602 O O . GLN A 1 328 ? -4.805 -9.422 -5.892 1.00 77.44 328 GLN A O 1
ATOM 2607 N N . HIS A 1 329 ? -4.277 -8.444 -7.856 1.00 81.75 329 HIS A N 1
ATOM 2608 C CA . HIS A 1 329 ? -4.542 -7.056 -7.472 1.00 81.75 329 HIS A CA 1
ATOM 2609 C C . HIS A 1 329 ? -5.972 -6.601 -7.803 1.00 81.75 329 HIS A C 1
ATOM 2611 O O . HIS A 1 329 ? -6.319 -5.454 -7.549 1.00 81.75 329 HIS A O 1
ATOM 2617 N N . ASP A 1 330 ? -6.809 -7.473 -8.382 1.00 75.94 330 ASP A N 1
ATOM 2618 C CA . ASP A 1 330 ? -8.211 -7.174 -8.687 1.00 75.94 330 ASP A CA 1
ATOM 2619 C C . ASP A 1 330 ? -8.992 -6.854 -7.395 1.00 75.94 330 ASP A C 1
ATOM 2621 O O . ASP A 1 330 ? -9.171 -7.753 -6.555 1.00 75.94 330 ASP A O 1
ATOM 2625 N N . PRO A 1 331 ? -9.507 -5.618 -7.239 1.00 73.56 331 PRO A N 1
ATOM 2626 C CA . PRO A 1 331 ? -10.197 -5.184 -6.027 1.00 73.56 331 PRO A CA 1
ATOM 2627 C C . PRO A 1 331 ? -11.346 -6.088 -5.584 1.00 73.56 331 PRO A C 1
ATOM 2629 O O . PRO A 1 331 ? -11.497 -6.356 -4.393 1.00 73.56 331 PRO A O 1
ATOM 2632 N N . ARG A 1 332 ? -12.085 -6.671 -6.537 1.00 68.81 332 ARG A N 1
ATOM 2633 C CA . ARG A 1 332 ? -13.242 -7.549 -6.268 1.00 68.81 332 ARG A CA 1
ATOM 2634 C C . ARG A 1 332 ? -12.878 -8.819 -5.501 1.00 68.81 332 ARG A C 1
ATOM 2636 O O . ARG A 1 332 ? -13.731 -9.521 -4.970 1.00 68.81 332 ARG A O 1
ATOM 2643 N N . LYS A 1 333 ? -11.601 -9.198 -5.531 1.00 65.06 333 LYS A N 1
ATOM 2644 C CA . LYS A 1 333 ? -11.082 -10.406 -4.876 1.00 65.06 333 LYS A CA 1
ATOM 2645 C C . LYS A 1 333 ? -10.144 -10.082 -3.725 1.00 65.06 333 LYS A C 1
ATOM 2647 O O . LYS A 1 333 ? -10.009 -10.907 -2.825 1.00 65.06 333 LYS A O 1
ATOM 2652 N N . MET A 1 334 ? -9.460 -8.945 -3.808 1.00 65.81 334 MET A N 1
ATOM 2653 C CA . MET A 1 334 ? -8.411 -8.552 -2.877 1.00 65.81 334 MET A CA 1
ATOM 2654 C C . MET A 1 334 ? -8.921 -7.655 -1.745 1.00 65.81 334 MET A C 1
ATOM 2656 O O . MET A 1 334 ? -8.450 -7.788 -0.617 1.00 65.81 334 MET A O 1
ATOM 2660 N N . PHE A 1 335 ? -9.874 -6.770 -2.042 1.00 65.88 335 PHE A N 1
ATOM 2661 C CA . PHE A 1 335 ? -10.292 -5.668 -1.170 1.00 65.88 335 PHE A CA 1
ATOM 2662 C C . PHE A 1 335 ? -11.750 -5.793 -0.700 1.00 65.88 335 PHE A C 1
ATOM 2664 O O . PHE A 1 335 ? -12.116 -5.314 0.369 1.00 65.88 335 PHE A O 1
ATOM 2671 N N . GLU A 1 336 ? -12.568 -6.571 -1.411 1.00 58.94 336 GLU A N 1
ATOM 2672 C CA . GLU A 1 336 ? -13.846 -7.058 -0.890 1.00 58.94 336 GLU A CA 1
ATOM 2673 C C . GLU A 1 336 ? -13.588 -8.171 0.147 1.00 58.94 336 GLU A C 1
ATOM 2675 O O . GLU A 1 336 ? -13.390 -9.339 -0.204 1.00 58.94 336 GLU A O 1
ATOM 2680 N N . GLY A 1 337 ? -13.538 -7.794 1.433 1.00 53.19 337 GLY A N 1
ATOM 2681 C CA . GLY A 1 337 ? -13.359 -8.688 2.586 1.00 53.19 337 GLY A CA 1
ATOM 2682 C C . GLY A 1 337 ? -14.074 -10.034 2.402 1.00 53.19 337 GLY A C 1
ATOM 2683 O O . GLY A 1 337 ? -15.265 -10.115 2.095 1.00 53.19 337 GLY A O 1
ATOM 2684 N N . ALA A 1 338 ? -13.317 -11.125 2.486 1.00 43.75 338 ALA A N 1
ATOM 2685 C CA . ALA A 1 338 ? -13.714 -12.384 1.878 1.00 43.75 338 ALA A CA 1
ATOM 2686 C C . ALA A 1 338 ? -14.954 -13.029 2.537 1.00 43.75 338 ALA A C 1
ATOM 2688 O O . ALA A 1 338 ? -14.845 -13.700 3.561 1.00 43.75 338 ALA A O 1
ATOM 2689 N N . LYS A 1 339 ? -16.091 -13.054 1.818 1.00 41.97 339 LYS A N 1
ATOM 2690 C CA . LYS A 1 339 ? -17.224 -13.996 2.038 1.00 41.97 339 LYS A CA 1
ATOM 2691 C C . LYS A 1 339 ? -16.800 -15.482 2.099 1.00 41.97 339 LYS A C 1
ATOM 2693 O O . LYS A 1 339 ? -17.572 -16.339 2.513 1.00 41.97 339 LYS A O 1
ATOM 2698 N N . LYS A 1 340 ? -15.570 -15.815 1.680 1.00 43.47 340 LYS A N 1
ATOM 2699 C CA . LYS A 1 340 ? -14.975 -17.166 1.740 1.00 43.47 340 LYS A CA 1
ATOM 2700 C C . LYS A 1 340 ? -14.422 -17.555 3.116 1.00 43.47 340 LYS A C 1
ATOM 2702 O O . LYS A 1 340 ? -14.140 -18.739 3.312 1.00 43.47 340 LYS A O 1
ATOM 2707 N N . TRP A 1 341 ? -14.276 -16.605 4.042 1.00 41.00 341 TRP A N 1
ATOM 2708 C CA . TRP A 1 341 ? -13.815 -16.859 5.410 1.00 41.00 341 TRP A CA 1
ATOM 2709 C C . TRP A 1 341 ? -14.779 -17.791 6.152 1.00 41.00 341 TRP A C 1
ATOM 2711 O O . TRP A 1 341 ? -14.321 -18.739 6.774 1.00 41.00 341 TRP A O 1
ATOM 2721 N N . ASP A 1 342 ? -16.094 -17.664 5.946 1.00 36.44 342 ASP A N 1
ATOM 2722 C CA . ASP A 1 342 ? -17.101 -18.494 6.626 1.00 36.44 342 ASP A CA 1
ATOM 2723 C C . ASP A 1 342 ? -16.863 -20.008 6.437 1.00 36.44 342 ASP A C 1
ATOM 2725 O O . ASP A 1 342 ? -16.981 -20.788 7.376 1.00 36.44 342 ASP A O 1
ATOM 2729 N N . LYS A 1 343 ? -16.405 -20.446 5.255 1.00 35.22 343 LYS A N 1
ATOM 2730 C CA . LYS A 1 343 ? -16.132 -21.870 4.981 1.00 35.22 343 LYS A CA 1
ATOM 2731 C C . LYS A 1 343 ? -14.785 -22.356 5.532 1.00 35.22 343 LYS A C 1
ATOM 2733 O O . LYS A 1 343 ? -14.678 -23.507 5.944 1.00 35.22 343 LYS A O 1
ATOM 2738 N N . TYR A 1 344 ? -13.758 -21.506 5.521 1.00 34.69 344 TYR A N 1
ATOM 2739 C CA . TYR A 1 344 ? -12.414 -21.849 6.010 1.00 34.69 344 TYR A CA 1
ATOM 2740 C C . TYR A 1 344 ? -12.335 -21.774 7.546 1.00 34.69 344 TYR A C 1
ATOM 2742 O O . TYR A 1 344 ? -11.688 -22.597 8.185 1.00 34.69 344 TYR A O 1
ATOM 2750 N N . VAL A 1 345 ? -13.078 -20.840 8.140 1.00 36.31 345 VAL A N 1
ATOM 2751 C CA . VAL A 1 345 ? -13.226 -20.639 9.585 1.00 36.31 345 VAL A CA 1
ATOM 2752 C C . VAL A 1 345 ? -14.135 -21.662 10.212 1.00 36.31 345 VAL A C 1
ATOM 2754 O O . VAL A 1 345 ? -13.750 -22.218 11.226 1.00 36.31 345 VAL A O 1
ATOM 2757 N N . LYS A 1 346 ? -15.285 -21.995 9.610 1.00 34.34 346 LYS A N 1
ATOM 2758 C CA . LYS A 1 346 ? -16.096 -23.123 10.098 1.00 34.34 346 LYS A CA 1
ATOM 2759 C C . LYS A 1 346 ? -15.296 -24.429 10.098 1.00 34.34 346 LYS A C 1
ATOM 2761 O O . LYS A 1 346 ? -15.486 -25.249 10.983 1.00 34.34 346 LYS A O 1
ATOM 2766 N N . GLY A 1 347 ? -14.355 -24.589 9.164 1.00 30.84 347 GLY A N 1
ATOM 2767 C CA . GLY A 1 347 ? -13.410 -25.711 9.157 1.00 30.84 347 GLY A CA 1
ATOM 2768 C C . GLY A 1 347 ? -12.370 -25.670 10.285 1.00 30.84 347 GLY A C 1
ATOM 2769 O O . GLY A 1 347 ? -12.057 -26.711 10.840 1.00 30.84 347 GLY A O 1
ATOM 2770 N N . LEU A 1 348 ? -11.862 -24.487 10.651 1.00 30.86 348 LEU A N 1
ATOM 2771 C CA . LEU A 1 348 ? -10.846 -24.313 11.704 1.00 30.86 348 LEU A CA 1
ATOM 2772 C C . LEU A 1 348 ? -11.424 -24.183 13.126 1.00 30.86 348 LEU A C 1
ATOM 2774 O O . LEU A 1 348 ? -10.744 -24.520 14.090 1.00 30.86 348 LEU A O 1
ATOM 2778 N N . ILE A 1 349 ? -12.658 -23.690 13.267 1.00 31.09 349 ILE A N 1
ATOM 2779 C CA . ILE A 1 349 ? -13.366 -23.521 14.546 1.00 31.09 349 ILE A CA 1
ATOM 2780 C C . ILE A 1 349 ? -13.987 -24.847 15.008 1.00 31.09 349 ILE A C 1
ATOM 2782 O O . ILE A 1 349 ? -13.945 -25.144 16.199 1.00 31.09 349 ILE A O 1
ATOM 2786 N N . ASN A 1 350 ? -14.477 -25.688 14.090 1.00 28.97 350 ASN A N 1
ATOM 2787 C CA . ASN A 1 350 ? -15.083 -26.979 14.446 1.00 28.97 350 ASN A CA 1
ATOM 2788 C C . ASN A 1 350 ? -14.081 -28.025 14.970 1.00 28.97 350 ASN A C 1
ATOM 2790 O O . ASN A 1 350 ? -14.506 -29.028 15.535 1.00 28.97 350 ASN A O 1
ATOM 2794 N N . GLU A 1 351 ? -12.771 -27.806 14.820 1.00 29.56 351 GLU A N 1
ATOM 2795 C CA . GLU A 1 351 ? -11.737 -28.686 15.388 1.00 29.56 351 GLU A CA 1
ATOM 2796 C C . GLU A 1 351 ? -11.230 -28.225 16.770 1.00 29.56 351 GLU A C 1
ATOM 2798 O O . GLU A 1 351 ? -10.435 -28.934 17.382 1.00 29.56 351 GLU A O 1
ATOM 2803 N N . ALA A 1 352 ? -11.657 -27.062 17.288 1.00 26.19 352 ALA A N 1
ATOM 2804 C CA . ALA A 1 352 ? -11.000 -26.436 18.444 1.00 26.19 352 ALA A CA 1
ATOM 2805 C C . ALA A 1 352 ? -11.905 -25.977 19.603 1.00 26.19 352 ALA A C 1
ATOM 2807 O O . ALA A 1 352 ? -11.391 -25.328 20.512 1.00 26.19 352 ALA A O 1
ATOM 2808 N N . LEU A 1 353 ? -13.200 -26.309 19.634 1.00 24.31 353 LEU A N 1
ATOM 2809 C CA . LEU A 1 353 ? -14.064 -25.974 20.776 1.00 24.31 353 LEU A CA 1
ATOM 2810 C C . LEU A 1 353 ? -15.026 -27.122 21.132 1.00 24.31 353 LEU A C 1
ATOM 2812 O O . LEU A 1 353 ? -15.993 -27.346 20.403 1.00 24.31 353 LEU A O 1
ATOM 2816 N N . PRO A 1 354 ? -14.834 -27.821 22.266 1.00 22.69 354 PRO A N 1
ATOM 2817 C CA . PRO A 1 354 ? -15.959 -28.322 23.033 1.00 22.69 354 PRO A CA 1
ATOM 2818 C C . PRO A 1 354 ? -16.598 -27.144 23.791 1.00 22.69 354 PRO A C 1
ATOM 2820 O O . PRO A 1 354 ? -15.901 -26.306 24.352 1.00 22.69 354 PRO A O 1
ATOM 2823 N N . PHE A 1 355 ? -17.926 -27.082 23.729 1.00 21.58 355 PHE A N 1
ATOM 2824 C CA . PHE A 1 355 ? -18.869 -26.332 24.570 1.00 21.58 355 PHE A CA 1
ATOM 2825 C C . PHE A 1 355 ? -18.335 -25.656 25.858 1.00 21.58 355 PHE A C 1
ATOM 2827 O O . PHE A 1 355 ? -17.695 -26.314 26.673 1.00 21.58 355 PHE A O 1
ATOM 2834 N N . GLY A 1 356 ? -18.792 -24.421 26.125 1.00 22.58 356 GLY A N 1
ATOM 2835 C CA . GLY A 1 356 ? -18.857 -23.823 27.476 1.00 22.58 356 GLY A CA 1
ATOM 2836 C C . GLY A 1 356 ? -18.136 -22.476 27.616 1.00 22.58 356 GLY A C 1
ATOM 2837 O O . GLY A 1 356 ? -17.052 -22.309 27.074 1.00 22.58 356 GLY A O 1
ATOM 2838 N N . GLY A 1 357 ? -18.764 -21.501 28.285 1.00 22.02 357 GLY A N 1
ATOM 2839 C CA . GLY A 1 357 ? -18.279 -20.119 28.441 1.00 22.02 357 GLY A CA 1
ATOM 2840 C C . GLY A 1 357 ? -17.458 -19.821 29.710 1.00 22.02 357 GLY A C 1
ATOM 2841 O O . GLY A 1 357 ? -17.452 -20.639 30.619 1.00 22.02 357 GLY A O 1
ATOM 2842 N N . TYR A 1 358 ? -16.864 -18.607 29.712 1.00 26.50 358 TYR A N 1
ATOM 2843 C CA . TYR A 1 358 ? -16.218 -17.790 30.782 1.00 26.50 358 TYR A CA 1
ATOM 2844 C C . TYR A 1 358 ? -15.089 -18.446 31.636 1.00 26.50 358 TYR A C 1
ATOM 2846 O O . TYR A 1 358 ? -15.075 -19.655 31.788 1.00 26.50 358 TYR A O 1
ATOM 2854 N N . GLU A 1 359 ? -14.060 -17.776 32.199 1.00 27.33 359 GLU A N 1
ATOM 2855 C CA . GLU A 1 359 ? -13.867 -16.419 32.768 1.00 27.33 359 GLU A CA 1
ATOM 2856 C C . GLU A 1 359 ? -12.376 -15.939 32.721 1.00 27.33 359 GLU A C 1
ATOM 2858 O O . GLU A 1 359 ? -11.466 -16.763 32.638 1.00 27.33 359 GLU A O 1
ATOM 2863 N N . PRO A 1 360 ? -12.095 -14.620 32.864 1.00 31.55 360 PRO A N 1
ATOM 2864 C CA . PRO A 1 360 ? -10.757 -14.028 32.965 1.00 31.55 360 PRO A CA 1
ATOM 2865 C C . PRO A 1 360 ? -10.377 -13.600 34.399 1.00 31.55 360 PRO A C 1
ATOM 2867 O O . PRO A 1 360 ? -10.919 -12.640 34.942 1.00 31.55 360 PRO A O 1
ATOM 2870 N N . ALA A 1 361 ? -9.342 -14.215 34.973 1.00 24.98 361 ALA A N 1
ATOM 2871 C CA . ALA A 1 361 ? -8.635 -13.671 36.133 1.00 24.98 361 ALA A CA 1
ATOM 2872 C C . ALA A 1 361 ? -7.158 -14.086 36.104 1.00 24.98 361 ALA A C 1
ATOM 2874 O O . ALA A 1 361 ? -6.841 -15.212 36.464 1.00 24.98 361 ALA A O 1
ATOM 2875 N N . ALA A 1 362 ? -6.275 -13.177 35.663 1.00 26.27 362 ALA A N 1
ATOM 2876 C CA . ALA A 1 362 ? -4.902 -12.988 36.164 1.00 26.27 362 ALA A CA 1
ATOM 2877 C C . ALA A 1 362 ? -4.027 -12.243 35.144 1.00 26.27 362 ALA A C 1
ATOM 2879 O O . ALA A 1 362 ? -3.293 -12.888 34.410 1.00 26.27 362 ALA A O 1
ATOM 2880 N N . ILE A 1 363 ? -4.017 -10.905 35.158 1.00 30.19 363 ILE A N 1
ATOM 2881 C CA . ILE A 1 363 ? -2.764 -10.142 34.995 1.00 30.19 363 ILE A CA 1
ATOM 2882 C C . ILE A 1 363 ? -2.867 -8.907 35.893 1.00 30.19 363 ILE A C 1
ATOM 2884 O O . ILE A 1 363 ? -3.432 -7.881 35.528 1.00 30.19 363 ILE A O 1
ATOM 2888 N N . GLY A 1 364 ? -2.337 -9.041 37.106 1.00 24.11 364 GLY A N 1
ATOM 2889 C CA . GLY A 1 364 ? -1.972 -7.903 37.932 1.00 24.11 364 GLY A CA 1
ATOM 2890 C C . GLY A 1 364 ? -0.613 -7.356 37.496 1.00 24.11 364 GLY A C 1
ATOM 2891 O O . GLY A 1 364 ? 0.321 -8.120 37.272 1.00 24.11 364 GLY A O 1
ATOM 2892 N N . GLY A 1 365 ? -0.522 -6.028 37.434 1.00 26.91 365 GLY A N 1
ATOM 2893 C CA . GLY A 1 365 ? 0.704 -5.268 37.663 1.00 26.91 365 GLY A CA 1
ATOM 2894 C C . GLY A 1 365 ? 1.737 -5.233 36.538 1.00 26.91 365 GLY A C 1
ATOM 2895 O O . GLY A 1 365 ? 2.754 -5.909 36.629 1.00 26.91 365 GLY A O 1
ATOM 2896 N N . VAL A 1 366 ? 1.578 -4.303 35.588 1.00 25.17 366 VAL A N 1
ATOM 2897 C CA . VAL A 1 366 ? 2.714 -3.546 35.032 1.00 25.17 366 VAL A CA 1
ATOM 2898 C C . VAL A 1 366 ? 2.295 -2.081 34.872 1.00 25.17 366 VAL A C 1
ATOM 2900 O O . VAL A 1 366 ? 1.200 -1.762 34.427 1.00 25.17 366 VAL A O 1
ATOM 2903 N N . SER A 1 367 ? 3.180 -1.206 35.332 1.00 24.38 367 SER A N 1
ATOM 2904 C CA . SER A 1 367 ? 3.034 0.225 35.592 1.00 24.38 367 SER A CA 1
ATOM 2905 C C . SER A 1 367 ? 2.553 1.097 34.426 1.00 24.38 367 SER A C 1
ATOM 2907 O O . SER A 1 367 ? 3.115 1.058 33.332 1.00 24.38 367 SER A O 1
ATOM 2909 N N . ASN A 1 368 ? 1.635 2.006 34.763 1.00 27.25 368 ASN A N 1
ATOM 2910 C CA . ASN A 1 368 ? 1.238 3.200 34.019 1.00 27.25 368 ASN A CA 1
ATOM 2911 C C . ASN A 1 368 ? 2.429 4.000 33.454 1.00 27.25 368 ASN A C 1
ATOM 2913 O O . ASN A 1 368 ? 3.270 4.505 34.201 1.00 27.25 368 ASN A O 1
ATOM 2917 N N . ARG A 1 369 ? 2.419 4.241 32.139 1.00 24.27 369 ARG A N 1
ATOM 2918 C CA . ARG A 1 369 ? 2.885 5.504 31.545 1.00 24.27 369 ARG A CA 1
ATOM 2919 C C . ARG A 1 369 ? 1.817 5.980 30.570 1.00 24.27 369 ARG A C 1
ATOM 2921 O O . ARG A 1 369 ? 1.672 5.420 29.489 1.00 24.27 369 ARG A O 1
ATOM 2928 N N . GLY A 1 370 ? 1.048 6.967 31.022 1.00 23.23 370 GLY A N 1
ATOM 2929 C CA . GLY A 1 370 ? -0.100 7.520 30.320 1.00 23.23 370 GLY A CA 1
ATOM 2930 C C . GLY A 1 370 ? 0.261 8.104 28.958 1.00 23.23 370 GLY A C 1
ATOM 2931 O O . GLY A 1 370 ? 1.234 8.846 28.816 1.00 23.23 370 GLY A O 1
ATOM 2932 N N . VAL A 1 371 ? -0.563 7.775 27.968 1.00 26.03 371 VAL A N 1
ATOM 2933 C CA . VAL A 1 371 ? -0.805 8.650 26.826 1.00 26.03 371 VAL A CA 1
ATOM 2934 C C . VAL A 1 371 ? -1.991 9.508 27.241 1.00 26.03 371 VAL A C 1
ATOM 2936 O O . VAL A 1 371 ? -3.115 9.025 27.334 1.00 26.03 371 VAL A O 1
ATOM 2939 N N . GLU A 1 372 ? -1.707 10.755 27.586 1.00 22.61 372 GLU A N 1
ATOM 2940 C CA . GLU A 1 372 ? -2.710 11.770 27.882 1.00 22.61 372 GLU A CA 1
ATOM 2941 C C . GLU A 1 372 ? -3.458 12.076 26.572 1.00 22.61 372 GLU A C 1
ATOM 2943 O O . GLU A 1 372 ? -2.908 12.681 25.648 1.00 22.61 372 GLU A O 1
ATOM 2948 N N . LEU A 1 373 ? -4.684 11.562 26.448 1.00 28.72 373 LEU A N 1
ATOM 2949 C CA . LEU A 1 373 ? -5.620 11.990 25.415 1.00 28.72 373 LEU A CA 1
ATOM 2950 C C . LEU A 1 373 ? -5.989 13.435 25.726 1.00 28.72 373 LEU A C 1
ATOM 2952 O O . LEU A 1 373 ? -6.535 13.723 26.788 1.00 28.72 373 LEU A O 1
ATOM 2956 N N . GLN A 1 374 ? -5.647 14.349 24.822 1.00 25.52 374 GLN A N 1
ATOM 2957 C CA . GLN A 1 374 ? -6.092 15.724 24.975 1.00 25.52 374 GLN A CA 1
ATOM 2958 C C . GLN A 1 374 ? -7.610 15.795 24.768 1.00 25.52 374 GLN A C 1
ATOM 2960 O O . GLN A 1 374 ? -8.115 15.145 23.846 1.00 25.52 374 GLN A O 1
ATOM 2965 N N . PRO A 1 375 ? -8.329 16.577 25.593 1.00 27.00 375 PRO A N 1
ATOM 2966 C CA . PRO A 1 375 ? -9.747 16.820 25.387 1.00 27.00 375 PRO A CA 1
ATOM 2967 C C . PRO A 1 375 ? -9.964 17.457 24.012 1.00 27.00 375 PRO A C 1
ATOM 2969 O O . PRO A 1 375 ? -9.124 18.217 23.518 1.00 27.00 375 PRO A O 1
ATOM 2972 N N . HIS A 1 376 ? -11.099 17.140 23.386 1.00 32.97 376 HIS A N 1
ATOM 2973 C CA . HIS A 1 376 ? -11.565 17.891 22.229 1.00 32.97 376 HIS A CA 1
ATOM 2974 C C . HIS A 1 376 ? -11.571 19.392 22.559 1.00 32.97 376 HIS A C 1
ATOM 2976 O O . HIS A 1 376 ? -11.926 19.763 23.680 1.00 32.97 376 HIS A O 1
ATOM 2982 N N . PRO A 1 377 ? -11.143 20.263 21.628 1.00 29.00 377 PRO A N 1
ATOM 2983 C CA . PRO A 1 377 ? -11.153 21.695 21.869 1.00 29.00 377 PRO A CA 1
ATOM 2984 C C . PRO A 1 377 ? -12.603 22.157 22.037 1.00 29.00 377 PRO A C 1
ATOM 2986 O O . PRO A 1 377 ? -13.343 22.279 21.064 1.00 29.00 377 PRO A O 1
ATOM 2989 N N . GLY A 1 378 ? -12.994 22.391 23.288 1.00 27.67 378 GLY A N 1
ATOM 2990 C CA . GLY A 1 378 ? -14.216 23.090 23.642 1.00 27.67 378 GLY A CA 1
ATOM 2991 C C . GLY A 1 378 ? -14.095 24.582 23.334 1.00 27.67 378 GLY A C 1
ATOM 2992 O O . GLY A 1 378 ? -13.079 25.209 23.638 1.00 27.67 378 GLY A O 1
ATOM 2993 N N . ASN A 1 379 ? -15.188 25.114 22.787 1.00 28.77 379 ASN A N 1
ATOM 2994 C CA . ASN A 1 379 ? -15.568 26.521 22.629 1.00 28.77 379 ASN A CA 1
ATOM 2995 C C . ASN A 1 379 ? -15.022 27.278 21.400 1.00 28.77 379 ASN A C 1
ATOM 2997 O O . ASN A 1 379 ? -14.087 28.074 21.484 1.00 28.77 379 ASN A O 1
ATOM 3001 N N . MET A 1 380 ? -15.744 27.147 20.279 1.00 27.19 380 MET A N 1
ATOM 3002 C CA . MET A 1 380 ? -16.236 28.324 19.545 1.00 27.19 380 MET A CA 1
ATOM 3003 C C . MET A 1 380 ? -17.744 28.450 19.795 1.00 27.19 380 MET A C 1
ATOM 3005 O O . MET A 1 380 ? -18.463 27.457 19.782 1.00 27.19 380 MET A O 1
ATOM 3009 N N . GLU A 1 381 ? -18.197 29.666 20.080 1.00 30.58 381 GLU A N 1
ATOM 3010 C CA . GLU A 1 381 ? -19.538 29.979 20.574 1.00 30.58 381 GLU A CA 1
ATOM 3011 C C . GLU A 1 381 ? -20.679 29.718 19.568 1.00 30.58 381 GLU A C 1
ATOM 3013 O O . GLU A 1 381 ? -20.646 30.148 18.416 1.00 30.58 381 GLU A O 1
ATOM 3018 N N . THR A 1 382 ? -21.722 29.076 20.110 1.00 32.72 382 THR A N 1
ATOM 3019 C CA . THR A 1 382 ? -23.164 29.183 19.817 1.00 32.72 382 THR A CA 1
ATOM 3020 C C . THR A 1 382 ? -23.653 28.894 18.394 1.00 32.72 382 THR A C 1
ATOM 3022 O O . THR A 1 382 ? -24.130 29.781 17.686 1.00 32.72 382 THR A O 1
ATOM 3025 N N . GLY A 1 383 ? -23.689 27.611 18.042 1.00 28.62 383 GLY A N 1
ATOM 3026 C CA . GLY A 1 383 ? -24.843 27.029 17.356 1.00 28.62 383 GLY A CA 1
ATOM 3027 C C . GLY A 1 383 ? -25.501 26.055 18.329 1.00 28.62 383 GLY A C 1
ATOM 3028 O O . GLY A 1 383 ? -24.797 25.267 18.949 1.00 28.62 383 GLY A O 1
ATOM 3029 N N . VAL A 1 384 ? -26.812 26.143 18.541 1.00 35.47 384 VAL A N 1
ATOM 3030 C CA . VAL A 1 384 ? -27.538 25.112 19.294 1.00 35.47 384 VAL A CA 1
ATOM 3031 C C . VAL A 1 384 ? -27.467 23.842 18.443 1.00 35.47 384 VAL A C 1
ATOM 3033 O O . VAL A 1 384 ? -28.160 23.753 17.436 1.00 35.47 384 VAL A O 1
ATOM 3036 N N . GLU A 1 385 ? -26.555 22.925 18.769 1.00 44.44 385 GLU A N 1
ATOM 3037 C CA . GLU A 1 385 ? -26.525 21.586 18.173 1.00 44.44 385 GLU A CA 1
ATOM 3038 C C . GLU A 1 385 ? -27.815 20.881 18.606 1.00 44.44 385 GLU A C 1
ATOM 3040 O O . GLU A 1 385 ? -28.060 20.715 19.801 1.00 44.44 385 GLU A O 1
ATOM 3045 N N . GLU A 1 386 ? -28.696 20.568 17.655 1.00 54.03 386 GLU A N 1
ATOM 3046 C CA . GLU A 1 386 ? -29.985 19.956 17.972 1.00 54.03 386 GLU A CA 1
ATOM 3047 C C . GLU A 1 386 ? -29.782 18.485 18.370 1.00 54.03 386 GLU A C 1
ATOM 3049 O O . GLU A 1 386 ? -29.224 17.680 17.622 1.00 54.03 386 GLU A O 1
ATOM 3054 N N . ASP A 1 387 ? -30.243 18.118 19.566 1.00 66.50 387 ASP A N 1
ATOM 3055 C CA . ASP A 1 387 ? -30.277 16.724 19.995 1.00 66.50 387 ASP A CA 1
ATOM 3056 C C . ASP A 1 387 ? -31.273 15.938 19.144 1.00 66.50 387 ASP A C 1
ATOM 3058 O O . ASP A 1 387 ? -32.440 16.321 18.980 1.00 66.50 387 ASP A O 1
ATOM 3062 N N . THR A 1 388 ? -30.870 14.759 18.669 1.00 77.19 388 THR A N 1
ATOM 3063 C CA . THR A 1 388 ? -31.852 13.851 18.085 1.00 77.19 388 THR A CA 1
ATOM 3064 C C . THR A 1 388 ? -32.780 13.301 19.173 1.00 77.19 388 THR A C 1
ATOM 3066 O O . THR A 1 388 ? -32.464 13.199 20.363 1.00 77.19 388 THR A O 1
ATOM 3069 N N . THR A 1 389 ? -33.947 12.814 18.751 1.00 80.00 389 THR A N 1
ATOM 3070 C CA . THR A 1 389 ? -34.871 12.117 19.663 1.00 80.00 389 THR A CA 1
ATOM 3071 C C . THR A 1 389 ? -34.355 10.749 20.136 1.00 80.00 389 THR A C 1
ATOM 3073 O O . THR A 1 389 ? -35.033 10.107 20.948 1.00 80.00 389 THR A O 1
ATOM 3076 N N . GLN A 1 390 ? -33.205 10.278 19.627 1.00 81.19 390 GLN A N 1
ATOM 3077 C CA . GLN A 1 390 ? -32.585 9.002 19.982 1.00 81.19 390 GLN A CA 1
ATOM 3078 C C . GLN A 1 390 ? -31.499 9.182 21.041 1.00 81.19 390 GLN A C 1
ATOM 3080 O O . GLN A 1 390 ? -30.743 10.144 21.027 1.00 81.19 390 GLN A O 1
ATOM 3085 N N . SER A 1 391 ? -31.412 8.212 21.946 1.00 87.19 391 SER A N 1
ATOM 3086 C CA . SER A 1 391 ? -30.346 8.129 22.945 1.00 87.19 391 SER A CA 1
ATOM 3087 C C . SER A 1 391 ? -29.709 6.751 22.936 1.00 87.19 391 SER A C 1
ATOM 3089 O O . SER A 1 391 ? -30.321 5.766 22.503 1.00 87.19 391 SER A O 1
ATOM 3091 N N . ILE A 1 392 ? -28.473 6.668 23.413 1.00 91.56 392 ILE A N 1
ATOM 3092 C CA . ILE A 1 392 ? -27.753 5.409 23.567 1.00 91.56 392 ILE A CA 1
ATOM 3093 C C . ILE A 1 392 ? -27.263 5.246 25.005 1.00 91.56 392 ILE A C 1
ATOM 3095 O O . ILE A 1 392 ? -26.846 6.207 25.635 1.00 91.56 392 ILE A O 1
ATOM 3099 N N . LYS A 1 393 ? -27.343 4.020 25.528 1.00 96.12 393 LYS A N 1
ATOM 3100 C CA . LYS A 1 393 ? -26.930 3.659 26.887 1.00 96.12 393 LYS A CA 1
ATOM 3101 C C . LYS A 1 393 ? -25.893 2.534 26.871 1.00 96.12 393 LYS A C 1
ATOM 3103 O O . LYS A 1 393 ? -26.044 1.562 26.123 1.00 96.12 393 LYS A O 1
ATOM 3108 N N . ALA A 1 394 ? -24.868 2.661 27.706 1.00 95.12 394 ALA A N 1
ATOM 3109 C CA . ALA A 1 394 ? -23.749 1.741 27.835 1.00 95.12 394 ALA A CA 1
ATOM 3110 C C . ALA A 1 394 ? -23.951 0.761 28.995 1.00 95.12 394 ALA A C 1
ATOM 3112 O O . ALA A 1 394 ? -24.033 1.157 30.151 1.00 95.12 394 ALA A O 1
ATOM 3113 N N . VAL A 1 395 ? -23.931 -0.536 28.705 1.00 95.38 395 VAL A N 1
ATOM 3114 C CA . VAL A 1 395 ? -23.726 -1.589 29.701 1.00 95.38 395 VAL A CA 1
ATOM 3115 C C . VAL A 1 395 ? -22.225 -1.841 29.799 1.00 95.38 395 VAL A C 1
ATOM 3117 O O . VAL A 1 395 ? -21.668 -2.671 29.080 1.00 95.38 395 VAL A O 1
ATOM 3120 N N . MET A 1 396 ? -21.556 -1.075 30.662 1.00 90.12 396 MET A N 1
ATOM 3121 C CA . MET A 1 396 ? -20.132 -1.265 30.936 1.00 90.12 396 MET A CA 1
ATOM 3122 C C . MET A 1 396 ? -19.951 -2.281 32.053 1.00 90.12 396 MET A C 1
ATOM 3124 O O . MET A 1 396 ? -20.345 -2.009 33.187 1.00 90.12 396 MET A O 1
ATOM 3128 N N . HIS A 1 397 ? -19.370 -3.443 31.749 1.00 81.62 397 HIS A N 1
ATOM 3129 C CA . HIS A 1 397 ? -19.260 -4.532 32.719 1.00 81.62 397 HIS A CA 1
ATOM 3130 C C . HIS A 1 397 ? -17.870 -5.183 32.767 1.00 81.62 397 HIS A C 1
ATOM 3132 O O . HIS A 1 397 ? -17.178 -5.317 31.759 1.00 81.62 397 HIS A O 1
ATOM 3138 N N . GLN A 1 398 ? -17.452 -5.578 33.972 1.00 66.88 398 GLN A N 1
ATOM 3139 C CA . GLN A 1 398 ? -16.203 -6.293 34.246 1.00 66.88 398 GLN A CA 1
ATOM 3140 C C . GLN A 1 398 ? -16.386 -7.184 35.479 1.00 66.88 398 GLN A C 1
ATOM 3142 O O . GLN A 1 398 ? -16.955 -6.751 36.479 1.00 66.88 398 GLN A O 1
ATOM 3147 N N . ASN A 1 399 ? -15.909 -8.432 35.413 1.00 65.56 399 ASN A N 1
ATOM 3148 C CA . ASN A 1 399 ? -16.001 -9.419 36.502 1.00 65.56 399 ASN A CA 1
ATOM 3149 C C . ASN A 1 399 ? -17.432 -9.570 37.062 1.00 65.56 399 ASN A C 1
ATOM 3151 O O . ASN A 1 399 ? -17.646 -9.535 38.273 1.00 65.56 399 ASN A O 1
ATOM 3155 N N . GLY A 1 400 ? -18.425 -9.634 36.167 1.00 72.19 400 GLY A N 1
ATOM 3156 C CA . GLY A 1 400 ? -19.840 -9.774 36.527 1.00 72.19 400 GLY A CA 1
ATOM 3157 C C . GLY A 1 400 ? -20.483 -8.540 37.171 1.00 72.19 400 GLY A C 1
ATOM 3158 O O . GLY A 1 400 ? -21.646 -8.612 37.562 1.00 72.19 400 GLY A O 1
ATOM 3159 N N . LYS A 1 401 ? -19.766 -7.412 37.280 1.00 83.06 401 LYS A N 1
ATOM 3160 C CA . LYS A 1 401 ? -20.287 -6.144 37.805 1.00 83.06 401 LYS A CA 1
ATOM 3161 C C . LYS A 1 401 ? -20.457 -5.109 36.702 1.00 83.06 401 LYS A C 1
ATOM 3163 O O . LYS A 1 401 ? -19.612 -5.019 35.816 1.00 83.06 401 LYS A O 1
ATOM 3168 N N . VAL A 1 402 ? -21.518 -4.315 36.784 1.00 92.38 402 VAL A N 1
ATOM 3169 C CA . VAL A 1 402 ? -21.873 -3.254 35.833 1.00 92.38 402 VAL A CA 1
ATOM 3170 C C . VAL A 1 402 ? -21.706 -1.893 36.498 1.00 92.38 402 VAL A C 1
ATOM 3172 O O . VAL A 1 402 ? -22.079 -1.739 37.663 1.00 92.38 402 VAL A O 1
ATOM 3175 N N . LEU A 1 403 ? -21.161 -0.919 35.767 1.00 94.00 403 LEU A N 1
ATOM 3176 C CA . LEU A 1 403 ? -21.142 0.479 36.196 1.00 94.00 403 LEU A CA 1
ATOM 3177 C C . LEU A 1 403 ? -22.541 1.088 36.064 1.00 94.00 403 LEU A C 1
ATOM 3179 O O . LEU A 1 403 ? -23.119 1.101 34.977 1.00 94.00 403 LEU A O 1
ATOM 3183 N N . LEU A 1 404 ? -23.042 1.626 37.169 1.00 94.75 404 LEU A N 1
ATOM 3184 C CA . LEU A 1 404 ? -24.272 2.401 37.234 1.00 94.75 404 LEU A CA 1
ATOM 3185 C C . LEU A 1 404 ? -23.990 3.792 37.795 1.00 94.75 404 LEU A C 1
ATOM 3187 O O . LEU A 1 404 ? -23.154 3.943 38.691 1.00 94.75 404 LEU A O 1
ATOM 3191 N N . LEU A 1 405 ? -24.723 4.779 37.288 1.00 93.19 405 LEU A N 1
ATOM 3192 C CA . LEU A 1 405 ? -24.679 6.171 37.730 1.00 93.19 405 LEU A CA 1
ATOM 3193 C C . LEU A 1 405 ? -25.989 6.540 38.423 1.00 93.19 405 LEU A C 1
ATOM 3195 O O . LEU A 1 405 ? -27.037 5.945 38.159 1.00 93.19 405 LEU A O 1
ATOM 3199 N N . LYS A 1 406 ? -25.941 7.529 39.311 1.00 88.25 406 LYS A N 1
ATOM 3200 C CA . LYS A 1 406 ? -27.120 8.066 39.988 1.00 88.25 406 LYS A CA 1
ATOM 3201 C C . LYS A 1 406 ? -27.156 9.585 39.825 1.00 88.25 406 LYS A C 1
ATOM 3203 O O . LYS A 1 406 ? -26.160 10.258 40.075 1.00 88.25 406 LYS A O 1
ATOM 3208 N N . CYS A 1 407 ? -28.284 10.116 39.355 1.00 76.81 407 CYS A N 1
ATOM 3209 C CA . CYS A 1 407 ? -28.440 11.551 39.097 1.00 76.81 407 CYS A CA 1
ATOM 3210 C C . CYS A 1 407 ? -28.702 12.347 40.388 1.00 76.81 407 CYS A C 1
ATOM 3212 O O . CYS A 1 407 ? -29.425 11.876 41.269 1.00 76.81 407 CYS A O 1
ATOM 3214 N N . ASN A 1 408 ? -28.189 13.584 40.431 1.00 60.88 408 ASN A N 1
ATOM 3215 C CA . ASN A 1 408 ? -28.187 14.488 41.595 1.00 60.88 408 ASN A CA 1
ATOM 3216 C C . ASN A 1 408 ? -29.575 14.838 42.173 1.00 60.88 408 ASN A C 1
ATOM 3218 O O . ASN A 1 408 ? -29.690 15.121 43.364 1.00 60.88 408 ASN A O 1
ATOM 3222 N N . GLU A 1 409 ? -30.642 14.822 41.367 1.00 58.28 409 GLU A N 1
ATOM 3223 C CA . GLU A 1 409 ? -31.906 15.472 41.758 1.00 58.28 409 GLU A CA 1
ATOM 3224 C C . GLU A 1 409 ? -33.155 14.587 41.695 1.00 58.28 409 GLU A C 1
ATOM 3226 O O . GLU A 1 409 ? -34.261 15.083 41.920 1.00 58.28 409 GLU A O 1
ATOM 3231 N N . ASP A 1 410 ? -33.032 13.281 41.421 1.00 54.53 410 ASP A N 1
ATOM 3232 C CA . ASP A 1 410 ? -34.213 12.526 41.006 1.00 54.53 410 ASP A CA 1
ATOM 3233 C C . ASP A 1 410 ? -34.484 11.179 41.680 1.00 54.53 410 ASP A C 1
ATOM 3235 O O . ASP A 1 410 ? -33.618 10.328 41.880 1.00 54.53 410 ASP A O 1
ATOM 3239 N N . LYS A 1 411 ? -35.778 10.928 41.920 1.00 55.50 411 LYS A N 1
ATOM 3240 C CA . LYS A 1 411 ? -36.336 9.646 42.391 1.00 55.50 411 LYS A CA 1
ATOM 3241 C C . LYS A 1 411 ? -36.269 8.541 41.317 1.00 55.50 411 LYS A C 1
ATOM 3243 O O . LYS A 1 411 ? -36.905 7.501 41.478 1.00 55.50 411 LYS A O 1
ATOM 3248 N N . ARG A 1 412 ? -35.544 8.769 40.210 1.00 65.31 412 ARG A N 1
ATOM 3249 C CA . ARG A 1 412 ? -35.449 7.886 39.031 1.00 65.31 412 ARG A CA 1
ATOM 3250 C C . ARG A 1 412 ? -34.575 6.650 39.258 1.00 65.31 412 ARG A C 1
ATOM 3252 O O . ARG A 1 412 ? -34.686 5.702 38.485 1.00 65.31 412 ARG A O 1
ATOM 3259 N N . GLY A 1 413 ? -33.783 6.634 40.330 1.00 82.81 413 GLY A N 1
ATOM 3260 C CA . GLY A 1 413 ? -32.937 5.498 40.684 1.00 82.81 413 GLY A CA 1
ATOM 3261 C C . GLY A 1 413 ? -31.623 5.463 39.899 1.00 82.81 413 GLY A C 1
ATOM 3262 O O . GLY A 1 413 ? -31.106 6.511 39.523 1.00 82.81 413 GLY A O 1
ATOM 3263 N N . TRP A 1 414 ? -31.071 4.268 39.707 1.00 91.31 414 TRP A N 1
ATOM 3264 C CA . TRP A 1 414 ? -29.819 4.043 38.984 1.00 91.31 414 TRP A CA 1
ATOM 3265 C C . TRP A 1 414 ? -30.035 4.038 37.464 1.00 91.31 414 TRP A C 1
ATOM 3267 O O . TRP A 1 414 ? -31.026 3.489 36.974 1.00 91.31 414 TRP A O 1
ATOM 3277 N N . ASP A 1 415 ? -29.082 4.599 36.724 1.00 92.69 415 ASP A N 1
ATOM 3278 C CA . ASP A 1 415 ? -29.052 4.655 35.260 1.00 92.69 415 ASP A CA 1
ATOM 3279 C C . ASP A 1 415 ? -27.749 4.040 34.712 1.00 92.69 415 ASP A C 1
ATOM 3281 O O . ASP A 1 415 ? -26.757 3.858 35.424 1.00 92.69 415 ASP A O 1
ATOM 3285 N N . LEU A 1 416 ? -27.775 3.690 33.430 1.00 94.81 416 LEU A N 1
ATOM 3286 C CA . LEU A 1 416 ? -26.602 3.352 32.638 1.00 94.81 416 LEU A CA 1
ATOM 3287 C C . LEU A 1 416 ? -25.960 4.645 32.106 1.00 94.81 416 LEU A C 1
ATOM 3289 O O . LEU A 1 416 ? -26.706 5.560 31.734 1.00 94.81 416 LEU A O 1
ATOM 3293 N N . PRO A 1 417 ? -24.622 4.705 31.978 1.00 94.75 417 PRO A N 1
ATOM 3294 C CA . PRO A 1 417 ? -23.970 5.812 31.293 1.00 94.75 417 PRO A CA 1
ATOM 3295 C C . PRO A 1 417 ? -24.499 5.994 29.864 1.00 94.75 417 PRO A C 1
ATOM 3297 O O . PRO A 1 417 ? -24.767 5.004 29.172 1.00 94.75 417 PRO A O 1
ATOM 3300 N N . GLY A 1 418 ? -24.642 7.231 29.402 1.00 92.81 418 GLY A N 1
ATOM 3301 C CA . GLY A 1 418 ? -25.014 7.568 28.031 1.00 92.81 418 GLY A CA 1
ATOM 3302 C C . GLY A 1 418 ? -26.150 8.585 27.918 1.00 92.81 418 GLY A C 1
ATOM 3303 O O . GLY A 1 418 ? -27.039 8.647 28.767 1.00 92.81 418 GLY A O 1
ATOM 3304 N N . GLY A 1 419 ? -26.211 9.276 26.783 1.00 90.62 419 GLY A N 1
ATOM 3305 C CA . GLY A 1 419 ? -27.169 10.353 26.549 1.00 90.62 419 GLY A CA 1
ATOM 3306 C C . GLY A 1 419 ? -27.713 10.395 25.126 1.00 90.62 419 GLY A C 1
ATOM 3307 O O . GLY A 1 419 ? -27.905 9.360 24.468 1.00 90.62 419 GLY A O 1
ATOM 3308 N N . HIS A 1 420 ? -28.064 11.600 24.687 1.00 90.44 420 HIS A N 1
ATOM 3309 C CA . HIS A 1 420 ? -28.647 11.851 23.374 1.00 90.44 420 HIS A CA 1
ATOM 3310 C C . HIS A 1 420 ? -27.598 11.725 22.267 1.00 90.44 420 HIS A C 1
ATOM 3312 O O . HIS A 1 420 ? -26.418 11.996 22.454 1.00 90.44 420 HIS A O 1
ATOM 3318 N N . ILE A 1 421 ? -28.041 11.260 21.100 1.00 83.56 421 ILE A N 1
ATOM 3319 C CA . ILE A 1 421 ? -27.212 11.246 19.894 1.00 83.56 421 ILE A CA 1
ATOM 3320 C C . ILE A 1 421 ? -27.391 12.608 19.220 1.00 83.56 421 ILE A C 1
ATOM 3322 O O . ILE A 1 421 ? -28.536 12.994 18.967 1.00 83.56 421 ILE A O 1
ATOM 3326 N N . LYS A 1 422 ? -26.299 13.305 18.913 1.00 80.75 422 LYS A N 1
ATOM 3327 C CA . LYS A 1 422 ? -26.302 14.555 18.132 1.00 80.75 422 LYS A CA 1
ATOM 3328 C C . LYS A 1 422 ? -26.471 14.290 16.631 1.00 80.75 422 LYS A C 1
ATOM 3330 O O . LYS A 1 422 ? -26.239 13.176 16.162 1.00 80.75 422 LYS A O 1
ATOM 3335 N N . GLU A 1 423 ? -26.900 15.289 15.856 1.00 67.12 423 GLU A N 1
ATOM 3336 C CA . GLU A 1 423 ? -27.157 15.112 14.412 1.00 67.12 423 GLU A CA 1
ATOM 3337 C C . GLU A 1 423 ? -25.917 14.717 13.588 1.00 67.12 423 GLU A C 1
ATOM 3339 O O . GLU A 1 423 ? -26.050 14.075 12.543 1.00 67.12 423 GLU A O 1
ATOM 3344 N N . ASP A 1 424 ? -24.717 15.076 14.043 1.00 79.69 424 ASP A N 1
ATOM 3345 C CA . ASP A 1 424 ? -23.449 14.904 13.331 1.00 79.69 424 ASP A CA 1
ATOM 3346 C C . ASP A 1 424 ? -22.631 13.678 13.779 1.00 79.69 424 ASP A C 1
ATOM 3348 O O . ASP A 1 424 ? -21.552 13.417 13.239 1.00 79.69 424 ASP A O 1
ATOM 3352 N N . GLU A 1 425 ? -23.154 12.872 14.706 1.00 59.66 425 GLU A N 1
ATOM 3353 C CA . GLU A 1 425 ? -22.468 11.698 15.244 1.00 59.66 425 GLU A CA 1
ATOM 3354 C C . GLU A 1 425 ? -23.286 10.404 15.086 1.00 59.66 425 GLU A C 1
ATOM 3356 O O . GLU A 1 425 ? -24.517 10.378 15.092 1.00 59.66 425 GLU A O 1
ATOM 3361 N N . ASN A 1 426 ? -22.600 9.267 14.953 1.00 78.19 426 ASN A N 1
ATOM 3362 C CA . ASN A 1 426 ? -23.259 7.963 14.991 1.00 78.19 426 ASN A CA 1
ATOM 3363 C C . ASN A 1 426 ? -23.459 7.472 16.434 1.00 78.19 426 ASN A C 1
ATOM 3365 O O . ASN A 1 426 ? -22.793 7.923 17.363 1.00 78.19 426 ASN A O 1
ATOM 3369 N N . SER A 1 427 ? -24.322 6.470 16.632 1.00 75.00 427 SER A N 1
ATOM 3370 C CA . SER A 1 427 ? -24.667 5.994 17.978 1.00 75.00 427 SER A CA 1
ATOM 3371 C C . SER A 1 427 ? -23.453 5.545 18.807 1.00 75.00 427 SER A C 1
ATOM 3373 O O . SER A 1 427 ? -23.441 5.747 20.011 1.00 75.00 427 SER A O 1
ATOM 3375 N N . LEU A 1 428 ? -22.409 4.963 18.204 1.00 73.75 428 LEU A N 1
ATOM 3376 C CA . LEU A 1 428 ? -21.202 4.564 18.944 1.00 73.75 428 LEU A CA 1
ATOM 3377 C C . LEU A 1 428 ? -20.221 5.722 19.179 1.00 73.75 428 LEU A C 1
ATOM 3379 O O . LEU A 1 428 ? -19.353 5.599 20.042 1.00 73.75 428 LEU A O 1
ATOM 3383 N N . GLN A 1 429 ? -20.303 6.808 18.409 1.00 68.56 429 GLN A N 1
ATOM 3384 C CA . GLN A 1 429 ? -19.591 8.054 18.704 1.00 68.56 429 GLN A CA 1
ATOM 3385 C C . GLN A 1 429 ? -20.250 8.755 19.891 1.00 68.56 429 GLN A C 1
ATOM 3387 O O . GLN A 1 429 ? -19.555 8.986 20.878 1.00 68.56 429 GLN A O 1
ATOM 3392 N N . ALA A 1 430 ? -21.579 8.913 19.855 1.00 75.12 430 ALA A N 1
ATOM 3393 C CA . ALA A 1 430 ? -22.373 9.418 20.975 1.00 75.12 430 ALA A CA 1
ATOM 3394 C C . ALA A 1 430 ? -22.071 8.643 22.260 1.00 75.12 430 ALA A C 1
ATOM 3396 O O . ALA A 1 430 ? -21.708 9.221 23.271 1.00 75.12 430 ALA A O 1
ATOM 3397 N N . LEU A 1 431 ? -22.092 7.307 22.202 1.00 87.44 431 LEU A N 1
ATOM 3398 C CA . LEU A 1 431 ? -21.791 6.464 23.361 1.00 87.44 431 LEU A CA 1
ATOM 3399 C C . LEU A 1 431 ? -20.405 6.725 23.958 1.00 87.44 431 LEU A C 1
ATOM 3401 O O . LEU A 1 431 ? -20.256 6.736 25.172 1.00 87.44 431 LEU A O 1
ATOM 3405 N N . ARG A 1 432 ? -19.379 6.879 23.113 1.00 84.19 432 ARG A N 1
ATOM 3406 C CA . ARG A 1 432 ? -18.008 7.119 23.582 1.00 84.19 432 ARG A CA 1
ATOM 3407 C C . ARG A 1 432 ? -17.866 8.509 24.188 1.00 84.19 432 ARG A C 1
ATOM 3409 O O . ARG A 1 432 ? -17.200 8.629 25.209 1.00 84.19 432 ARG A O 1
ATOM 3416 N N . ARG A 1 433 ? -18.479 9.513 23.556 1.00 91.56 433 ARG A N 1
ATOM 3417 C CA . ARG A 1 433 ? -18.518 10.893 24.041 1.00 91.56 433 ARG A CA 1
ATOM 3418 C C . ARG A 1 433 ? -19.218 10.960 25.398 1.00 91.56 433 ARG A C 1
ATOM 3420 O O . ARG A 1 433 ? -18.585 11.345 26.368 1.00 91.56 433 ARG A O 1
ATOM 3427 N N . GLU A 1 434 ? -20.452 10.475 25.476 1.00 92.12 434 GLU A N 1
ATOM 3428 C CA . GLU A 1 434 ? -21.286 10.512 26.682 1.00 92.12 434 GLU A CA 1
ATOM 3429 C C . GLU A 1 434 ? -20.659 9.739 27.850 1.00 92.12 434 GLU A C 1
ATOM 3431 O O . GLU A 1 434 ? -20.558 10.257 28.954 1.00 92.12 434 GLU A O 1
ATOM 3436 N N . VAL A 1 435 ? -20.143 8.522 27.615 1.00 87.38 435 VAL A N 1
ATOM 3437 C CA . VAL A 1 435 ? -19.447 7.760 28.670 1.00 87.38 435 VAL A CA 1
ATOM 3438 C C . VAL A 1 435 ? -18.247 8.543 29.205 1.00 87.38 435 VAL A C 1
ATOM 3440 O O . VAL A 1 435 ? -18.017 8.566 30.414 1.00 87.38 435 VAL A O 1
ATOM 3443 N N . PHE A 1 436 ? -17.476 9.177 28.322 1.00 85.31 436 PHE A N 1
ATOM 3444 C CA . PHE A 1 436 ? -16.316 9.960 28.728 1.00 85.31 436 PHE A CA 1
ATOM 3445 C C . PHE A 1 436 ? -16.717 11.237 29.477 1.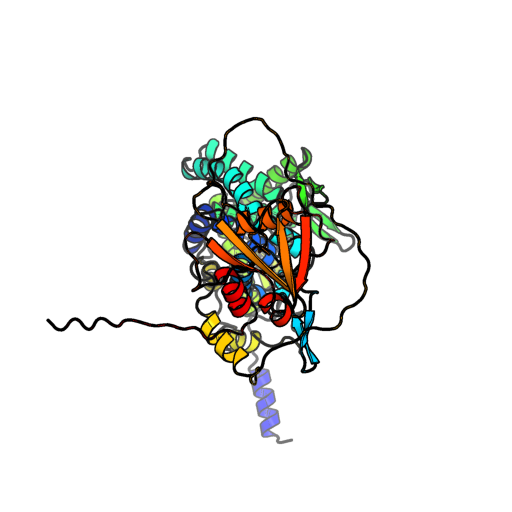00 85.31 436 PHE A C 1
ATOM 3447 O O . PHE A 1 436 ? -16.114 11.539 30.502 1.00 85.31 436 PHE A O 1
ATOM 3454 N N . GLU A 1 437 ? -17.743 11.949 29.012 1.00 84.00 437 GLU A N 1
ATOM 3455 C CA . GLU A 1 437 ? -18.266 13.166 29.643 1.00 84.00 437 GLU A CA 1
ATOM 3456 C C . GLU A 1 437 ? -18.858 12.883 31.033 1.00 84.00 437 GLU A C 1
ATOM 3458 O O . GLU A 1 437 ? -18.558 13.606 31.979 1.00 84.00 437 GLU A O 1
ATOM 3463 N N . GLU A 1 438 ? -19.635 11.807 31.187 1.00 89.56 438 GLU A N 1
ATOM 3464 C CA . GLU A 1 438 ? -20.318 11.472 32.443 1.00 89.56 438 GLU A CA 1
ATOM 3465 C C . GLU A 1 438 ? -19.420 10.793 33.484 1.00 89.56 438 GLU A C 1
ATOM 3467 O O . GLU A 1 438 ? -19.713 10.865 34.678 1.00 89.56 438 GLU A O 1
ATOM 3472 N N . THR A 1 439 ? -18.373 10.077 33.053 1.00 84.31 439 THR A N 1
ATOM 3473 C CA . THR A 1 439 ? -17.609 9.178 33.943 1.00 84.31 439 THR A CA 1
ATOM 3474 C C . THR A 1 439 ? -16.095 9.346 33.882 1.00 84.31 439 THR A C 1
ATOM 3476 O O . THR A 1 439 ? -15.387 8.727 34.680 1.00 84.31 439 THR A O 1
ATOM 3479 N N . GLY A 1 440 ? -15.567 10.108 32.921 1.00 80.12 440 GLY A N 1
ATOM 3480 C CA . GLY A 1 440 ? -14.131 10.192 32.636 1.00 80.12 440 GLY A CA 1
ATOM 3481 C C . GLY A 1 440 ? -13.518 8.893 32.092 1.00 80.12 440 GLY A C 1
ATOM 3482 O O . GLY A 1 440 ? -12.317 8.841 31.818 1.00 80.12 440 GLY A O 1
ATOM 3483 N N . LEU A 1 441 ? -14.312 7.828 31.929 1.00 75.38 441 LEU A N 1
ATOM 3484 C CA . LEU A 1 441 ? -13.849 6.526 31.465 1.00 75.38 441 LEU A CA 1
ATOM 3485 C C . LEU A 1 441 ? -13.933 6.401 29.947 1.00 75.38 441 LEU A C 1
ATOM 3487 O O . LEU A 1 441 ? -14.732 7.039 29.269 1.00 75.38 441 LEU A O 1
ATOM 3491 N N . GLN A 1 442 ? -13.133 5.487 29.409 1.00 70.69 442 GLN A N 1
ATOM 3492 C CA . GLN A 1 442 ? -13.259 5.049 28.024 1.00 70.69 442 GLN A CA 1
ATOM 3493 C C . GLN A 1 442 ? -13.990 3.713 27.960 1.00 70.69 442 GLN A C 1
ATOM 3495 O O . GLN A 1 442 ? -13.625 2.762 28.657 1.00 70.69 442 GLN A O 1
ATOM 3500 N N . ILE A 1 443 ? -14.983 3.621 27.076 1.00 75.69 443 ILE A N 1
ATOM 3501 C CA . ILE A 1 443 ? -15.627 2.354 26.734 1.00 75.69 443 ILE A CA 1
ATOM 3502 C C . ILE A 1 443 ? -14.843 1.625 25.637 1.00 75.69 443 ILE A C 1
ATOM 3504 O O . ILE A 1 443 ? -14.613 2.146 24.543 1.00 75.69 443 ILE A O 1
ATOM 3508 N N . ILE A 1 444 ? -14.440 0.390 25.925 1.00 67.12 444 ILE A N 1
ATOM 3509 C CA . ILE A 1 444 ? -13.632 -0.451 25.038 1.00 67.12 444 ILE A CA 1
ATOM 3510 C C . ILE A 1 444 ? -14.510 -1.499 24.368 1.00 67.12 444 ILE A C 1
ATOM 3512 O O . ILE A 1 444 ? -15.335 -2.140 25.014 1.00 67.12 444 ILE A O 1
ATOM 3516 N N . ASN A 1 445 ? -14.291 -1.717 23.070 1.00 59.91 445 ASN A N 1
ATOM 3517 C CA . ASN A 1 445 ? -15.056 -2.663 22.253 1.00 59.91 445 ASN A CA 1
ATOM 3518 C C . ASN A 1 445 ? -16.590 -2.487 22.351 1.00 59.91 445 ASN A C 1
ATOM 3520 O O . ASN A 1 445 ? -17.277 -3.498 22.514 1.00 59.91 445 ASN A O 1
ATOM 3524 N N . PRO A 1 446 ? -17.147 -1.261 22.252 1.00 78.19 446 PRO A N 1
ATOM 3525 C CA . PRO A 1 446 ? -18.586 -1.080 22.369 1.00 78.19 446 PRO A CA 1
ATOM 3526 C C . PRO A 1 446 ? -19.320 -1.807 21.232 1.00 78.19 446 PRO A C 1
ATOM 3528 O O . PRO A 1 446 ? -18.997 -1.624 20.055 1.00 78.19 446 PRO A O 1
ATOM 3531 N N . LYS A 1 447 ? -20.318 -2.622 21.572 1.00 76.88 447 LYS A N 1
ATOM 3532 C CA . LYS A 1 447 ? -21.161 -3.359 20.622 1.00 76.88 447 LYS A CA 1
ATOM 3533 C C . LYS A 1 447 ? -22.620 -3.071 20.898 1.00 76.88 447 LYS A C 1
ATOM 3535 O O . LYS A 1 447 ? -23.076 -3.227 22.023 1.00 76.88 447 LYS A O 1
ATOM 3540 N N . ILE A 1 448 ? -23.375 -2.710 19.865 1.00 81.75 448 ILE A N 1
ATOM 3541 C CA . ILE A 1 448 ? -24.826 -2.563 19.995 1.00 81.75 448 ILE A CA 1
ATOM 3542 C C . ILE A 1 448 ? -25.438 -3.929 20.326 1.00 81.75 448 ILE A C 1
ATOM 3544 O O . ILE A 1 448 ? -25.176 -4.919 19.642 1.00 81.75 448 ILE A O 1
ATOM 3548 N N . ILE A 1 449 ? -26.297 -3.968 21.344 1.00 81.44 449 ILE A N 1
ATOM 3549 C CA . ILE A 1 449 ? -27.090 -5.145 21.697 1.00 81.44 449 ILE A CA 1
ATOM 3550 C C . ILE A 1 449 ? -28.194 -5.287 20.643 1.00 81.44 449 ILE A C 1
ATOM 3552 O O . ILE A 1 449 ? -29.275 -4.698 20.724 1.00 81.44 449 ILE A O 1
ATOM 3556 N N . HIS A 1 450 ? -27.891 -6.025 19.577 1.00 65.94 450 HIS A N 1
ATOM 3557 C CA . HIS A 1 450 ? -28.814 -6.226 18.466 1.00 65.94 450 HIS A CA 1
ATOM 3558 C C . HIS A 1 450 ? -30.045 -7.032 18.904 1.00 65.94 450 HIS A C 1
ATOM 3560 O O . HIS A 1 450 ? -29.943 -8.008 19.637 1.00 65.94 450 HIS A O 1
ATOM 3566 N N . GLY A 1 451 ? -31.230 -6.629 18.432 1.00 64.81 451 GLY A N 1
ATOM 3567 C CA . GLY A 1 451 ? -32.497 -7.286 18.783 1.00 64.81 451 GLY A CA 1
ATOM 3568 C C . GLY A 1 451 ? -33.191 -6.722 20.026 1.00 64.81 451 GLY A C 1
ATOM 3569 O O . GLY A 1 451 ? -34.318 -7.126 20.311 1.00 64.81 451 GLY A O 1
ATOM 3570 N N . TYR A 1 452 ? -32.590 -5.742 20.711 1.00 73.94 452 TYR A N 1
ATOM 3571 C CA . TYR A 1 452 ? -33.211 -5.062 21.843 1.00 73.94 452 TYR A CA 1
ATOM 3572 C C . TYR A 1 452 ? -33.101 -3.533 21.745 1.00 73.94 452 TYR A C 1
ATOM 3574 O O . TYR A 1 452 ? -32.022 -2.953 21.694 1.00 73.94 452 TYR A O 1
ATOM 3582 N N . ARG A 1 453 ? -34.260 -2.869 21.709 1.00 76.12 453 ARG A N 1
ATOM 3583 C CA . ARG A 1 453 ? -34.419 -1.408 21.724 1.00 76.12 453 ARG A CA 1
ATOM 3584 C C . ARG A 1 453 ? -35.609 -1.087 22.619 1.00 76.12 453 ARG A C 1
ATOM 3586 O O . ARG A 1 453 ? -36.622 -1.782 22.553 1.00 76.12 453 ARG A O 1
ATOM 3593 N N . HIS A 1 454 ? -35.517 -0.031 23.422 1.00 82.88 454 HIS A N 1
ATOM 3594 C CA . HIS A 1 454 ? -36.635 0.412 24.254 1.00 82.88 454 HIS A CA 1
ATOM 3595 C C . HIS A 1 454 ? -37.002 1.859 23.925 1.00 82.88 454 HIS A C 1
ATOM 3597 O O . HIS A 1 454 ? -36.272 2.787 24.269 1.00 82.88 454 HIS A O 1
ATOM 3603 N N . LYS A 1 455 ? -38.154 2.065 23.270 1.00 88.50 455 LYS A N 1
ATOM 3604 C CA . LYS A 1 455 ? -38.562 3.374 22.726 1.00 88.50 455 LYS A CA 1
ATOM 3605 C C . LYS A 1 455 ? -37.455 3.925 21.808 1.00 88.50 455 LYS A C 1
ATOM 3607 O O . LYS A 1 455 ? -37.039 3.231 20.882 1.00 88.50 455 LYS A O 1
ATOM 3612 N N . ASN A 1 456 ? -36.939 5.117 22.098 1.00 84.06 456 ASN A N 1
ATOM 3613 C CA . ASN A 1 456 ? -35.855 5.742 21.341 1.00 84.06 456 ASN A CA 1
ATOM 3614 C C . ASN A 1 456 ? -34.454 5.421 21.896 1.00 84.06 456 ASN A C 1
ATOM 3616 O O . ASN A 1 456 ? -33.481 6.008 21.434 1.00 84.06 456 ASN A O 1
ATOM 3620 N N . LYS A 1 457 ? -34.345 4.508 22.873 1.00 88.44 457 LYS A N 1
ATOM 3621 C CA . LYS A 1 457 ? -33.074 4.125 23.499 1.00 88.44 457 LYS A CA 1
ATOM 3622 C C . LYS A 1 457 ? -32.452 2.912 22.820 1.00 88.44 457 LYS A C 1
ATOM 3624 O O . LYS A 1 457 ? -33.082 1.851 22.739 1.00 88.44 457 LYS A O 1
ATOM 3629 N N . ILE A 1 458 ? -31.213 3.075 22.377 1.00 88.94 458 ILE A N 1
ATOM 3630 C CA . ILE A 1 458 ? -30.316 2.020 21.905 1.00 88.94 458 ILE A CA 1
ATOM 3631 C C . ILE A 1 458 ? -29.446 1.575 23.086 1.00 88.94 458 ILE A C 1
ATOM 3633 O O . ILE A 1 458 ? -29.073 2.394 23.920 1.00 88.94 458 ILE A O 1
ATOM 3637 N N . PHE A 1 459 ? -29.120 0.287 23.161 1.00 89.75 459 PHE A N 1
ATOM 3638 C CA . PHE A 1 459 ? -28.222 -0.247 24.184 1.00 89.75 459 PHE A CA 1
ATOM 3639 C C . PHE A 1 459 ? -26.977 -0.830 23.536 1.00 89.75 459 PHE A C 1
ATOM 3641 O O . PHE A 1 459 ? -27.065 -1.464 22.481 1.00 89.75 459 PHE A O 1
ATOM 3648 N N . ALA A 1 460 ? -25.831 -0.627 24.169 1.00 83.81 460 ALA A N 1
ATOM 3649 C CA . ALA A 1 460 ? -24.569 -1.211 23.755 1.00 83.81 460 ALA A CA 1
ATOM 3650 C C . ALA A 1 460 ? -23.798 -1.737 24.966 1.00 83.81 460 ALA A C 1
ATOM 3652 O O . ALA A 1 460 ? -23.813 -1.112 26.018 1.00 83.81 460 ALA A O 1
ATOM 3653 N N . GLU A 1 461 ? -23.127 -2.872 24.817 1.00 90.00 461 GLU A N 1
ATOM 3654 C CA . GLU A 1 461 ? -22.227 -3.440 25.823 1.00 90.00 461 GLU A CA 1
ATOM 3655 C C . GLU A 1 461 ? -20.777 -3.039 25.540 1.00 90.00 461 GLU A C 1
ATOM 3657 O O . GLU A 1 461 ? -20.403 -2.844 24.382 1.00 90.00 461 GLU A O 1
ATOM 3662 N N . GLY A 1 462 ? -19.945 -2.935 26.573 1.00 78.94 462 GLY A N 1
ATOM 3663 C CA . GLY A 1 462 ? -18.520 -2.652 26.411 1.00 78.94 462 GLY A CA 1
ATOM 3664 C C . GLY A 1 462 ? -17.712 -2.864 27.689 1.00 78.94 462 GLY A C 1
ATOM 3665 O O . GLY A 1 462 ? -18.258 -2.984 28.783 1.00 78.94 462 GLY A O 1
ATOM 3666 N N . GLY A 1 463 ? -16.391 -2.924 27.541 1.00 74.38 463 GLY A N 1
ATOM 3667 C CA . GLY A 1 463 ? -15.444 -3.036 28.652 1.00 74.38 463 GLY A CA 1
ATOM 3668 C C . GLY A 1 463 ? -14.885 -1.683 29.102 1.00 74.38 463 GLY A C 1
ATOM 3669 O O . GLY A 1 463 ? -15.139 -0.652 28.480 1.00 74.38 463 GLY A O 1
ATOM 3670 N N . PHE A 1 464 ? -14.072 -1.699 30.158 1.00 74.94 464 PHE A N 1
ATOM 3671 C CA . PHE A 1 464 ? -13.409 -0.515 30.717 1.00 74.94 464 PHE A CA 1
ATOM 3672 C C . PHE A 1 464 ? -12.021 -0.297 30.098 1.00 74.94 464 PHE A C 1
ATOM 3674 O O . PHE A 1 464 ? -11.232 -1.235 29.998 1.00 74.94 464 PHE A O 1
ATOM 3681 N N . GLY A 1 465 ? -11.707 0.944 29.719 1.00 48.28 465 GLY A N 1
ATOM 3682 C CA . GLY A 1 465 ? -10.421 1.355 29.132 1.00 48.28 465 GLY A CA 1
ATOM 3683 C C . GLY A 1 465 ? -9.337 1.776 30.117 1.00 48.28 465 GLY A C 1
ATOM 3684 O O . GLY A 1 465 ? -8.307 2.293 29.695 1.00 48.28 465 GLY A O 1
ATOM 3685 N N . GLY A 1 466 ? -9.549 1.536 31.413 1.00 51.44 466 GLY A N 1
ATOM 3686 C CA . GLY A 1 466 ? -8.704 2.061 32.487 1.00 51.44 466 GLY A CA 1
ATOM 3687 C C . GLY A 1 466 ? -9.051 3.511 32.851 1.00 51.44 466 GLY A C 1
ATOM 3688 O O . GLY A 1 466 ? -9.687 4.220 32.074 1.00 51.44 466 GLY A O 1
ATOM 3689 N N . GLY A 1 467 ? -8.657 3.929 34.057 1.00 58.03 467 GLY A N 1
ATOM 3690 C CA . GLY A 1 467 ? -9.021 5.221 34.656 1.00 58.03 467 GLY A CA 1
ATOM 3691 C C . GLY A 1 467 ? -9.825 5.065 35.951 1.00 58.03 467 GLY A C 1
ATOM 3692 O O . GLY A 1 467 ? -10.313 3.979 36.260 1.00 58.03 467 GLY A O 1
ATOM 3693 N N . GLU A 1 468 ? -9.930 6.148 36.719 1.00 67.62 468 GLU A N 1
ATOM 3694 C CA . GLU A 1 468 ? -10.835 6.250 37.870 1.00 67.62 468 GLU A CA 1
ATOM 3695 C C . GLU A 1 468 ? -12.099 6.997 37.439 1.00 67.62 468 GLU A C 1
ATOM 3697 O O . GLU A 1 468 ? -12.016 7.911 36.619 1.00 67.62 468 GLU A O 1
ATOM 3702 N N . VAL A 1 469 ? -13.260 6.608 37.976 1.00 81.75 469 VAL A N 1
ATOM 3703 C CA . VAL A 1 469 ? -14.531 7.269 37.651 1.00 81.75 469 VAL A CA 1
ATOM 3704 C C . VAL A 1 469 ? -14.498 8.707 38.169 1.00 81.75 469 VAL A C 1
ATOM 3706 O O . VAL A 1 469 ? -14.360 8.934 39.371 1.00 81.75 469 VAL A O 1
ATOM 3709 N N . GLN A 1 470 ? -14.667 9.663 37.262 1.00 85.06 470 GLN A N 1
ATOM 3710 C CA . GLN A 1 470 ? -14.833 11.084 37.545 1.00 85.06 470 GLN A CA 1
ATOM 3711 C C . GLN A 1 470 ? -16.206 11.502 37.034 1.00 85.06 470 GLN A C 1
ATOM 3713 O O . GLN A 1 470 ? -16.443 11.512 35.831 1.00 85.06 470 GLN A O 1
ATOM 3718 N N . LEU A 1 471 ? -17.124 11.778 37.958 1.00 85.62 471 LEU A N 1
ATOM 3719 C CA . LEU A 1 471 ? -18.504 12.090 37.607 1.00 85.62 471 LEU A CA 1
ATOM 3720 C C . LEU A 1 471 ? -18.646 13.532 37.125 1.00 85.62 471 LEU A C 1
ATOM 3722 O O . LEU A 1 471 ? -18.024 14.439 37.682 1.00 85.62 471 LEU A O 1
ATOM 3726 N N . SER A 1 472 ? -19.489 13.727 36.112 1.00 83.19 472 SER A N 1
ATOM 3727 C CA . SER A 1 472 ? -19.967 15.052 35.714 1.00 83.19 472 SER A CA 1
ATOM 3728 C C . SER A 1 472 ? -20.893 15.661 36.776 1.00 83.19 472 SER A C 1
ATOM 3730 O O . SER A 1 472 ? -21.374 14.969 37.673 1.00 83.19 472 SER A O 1
ATOM 3732 N N . GLU A 1 473 ? -21.201 16.958 36.653 1.00 78.25 473 GLU A N 1
ATOM 3733 C CA . GLU A 1 473 ? -22.150 17.654 37.545 1.00 78.25 473 GLU A CA 1
ATOM 3734 C C . GLU A 1 473 ? -23.571 17.044 37.516 1.00 78.25 473 GLU A C 1
ATOM 3736 O O . GLU A 1 473 ? -24.369 17.263 38.429 1.00 78.25 473 GLU A O 1
ATOM 3741 N N . GLU A 1 474 ? -23.887 16.230 36.505 1.00 78.25 474 GLU A N 1
ATOM 3742 C CA . GLU A 1 474 ? -25.182 15.555 36.348 1.00 78.25 474 GLU A CA 1
ATOM 3743 C C . GLU A 1 474 ? -25.378 14.376 37.321 1.00 78.25 474 GLU A C 1
ATOM 3745 O O . GLU A 1 474 ? -26.516 13.992 37.624 1.00 78.25 474 GLU A O 1
ATOM 3750 N N . HIS A 1 475 ? -24.284 13.821 37.854 1.00 83.81 475 HIS A N 1
ATOM 3751 C CA . HIS A 1 475 ? -24.286 12.585 38.635 1.00 83.81 475 HIS A CA 1
ATOM 3752 C C . HIS A 1 475 ? -23.662 12.777 40.024 1.00 83.81 475 HIS A C 1
ATOM 3754 O O . HIS A 1 475 ? -22.601 13.373 40.173 1.00 83.81 475 HIS A O 1
ATOM 3760 N N . ASP A 1 476 ? -24.308 12.232 41.060 1.00 81.94 476 ASP A N 1
ATOM 3761 C CA . ASP A 1 476 ? -23.884 12.387 42.461 1.00 81.94 476 ASP A CA 1
ATOM 3762 C C . ASP A 1 476 ? -23.047 11.212 42.974 1.00 81.94 476 ASP A C 1
ATOM 3764 O O . ASP A 1 476 ? -22.255 11.339 43.911 1.00 81.94 476 ASP A O 1
ATOM 3768 N N . SER A 1 477 ? -23.236 10.041 42.369 1.00 87.00 477 SER A N 1
ATOM 3769 C CA . SER A 1 477 ? -22.623 8.798 42.804 1.00 87.00 477 SER A CA 1
ATOM 3770 C C . SER A 1 477 ? -22.609 7.753 41.693 1.00 87.00 477 SER A C 1
ATOM 3772 O O . SER A 1 477 ? -23.382 7.795 40.734 1.00 87.00 477 SER A O 1
ATOM 3774 N N . HIS A 1 478 ? -21.697 6.794 41.839 1.00 92.62 478 HIS A N 1
ATOM 3775 C CA . HIS A 1 478 ? -21.576 5.636 40.967 1.00 92.62 478 HIS A CA 1
ATOM 3776 C C . HIS A 1 478 ? -21.408 4.365 41.794 1.00 92.62 478 HIS A C 1
ATOM 3778 O O . HIS A 1 478 ? -20.981 4.408 42.951 1.00 92.62 478 HIS A O 1
ATOM 3784 N N . ALA A 1 479 ? -21.716 3.221 41.192 1.00 90.06 479 ALA A N 1
ATOM 3785 C CA . ALA A 1 479 ? -21.455 1.924 41.795 1.00 90.06 479 ALA A CA 1
ATOM 3786 C C . ALA A 1 479 ? -21.173 0.856 40.740 1.00 90.06 479 ALA A C 1
ATOM 3788 O O . ALA A 1 479 ? -21.731 0.872 39.645 1.00 90.06 479 ALA A O 1
ATOM 3789 N N . PHE A 1 480 ? -20.345 -0.114 41.124 1.00 89.94 480 PHE A N 1
ATOM 3790 C CA . PHE A 1 480 ? -20.139 -1.351 40.383 1.00 89.94 480 PHE A CA 1
ATOM 3791 C C . PHE A 1 480 ? -20.932 -2.459 41.063 1.00 89.94 480 PHE A C 1
ATOM 3793 O O . PHE A 1 480 ? -20.556 -2.915 42.147 1.00 89.94 480 PHE A O 1
ATOM 3800 N N . MET A 1 481 ? -22.022 -2.890 40.436 1.00 90.06 481 MET A N 1
ATOM 3801 C CA . MET A 1 481 ? -22.954 -3.849 41.028 1.00 90.06 481 MET A CA 1
ATOM 3802 C C . MET A 1 481 ? -23.061 -5.115 40.187 1.00 90.06 481 MET A C 1
ATOM 3804 O O . MET A 1 481 ? -23.116 -5.053 38.964 1.00 90.06 481 MET A O 1
ATOM 3808 N N . SER A 1 482 ? -23.103 -6.268 40.843 1.00 90.62 482 SER A N 1
ATOM 3809 C CA . SER A 1 482 ? -23.478 -7.538 40.219 1.00 90.62 482 SER A CA 1
ATOM 3810 C C . SER A 1 482 ? -24.956 -7.548 39.838 1.00 90.62 482 SER A C 1
ATOM 3812 O O . SER A 1 482 ? -25.758 -6.829 40.433 1.00 90.62 482 SER A O 1
ATOM 3814 N N . LEU A 1 483 ? -25.352 -8.399 38.892 1.00 90.38 483 LEU A N 1
ATOM 3815 C CA . LEU A 1 483 ? -26.753 -8.502 38.469 1.00 90.38 483 LEU A CA 1
ATOM 3816 C C . LEU A 1 483 ? -27.721 -8.754 39.646 1.00 90.38 483 LEU A C 1
ATOM 3818 O O . LEU A 1 483 ? -28.788 -8.146 39.713 1.00 90.38 483 LEU A O 1
ATOM 3822 N N . GLU A 1 484 ? -27.324 -9.571 40.624 1.00 90.06 484 GLU A N 1
ATOM 3823 C CA . GLU A 1 484 ? -28.111 -9.848 41.836 1.00 90.06 484 GLU A CA 1
ATOM 3824 C C . GLU A 1 484 ? -28.238 -8.643 42.785 1.00 90.06 484 GLU A C 1
ATOM 3826 O O . GLU A 1 484 ? -29.231 -8.513 43.507 1.00 90.06 484 GLU A O 1
ATOM 3831 N N . GLU A 1 485 ? -27.251 -7.745 42.795 1.00 91.75 485 GLU A N 1
ATOM 3832 C CA . GLU A 1 485 ? -27.324 -6.470 43.516 1.00 91.75 485 GLU A CA 1
ATOM 3833 C C . GLU A 1 485 ? -28.221 -5.479 42.765 1.00 91.75 485 GLU A C 1
ATOM 3835 O O . GLU A 1 485 ? -29.075 -4.849 43.390 1.00 91.75 485 GLU A O 1
ATOM 3840 N N . ILE A 1 486 ? -28.094 -5.405 41.434 1.00 92.12 486 ILE A N 1
ATOM 3841 C CA . ILE A 1 486 ? -28.874 -4.515 40.558 1.00 92.12 486 ILE A CA 1
ATOM 3842 C C . ILE A 1 486 ? -30.368 -4.836 40.629 1.00 92.12 486 ILE A C 1
ATOM 3844 O O . ILE A 1 486 ? -31.178 -3.919 40.746 1.00 92.12 486 ILE A O 1
ATOM 3848 N N . LYS A 1 487 ? -30.749 -6.122 40.650 1.00 91.06 487 LYS A N 1
ATOM 3849 C CA . LYS A 1 487 ? -32.151 -6.568 40.799 1.00 91.06 487 LYS A CA 1
ATOM 3850 C C . LYS A 1 487 ? -32.832 -6.050 42.079 1.00 91.06 487 LYS A C 1
ATOM 3852 O O . LYS A 1 487 ? -34.057 -6.052 42.155 1.00 91.06 487 LYS A O 1
ATOM 3857 N N . LYS A 1 488 ? -32.063 -5.617 43.088 1.00 92.88 488 LYS A N 1
ATOM 3858 C CA . LYS A 1 488 ? -32.565 -5.066 44.364 1.00 92.88 488 LYS A CA 1
ATOM 3859 C C . LYS A 1 488 ? -32.587 -3.536 44.396 1.00 92.88 488 LYS A C 1
ATOM 3861 O O . LYS A 1 488 ? -33.034 -2.961 45.386 1.00 92.88 488 LYS A O 1
ATOM 3866 N N . GLN A 1 489 ? -32.077 -2.881 43.357 1.00 90.50 489 GLN A N 1
ATOM 3867 C CA . GLN A 1 489 ? -32.010 -1.430 43.264 1.00 90.50 489 GLN A CA 1
ATOM 3868 C C . GLN A 1 489 ? -33.209 -0.850 42.504 1.00 90.50 489 GLN A C 1
ATOM 3870 O O . GLN A 1 489 ? -33.810 -1.533 41.674 1.00 90.50 489 GLN A O 1
ATOM 3875 N N . PRO A 1 490 ? -33.546 0.434 42.724 1.00 90.12 490 PRO A N 1
ATOM 3876 C CA . PRO A 1 490 ? -34.471 1.142 41.851 1.00 90.12 490 PRO A CA 1
ATOM 3877 C C . PRO A 1 490 ? -33.790 1.389 40.496 1.00 90.12 490 PRO A C 1
ATOM 3879 O O . PRO A 1 490 ? -33.017 2.329 40.361 1.00 90.12 490 PRO A O 1
ATOM 3882 N N . ILE A 1 491 ? -34.040 0.533 39.505 1.00 90.06 491 ILE A N 1
ATOM 3883 C CA . ILE A 1 491 ? -33.543 0.661 38.126 1.00 90.06 491 ILE A CA 1
ATOM 3884 C C . ILE A 1 491 ? -34.675 0.343 37.143 1.00 90.06 491 ILE A C 1
ATOM 3886 O O . ILE A 1 491 ? -35.559 -0.464 37.428 1.00 90.06 491 ILE A O 1
ATOM 3890 N N . SER A 1 492 ? -34.668 0.980 35.972 1.00 90.69 492 SER A N 1
ATOM 3891 C CA . SER A 1 492 ? -35.647 0.701 34.916 1.00 90.69 492 SER A CA 1
ATOM 3892 C C . SER A 1 492 ? -35.576 -0.758 34.446 1.00 90.69 492 SER A C 1
ATOM 3894 O O . SER A 1 492 ? -34.494 -1.248 34.115 1.00 90.69 492 SER A O 1
ATOM 3896 N N . GLU A 1 493 ? -36.731 -1.421 34.290 1.00 89.69 493 GLU A N 1
ATOM 3897 C CA . GLU A 1 493 ? -36.826 -2.768 33.692 1.00 89.69 493 GLU A CA 1
ATOM 3898 C C . GLU A 1 493 ? -36.134 -2.840 32.325 1.00 89.69 493 GLU A C 1
ATOM 3900 O O . GLU A 1 493 ? -35.549 -3.859 31.956 1.00 89.69 493 GLU A O 1
ATOM 3905 N N . ALA A 1 494 ? -36.165 -1.736 31.569 1.00 89.69 494 ALA A N 1
ATOM 3906 C CA . ALA A 1 494 ? -35.531 -1.684 30.265 1.00 89.69 494 ALA A CA 1
ATOM 3907 C C . ALA A 1 494 ? -34.004 -1.828 30.352 1.00 89.69 494 ALA A C 1
ATOM 3909 O O . ALA A 1 494 ? -33.408 -2.456 29.476 1.00 89.69 494 ALA A O 1
ATOM 3910 N N . PHE A 1 495 ? -33.391 -1.258 31.391 1.00 93.62 495 PHE A N 1
ATOM 3911 C CA . PHE A 1 495 ? -31.948 -1.315 31.628 1.00 93.62 495 PHE A CA 1
ATOM 3912 C C . PHE A 1 495 ? -31.556 -2.657 32.221 1.00 93.62 495 PHE A C 1
ATOM 3914 O O . PHE A 1 495 ? -30.593 -3.253 31.754 1.00 93.62 495 PHE A O 1
ATOM 3921 N N . LEU A 1 496 ? -32.357 -3.181 33.154 1.00 93.44 496 LEU A N 1
ATOM 3922 C CA . LEU A 1 496 ? -32.154 -4.519 33.704 1.00 93.44 496 LEU A CA 1
ATOM 3923 C C . LEU A 1 496 ? -32.111 -5.574 32.590 1.00 93.44 496 LEU A C 1
ATOM 3925 O O . LEU A 1 496 ? -31.166 -6.349 32.515 1.00 93.44 496 LEU A O 1
ATOM 3929 N N . LYS A 1 497 ? -33.055 -5.523 31.644 1.00 90.06 497 LYS A N 1
ATOM 3930 C CA . LYS A 1 497 ? -33.059 -6.431 30.491 1.00 90.06 497 LYS A CA 1
ATOM 3931 C C . LYS A 1 497 ? -31.876 -6.219 29.536 1.00 90.06 497 LYS A C 1
ATOM 3933 O O . LYS A 1 497 ? -31.390 -7.184 28.955 1.00 90.06 497 LYS A O 1
ATOM 3938 N N . ALA A 1 498 ? -31.405 -4.981 29.351 1.00 90.25 498 ALA A N 1
ATOM 3939 C CA . ALA A 1 498 ? -30.184 -4.727 28.577 1.00 90.25 498 ALA A CA 1
ATOM 3940 C C . ALA A 1 498 ? -28.962 -5.373 29.246 1.00 90.25 498 ALA A C 1
ATOM 3942 O O . ALA A 1 498 ? -28.136 -5.974 28.565 1.00 90.25 498 ALA A O 1
ATOM 3943 N N . ILE A 1 499 ? -28.882 -5.278 30.576 1.00 92.94 499 ILE A N 1
ATOM 3944 C CA . ILE A 1 499 ? -27.822 -5.881 31.383 1.00 92.94 499 ILE A CA 1
ATOM 3945 C C . ILE A 1 499 ? -27.880 -7.410 31.298 1.00 92.94 499 ILE A C 1
ATOM 3947 O O . ILE A 1 499 ? -26.859 -8.034 31.035 1.00 92.94 499 ILE A O 1
ATOM 3951 N N . GLU A 1 500 ? -29.057 -8.021 31.450 1.00 89.81 500 GLU A N 1
ATOM 3952 C CA . GLU A 1 500 ? -29.230 -9.477 31.327 1.00 89.81 500 GLU A CA 1
ATOM 3953 C C . GLU A 1 500 ? -28.813 -9.993 29.942 1.00 89.81 500 GLU A C 1
ATOM 3955 O O . GLU A 1 500 ? -28.162 -11.031 29.837 1.00 89.81 500 GLU A O 1
ATOM 3960 N N . LEU A 1 501 ? -29.145 -9.256 28.875 1.00 84.31 501 LEU A N 1
ATOM 3961 C CA . LEU A 1 501 ? -28.724 -9.590 27.512 1.00 84.31 501 LEU A CA 1
ATOM 3962 C C . LEU A 1 501 ? -27.203 -9.488 27.329 1.00 84.31 501 LEU A C 1
ATOM 3964 O O . LEU A 1 501 ? -26.621 -10.372 26.706 1.00 84.31 501 LEU A O 1
ATOM 3968 N N . ALA A 1 502 ? -26.567 -8.447 27.874 1.00 84.38 502 ALA A N 1
ATOM 3969 C CA . ALA A 1 502 ? -25.114 -8.260 27.802 1.00 84.38 502 ALA A CA 1
ATOM 3970 C C . ALA A 1 502 ? -24.342 -9.315 28.617 1.00 84.38 502 ALA A C 1
ATOM 3972 O O . ALA A 1 502 ? -23.294 -9.805 28.205 1.00 84.38 502 ALA A O 1
ATOM 3973 N N . LEU A 1 503 ? -24.879 -9.717 29.772 1.00 82.75 503 LEU A N 1
ATOM 3974 C CA . LEU A 1 503 ? -24.284 -10.752 30.622 1.00 82.75 503 LEU A CA 1
ATOM 3975 C C . LEU A 1 503 ? -24.610 -12.184 30.156 1.00 82.75 503 LEU A C 1
ATOM 3977 O O . LEU A 1 503 ? -24.080 -13.138 30.719 1.00 82.75 503 LEU A O 1
ATOM 3981 N N . GLY A 1 504 ? -25.442 -12.348 29.121 1.00 73.94 504 GLY A N 1
ATOM 3982 C CA . GLY A 1 504 ? -25.797 -13.654 28.559 1.00 73.94 504 GLY A CA 1
ATOM 3983 C C . GLY A 1 504 ? -26.798 -14.461 29.395 1.00 73.94 504 GLY A C 1
ATOM 3984 O O . GLY A 1 504 ? -26.873 -15.677 29.236 1.00 73.94 504 GLY A O 1
ATOM 3985 N N . GLU A 1 505 ? -27.574 -13.808 30.265 1.00 59.19 505 GLU A N 1
ATOM 3986 C CA . GLU A 1 505 ? -28.530 -14.452 31.181 1.00 59.19 505 GLU A CA 1
ATOM 3987 C C . GLU A 1 505 ? -29.990 -14.460 30.676 1.00 59.19 505 GLU A C 1
ATOM 3989 O O . GLU A 1 505 ? -30.866 -15.025 31.329 1.00 59.19 505 GLU A O 1
ATOM 3994 N N . ALA A 1 506 ? -30.277 -13.883 29.500 1.00 47.59 506 ALA A N 1
ATOM 3995 C CA . ALA A 1 506 ? -31.619 -13.855 28.903 1.00 47.59 506 ALA A CA 1
ATOM 3996 C C . ALA A 1 506 ? -31.717 -14.652 27.583 1.00 47.59 506 ALA A C 1
ATOM 3998 O O . ALA A 1 506 ? -30.917 -14.464 26.668 1.00 47.59 506 ALA A O 1
ATOM 3999 N N . GLU A 1 507 ? -32.749 -15.499 27.441 1.00 41.44 507 GLU A N 1
ATOM 4000 C CA . GLU A 1 507 ? -33.046 -16.221 26.191 1.00 41.44 507 GLU A CA 1
ATOM 4001 C C . GLU A 1 507 ? -33.590 -15.285 25.083 1.00 41.44 507 GLU A C 1
ATOM 4003 O O . GLU A 1 507 ? -34.533 -14.509 25.288 1.00 41.44 507 GLU A O 1
ATOM 4008 N N . GLU A 1 508 ? -33.039 -15.397 23.862 1.00 39.09 508 GLU A N 1
ATOM 4009 C CA . GLU A 1 508 ? -33.530 -14.719 22.649 1.00 39.09 508 GLU A CA 1
ATOM 4010 C C . GLU A 1 508 ? -34.977 -15.156 22.326 1.00 39.09 508 GLU A C 1
ATOM 4012 O O . GLU A 1 508 ? -35.233 -16.192 21.711 1.00 39.09 508 GLU A O 1
ATOM 4017 N N . THR A 1 509 ? -35.971 -14.331 22.658 1.00 33.97 509 THR A N 1
ATOM 4018 C CA . THR A 1 509 ? -37.367 -14.573 22.259 1.00 33.97 509 THR A CA 1
ATOM 4019 C C . THR A 1 509 ? -37.639 -14.061 20.840 1.00 33.97 509 THR A C 1
ATOM 4021 O O . THR A 1 509 ? -38.222 -12.997 20.633 1.00 33.97 509 THR A O 1
ATOM 4024 N N . ARG A 1 510 ? -37.276 -14.838 19.810 1.00 32.78 510 ARG A N 1
ATOM 4025 C CA . ARG A 1 510 ? -37.733 -14.581 18.427 1.00 32.78 510 ARG A CA 1
ATOM 4026 C C . ARG A 1 510 ? -39.146 -15.128 18.198 1.00 32.78 510 ARG A C 1
ATOM 4028 O O . ARG A 1 510 ? -39.325 -16.261 17.765 1.00 32.78 510 ARG A O 1
ATOM 4035 N N . LYS A 1 511 ? -40.176 -14.296 18.393 1.00 30.73 511 LYS A N 1
ATOM 4036 C CA . LYS A 1 511 ? -41.509 -14.544 17.808 1.00 30.73 511 LYS A CA 1
ATOM 4037 C C . LYS A 1 511 ? -41.525 -14.093 16.345 1.00 30.73 511 LYS A C 1
ATOM 4039 O O . LYS A 1 511 ? -41.847 -12.947 16.046 1.00 30.73 511 LYS A O 1
ATOM 4044 N N . VAL A 1 512 ? -41.215 -15.002 15.422 1.00 30.61 512 VAL A N 1
ATOM 4045 C CA . VAL A 1 512 ? -41.463 -14.784 13.988 1.00 30.61 512 VAL A CA 1
ATOM 4046 C C . VAL A 1 512 ? -42.939 -15.078 13.704 1.00 30.61 512 VAL A C 1
ATOM 4048 O O . VAL A 1 512 ? -43.363 -16.230 13.694 1.00 30.61 512 VAL A O 1
ATOM 4051 N N . LYS A 1 513 ? -43.747 -14.036 13.474 1.00 29.88 513 LYS A N 1
ATOM 4052 C CA . LYS A 1 513 ? -45.091 -14.191 12.894 1.00 29.88 513 LYS A CA 1
ATOM 4053 C C . LYS A 1 513 ? -44.943 -14.503 11.403 1.00 29.88 513 LYS A C 1
ATOM 4055 O O . LYS A 1 513 ? -44.779 -13.593 10.596 1.00 29.88 513 LYS A O 1
ATOM 4060 N N . ILE A 1 514 ? -45.024 -15.780 11.038 1.00 31.09 514 ILE A N 1
ATOM 4061 C CA . ILE A 1 514 ? -45.206 -16.188 9.642 1.00 31.09 514 ILE A CA 1
ATOM 4062 C C . ILE A 1 514 ? -46.668 -15.919 9.280 1.00 31.09 514 ILE A C 1
ATOM 4064 O O . ILE A 1 514 ? -47.579 -16.572 9.786 1.00 31.09 514 ILE A O 1
ATOM 4068 N N . LYS A 1 515 ? -46.900 -14.923 8.425 1.00 30.95 515 LYS A N 1
ATOM 4069 C CA . LYS A 1 515 ? -48.209 -14.664 7.824 1.00 30.95 515 LYS A CA 1
ATOM 4070 C C . LYS A 1 515 ? -48.299 -15.525 6.563 1.00 30.95 515 LYS A C 1
ATOM 4072 O O . LYS A 1 515 ? -47.742 -15.162 5.533 1.00 30.95 515 LYS A O 1
ATOM 4077 N N . ILE A 1 516 ? -48.942 -16.687 6.662 1.00 32.16 516 ILE A N 1
ATOM 4078 C CA . ILE A 1 516 ? -49.295 -17.487 5.483 1.00 32.16 516 ILE A CA 1
ATOM 4079 C C . ILE A 1 516 ? -50.432 -16.742 4.782 1.00 32.16 516 ILE A C 1
ATOM 4081 O O . ILE A 1 516 ? -51.532 -16.640 5.322 1.00 32.16 516 ILE A O 1
ATOM 4085 N N . ILE A 1 517 ? -50.151 -16.173 3.612 1.00 40.34 517 ILE A N 1
ATOM 4086 C CA . ILE A 1 517 ? -51.184 -15.675 2.706 1.00 40.34 517 ILE A CA 1
ATOM 4087 C C . ILE A 1 517 ? -51.515 -16.847 1.786 1.00 40.34 517 ILE A C 1
ATOM 4089 O O . ILE A 1 517 ? -50.711 -17.199 0.927 1.00 40.34 517 ILE A O 1
ATOM 4093 N N . MET A 1 518 ? -52.661 -17.487 2.017 1.00 33.47 518 MET A N 1
ATOM 4094 C CA . MET A 1 518 ? -53.304 -18.302 0.989 1.00 33.47 518 MET A CA 1
ATOM 4095 C C . MET A 1 518 ? -54.284 -17.406 0.238 1.00 33.47 518 MET A C 1
ATOM 4097 O O . MET A 1 518 ? -55.147 -16.786 0.863 1.00 33.47 518 MET A O 1
ATOM 4101 N N . GLY A 1 519 ? -54.114 -17.337 -1.077 1.00 38.59 519 GLY A N 1
ATOM 4102 C CA . GLY A 1 519 ? -54.950 -16.612 -2.027 1.00 38.59 519 GLY A CA 1
ATOM 4103 C C . GLY A 1 519 ? -54.439 -16.874 -3.425 1.00 38.59 519 GLY A C 1
ATOM 4104 O O . GLY A 1 519 ? -53.380 -16.291 -3.742 1.00 38.59 519 GLY A O 1
#

pLDDT: mean 73.28, std 21.18, range [21.58, 97.81]

Mean predicted aligned error: 18.12 Å

Nearest PDB structures (foldseek):
  6ypf-assembly1_A  TM=8.602E-01  e=5.822E-05  Rosa hybrid cultivar
  6ypb-assembly1_A  TM=8.443E-01  e=4.558E-05  Rosa hybrid cultivar
  3f13-assembly1_A  TM=8.124E-01  e=6.114E-05  Chromobacterium violaceum
  7nnj-assembly1_A  TM=7.616E-01  e=1.270E-03  Homo sapiens
  8dvy-assembly1_A  TM=2.914E-01  e=2.935E-05  Geobacillus stearothermophilus

Radius of gyration: 28.99 Å; Cα contacts (8 Å, |Δi|>4): 739; chains: 1; bounding box: 83×83×71 Å